Protein AF-0000000065900450 (afdb_homodimer)

Nearest PDB structures (foldseek):
  6ape-assembly1_A  TM=9.828E-01  e=1.938E-36  Helicobacter pylori G27
  6v6y-assembly1_A-2  TM=9.819E-01  e=2.775E-35  Thermus thermophilus HB8
  5o22-assembly1_A  TM=9.430E-01  e=2.975E-34  Escherichia coli K-12
  1b0a-assembly1_A  TM=9.667E-01  e=1.521E-32  Escherichia coli K-12
  5o2a-assembly2_C  TM=9.431E-01  e=1.015E-32  Escherichia coli K-12

Organism: Geobacillus kaustophilus (strain HTA426) (NCBI:txid235909)

InterPro domains:
  IPR000672 Tetrahydrofolate dehydrogenase/cyclohydrolase [MF_01576] (3-282)
  IPR000672 Tetrahydrofolate dehydrogenase/cyclohydrolase [PR00085] (33-55)
  IPR000672 Tetrahydrofolate dehydrogenase/cyclohydrolase [PR00085] (74-101)
  IPR000672 Tetrahydrofolate dehydrogenase/cyclohydrolase [PR00085] (109-130)
  IPR000672 Tetrahydrofolate dehydrogenase/cyclohydrolase [PR00085] (154-174)
  IPR000672 Tetrahydrofolate dehydrogenase/cyclohydrolase [PR00085] (203-232)
  IPR000672 Tetrahydrofolate dehydrogenase/cyclohydrolase [PR00085] (238-254)
  IPR000672 Tetrahydrofolate dehydrogenase/cyclohydrolase [PR00085] (255-273)
  IPR020630 Tetrahydrofolate dehydrogenase/cyclohydrolase, catalytic domain [PF00763] (6-120)
  IPR020631 Tetrahydrofolate dehydrogenase/cyclohydrolase, NAD(P)-binding domain [PF02882] (139-280)
  IPR020631 Tetrahydrofolate dehydrogenase/cyclohydrolase, NAD(P)-binding domain [cd01080] (115-279)
  IPR020867 Tetrahydrofolate dehydrogenase/cyclohydrolase, conserved site [PS00767] (259-267)
  IPR036291 NAD(P)-binding domain superfamily [SSF51735] (122-278)
  IPR046346 Aminoacid dehydrogenase-like, N-terminal domain superfamily [SSF53223] (1-121)

Sequence (568 aa):
MTAQIISGTEMARTIRTALADEAAQLKADGVEPGLAVILVGDDPASHSYVKGKQKACAEVGIRSFLYTFPAAIDEETLLAKIRELNVDPAVHGILVQLPLPDHICEWSVIETIAPEKDVDGFHPINVGKMMIGQRAFLPCTPHGILVMVQSAGIDIAGKHVVVVGRSNIVGKPVGQLFLREHATVTYTHSKTPDLAAITRQADILIVAVGKARLIGPEHIKPGAVVIDVGVNRLENGKLCGDVDFDAVKEVAGYITPVPGGVGPMTITMLLHNTIEAARQLAAKMTAQIISGTEMARTIRTALADEAAQLKADGVEPGLAVILVGDDPASHSYVKGKQKACAEVGIRSFLYTFPAAIDEETLLAKIRELNVDPAVHGILVQLPLPDHICEWSVIETIAPEKDVDGFHPINVGKMMIGQRAFLPCTPHGILVMVQSAGIDIAGKHVVVVGRSNIVGKPVGQLFLREHATVTYTHSKTPDLAAITRQADILIVAVGKARLIGPEHIKPGAVVIDVGVNRLENGKLCGDVDFDAVKEVAGYITPVPGGVGPMTITMLLHNTIEAARQLAAK

Radius of gyration: 24.85 Å; Cα contacts (8 Å, |Δi|>4): 1300; chains: 2; bounding box: 58×64×60 Å

Solvent-accessible surface area (backbone atoms only — not comparable to full-atom values): 27780 Å² total; per-residue (Å²): 108,73,31,45,74,47,56,16,48,63,52,28,53,57,51,42,54,54,45,22,54,52,35,50,52,36,39,73,73,72,42,64,30,12,39,36,38,37,38,52,42,81,54,66,69,49,51,53,51,50,50,50,47,47,52,52,26,59,71,25,57,33,48,71,41,81,47,77,42,61,59,80,59,53,55,66,61,53,48,49,52,40,51,52,46,62,71,32,89,66,42,22,14,46,42,73,52,68,74,64,50,86,89,42,59,65,64,63,52,45,62,54,41,42,68,74,24,25,22,53,14,72,24,35,48,24,41,11,22,50,70,63,70,43,91,52,43,55,27,17,52,29,49,25,51,52,51,52,44,51,75,71,69,52,81,47,63,39,31,35,33,29,31,38,19,68,41,70,68,38,26,47,51,32,47,52,55,42,37,74,49,37,23,21,27,32,45,33,47,94,56,33,81,58,55,41,74,57,38,37,60,16,48,33,36,38,38,44,71,60,42,69,45,68,42,46,53,79,30,52,22,77,55,14,35,38,42,33,60,14,71,29,73,44,95,87,64,48,61,32,19,20,42,32,58,80,63,28,34,57,43,19,38,26,35,33,43,49,74,47,8,49,61,45,21,22,54,44,34,33,51,52,31,20,48,50,24,32,53,54,63,68,72,106,107,72,31,44,74,48,52,17,49,63,50,27,53,56,52,42,53,54,47,22,53,50,35,49,52,36,38,73,74,72,42,66,32,13,39,35,39,36,39,51,41,80,54,65,68,50,51,52,52,51,50,50,48,48,53,52,25,59,71,26,57,34,48,70,42,81,44,78,42,60,60,80,60,53,54,66,63,54,49,50,52,41,50,53,45,61,71,33,88,66,42,22,13,46,43,72,53,68,72,66,49,88,91,42,60,66,63,63,51,44,62,54,40,44,70,74,24,25,21,52,14,70,23,37,48,25,40,11,22,48,69,62,71,43,92,50,43,56,26,18,48,27,49,23,52,52,51,51,44,51,75,71,70,51,79,48,61,38,31,34,34,29,30,37,19,69,42,70,69,40,28,47,51,32,47,50,56,42,37,73,49,39,23,22,30,32,44,35,47,92,55,32,82,58,56,42,73,56,38,37,62,15,47,35,34,39,37,45,70,61,43,70,46,69,42,45,54,81,31,51,22,76,54,13,35,38,42,34,60,13,71,30,73,46,96,86,64,46,62,33,20,19,42,33,59,81,62,28,33,55,44,20,38,27,33,34,42,49,74,49,8,48,60,45,20,23,56,45,34,34,52,52,32,20,47,51,23,32,53,54,63,67,73,104

Foldseek 3Di:
DFAAALFLQVVLVVLLVVLLVLQVVCVVVVFAFEEEEEEEACDPVLVVLVVVLCVSCVSSRHHYHYHYYYLPDAQVVLLVVQLVLQPDSNYLAYYYGDDHRPNHDPLSNQCSHDQLRDLQQLHPVSLVCLLVVHDGNAHQLLVLVVCSCVVVVHQLAAFEEEEEDCDSRHRVRNQSVSVVSNHNYHYHYPPRPCQLVRLLRGLEYEYEDQAAQQAALSNHPAAHAYEFSHWYQDPVRDIATNHPNVRNSVRYRYYYGPPRGSSSSSSSSSSVSSSVSSVVVVVD/DFAAALFLQVVLVVLLVVLLVLQVVCVVVVFAFEEEEEEEACPPVLVVLLVVLVVSCVSSRHHYHYHYYYLPDAQVVLLVVQLVLQPDSSYLAYHYGDDHRPNHDPLSNQCSHDQLRHLQQQHPVSLVCLLVVHDGNAHQLLVLVVCSCVVVVHQLAAFEEEEEDCDSRHRVRNQSVSVVSNHNYHYHYPPRPCQLVRLLRGLEYEYEDQAAQQAALSSHPAAHAYEFSHWYQDPVRDIATNHPNVRNSVRYNYYYGPVRGSSSSSSSSSSVSSSVSSVVVVVD

pLDDT: mean 97.13, std 2.95, range [74.75, 98.94]

Secondary structure (DSSP, 8-state):
-PPEE--HHHHHHHHHHHHHHHHHHHHHTT---EEEEEEES--HHHHHHHHHHHHHHHHHT-EEEEEEE-TT--HHHHHHHHHHHHT-TT--EEEEPSPPPTTS-HHHHHHHS-GGGBTTS-SHHHHHHHHTT-S-PPPHHHHHHHHHHHHTT---TT-EEEEE---TTTHHHHHHHHHHTT-EEEEE-TT-TTHHHHHTT-SEEEE-S--TT-B-GGG--TT-EEEE---EE-TTS-EE-SB-HHHHTTT-SEE--TTTSHHHHHHHHHHHHHHHHHHHHHH-/-PPEE--HHHHHHHHHHHHHHHHHHHHHTT---EEEEEEES--HHHHHHHHHHHHHHHHHT-EEEEEEE-TT--HHHHHHHHHHHHT-TT--EEEEPSPPPTTS-HHHHHHHS-GGGBTTS-SHHHHHHHHTT-S-PPPHHHHHHHHHHHHTT---TT-EEEEE---TTTHHHHHHHHHHTT-EEEEE-TT-TTHHHHHTT-SEEEE-S--TT-B-GGG--TT-EEEE---EE-TTS-EE-SB-HHHHTTT-SEE--TTTSHHHHHHHHHHHHHHHHHHHHHH-

Structure (mmCIF, N/CA/C/O backbone):
data_AF-0000000065900450-model_v1
#
loop_
_entity.id
_entity.type
_entity.pdbx_description
1 polymer 'Bifunctional protein FolD'
#
loop_
_atom_site.group_PDB
_atom_site.id
_atom_site.type_symbol
_atom_site.label_atom_id
_atom_site.label_alt_id
_atom_site.label_comp_id
_atom_site.label_asym_id
_atom_site.label_entity_id
_atom_site.label_seq_id
_atom_site.pdbx_PDB_ins_code
_atom_site.Cartn_x
_atom_site.Cartn_y
_atom_site.Cartn_z
_atom_site.occupancy
_atom_site.B_iso_or_equiv
_atom_site.auth_seq_id
_atom_site.auth_comp_id
_atom_site.auth_asym_id
_atom_site.auth_atom_id
_atom_site.pdbx_PDB_model_num
ATOM 1 N N . MET A 1 1 ? 25.594 27.203 -0.097 1 74.75 1 MET A N 1
ATOM 2 C CA . MET A 1 1 ? 24.469 28.141 -0.119 1 74.75 1 MET A CA 1
ATOM 3 C C . MET A 1 1 ? 23.344 27.656 0.793 1 74.75 1 MET A C 1
ATOM 5 O O . MET A 1 1 ? 23.141 26.453 0.96 1 74.75 1 MET A O 1
ATOM 9 N N . THR A 1 2 ? 22.719 28.578 1.538 1 92.75 2 THR A N 1
ATOM 10 C CA . THR A 1 2 ? 21.688 28.281 2.523 1 92.75 2 THR A CA 1
ATOM 11 C C . THR A 1 2 ? 20.422 27.766 1.84 1 92.75 2 THR A C 1
ATOM 13 O O . THR A 1 2 ? 20.016 28.281 0.794 1 92.75 2 THR A O 1
ATOM 16 N N . ALA A 1 3 ? 19.906 26.734 2.348 1 97.06 3 ALA A N 1
ATOM 17 C CA . ALA A 1 3 ? 18.75 26.047 1.749 1 97.06 3 ALA A CA 1
ATOM 18 C C . ALA A 1 3 ? 17.578 27 1.593 1 97.06 3 ALA A C 1
ATOM 20 O O . ALA A 1 3 ? 17.375 27.891 2.426 1 97.06 3 ALA A O 1
ATOM 21 N N . GLN A 1 4 ? 16.844 26.906 0.518 1 98.12 4 GLN A N 1
ATOM 22 C CA . GLN A 1 4 ? 15.547 27.578 0.387 1 98.12 4 GLN A CA 1
ATOM 23 C C . GLN A 1 4 ? 14.5 26.922 1.283 1 98.12 4 GLN A C 1
ATOM 25 O O . GLN A 1 4 ? 14.383 25.703 1.324 1 98.12 4 GLN A O 1
ATOM 30 N N . ILE A 1 5 ? 13.781 27.766 1.961 1 98.19 5 ILE A N 1
ATOM 31 C CA . ILE A 1 5 ? 12.773 27.25 2.881 1 98.19 5 ILE A CA 1
ATOM 32 C C . ILE A 1 5 ? 11.492 26.938 2.113 1 98.19 5 ILE A C 1
ATOM 34 O O . ILE A 1 5 ? 10.992 27.781 1.354 1 98.19 5 ILE A O 1
ATOM 38 N N . ILE A 1 6 ? 10.969 25.766 2.213 1 98.06 6 ILE A N 1
ATOM 39 C CA . ILE A 1 6 ? 9.633 25.406 1.743 1 98.06 6 ILE A CA 1
ATOM 40 C C . ILE A 1 6 ? 8.617 25.641 2.859 1 98.06 6 ILE A C 1
ATOM 42 O O . ILE A 1 6 ? 8.484 24.828 3.771 1 98.06 6 ILE A O 1
ATOM 46 N N . SER A 1 7 ? 7.914 26.672 2.764 1 97.88 7 SER A N 1
ATOM 47 C CA . SER A 1 7 ? 6.988 27.094 3.816 1 97.88 7 SER A CA 1
ATOM 48 C C . SER A 1 7 ? 5.617 26.453 3.623 1 97.88 7 SER A C 1
ATOM 50 O O . SER A 1 7 ? 4.891 26.797 2.691 1 97.88 7 SER A O 1
ATOM 52 N N . GLY A 1 8 ? 5.242 25.547 4.547 1 97.94 8 GLY A N 1
ATOM 53 C CA . GLY A 1 8 ? 3.9 24.984 4.523 1 97.94 8 GLY A CA 1
ATOM 54 C C . GLY A 1 8 ? 2.828 26 4.902 1 97.94 8 GLY A C 1
ATOM 55 O O . GLY A 1 8 ? 1.696 25.922 4.422 1 97.94 8 GLY A O 1
ATOM 56 N N . THR A 1 9 ? 3.199 26.922 5.711 1 97.31 9 THR A N 1
ATOM 57 C CA . THR A 1 9 ? 2.268 27.953 6.164 1 97.31 9 THR A CA 1
ATOM 58 C C . THR A 1 9 ? 1.772 28.781 4.984 1 97.31 9 THR A C 1
ATOM 60 O O . THR A 1 9 ? 0.568 29 4.828 1 97.31 9 THR A O 1
ATOM 63 N N . GLU A 1 10 ? 2.701 29.25 4.176 1 97.12 10 GLU A N 1
ATOM 64 C CA . GLU A 1 10 ? 2.346 30.062 3.025 1 97.12 10 GLU A CA 1
ATOM 65 C C . GLU A 1 10 ? 1.547 29.266 2 1 97.12 10 GLU A C 1
ATOM 67 O O . GLU A 1 10 ? 0.548 29.75 1.467 1 97.12 10 GLU A O 1
ATOM 72 N N . MET A 1 11 ? 1.977 28.062 1.793 1 97.25 11 MET A N 1
ATOM 73 C CA . MET A 1 11 ? 1.282 27.219 0.824 1 97.25 11 MET A CA 1
ATOM 74 C C . MET A 1 11 ? -0.125 26.891 1.306 1 97.25 11 MET A C 1
ATOM 76 O O . MET A 1 11 ? -1.074 26.906 0.519 1 97.25 11 MET A O 1
ATOM 80 N N . ALA A 1 12 ? -0.258 26.578 2.557 1 97.81 12 ALA A N 1
ATOM 81 C CA . ALA A 1 12 ? -1.557 26.266 3.15 1 97.81 12 ALA A CA 1
ATOM 82 C C . ALA A 1 12 ? -2.531 27.422 2.965 1 97.81 12 ALA A C 1
ATOM 84 O O . ALA A 1 12 ? -3.695 27.219 2.621 1 97.81 12 ALA A O 1
ATOM 85 N N . ARG A 1 13 ? -2.039 28.656 3.188 1 97.12 13 ARG A N 1
ATOM 86 C CA . ARG A 1 13 ? -2.879 29.828 3.031 1 97.12 13 ARG A CA 1
ATOM 87 C C . ARG A 1 13 ? -3.432 29.922 1.612 1 97.12 13 ARG A C 1
ATOM 89 O O . ARG A 1 13 ? -4.621 30.188 1.42 1 97.12 13 ARG A O 1
ATOM 96 N N . THR A 1 14 ? -2.566 29.703 0.67 1 97.31 14 THR A N 1
ATOM 97 C CA . THR A 1 14 ? -2.961 29.75 -0.733 1 97.31 14 THR A CA 1
ATOM 98 C C . THR A 1 14 ? -4.008 28.688 -1.047 1 97.31 14 THR A C 1
ATOM 100 O O . THR A 1 14 ? -5.039 28.984 -1.655 1 97.31 14 THR A O 1
ATOM 103 N N . ILE A 1 15 ? -3.775 27.5 -0.596 1 97.81 15 ILE A N 1
ATOM 104 C CA . ILE A 1 15 ? -4.668 26.391 -0.891 1 97.81 15 ILE A CA 1
ATOM 105 C C . ILE A 1 15 ? -6.004 26.594 -0.178 1 97.81 15 ILE A C 1
ATOM 107 O O . ILE A 1 15 ? -7.066 26.359 -0.755 1 97.81 15 ILE A O 1
ATOM 111 N N . ARG A 1 16 ? -5.945 27.078 1.027 1 98.06 16 ARG A N 1
ATOM 112 C CA . ARG A 1 16 ? -7.168 27.266 1.802 1 98.06 16 ARG A CA 1
ATOM 113 C C . ARG A 1 16 ? -8.047 28.359 1.191 1 98.06 16 ARG A C 1
ATOM 115 O O . ARG A 1 16 ? -9.273 28.281 1.26 1 98.06 16 ARG A O 1
ATOM 122 N N . THR A 1 17 ? -7.441 29.344 0.565 1 98.12 17 THR A N 1
ATOM 123 C CA . THR A 1 17 ? -8.211 30.359 -0.148 1 98.12 17 THR A CA 1
ATOM 124 C C . THR A 1 17 ? -9.016 29.719 -1.285 1 98.12 17 THR A C 1
ATOM 126 O O . THR A 1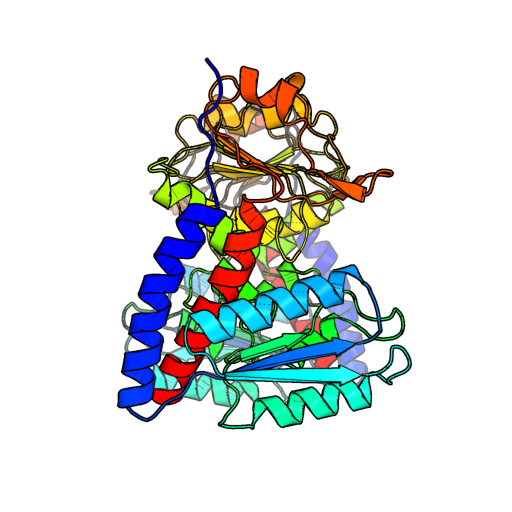 17 ? -10.203 30.016 -1.447 1 98.12 17 THR A O 1
ATOM 129 N N . ALA A 1 18 ? -8.352 28.875 -2.002 1 98.06 18 ALA A N 1
ATOM 130 C CA . ALA A 1 18 ? -9.031 28.188 -3.092 1 98.06 18 ALA A CA 1
ATOM 131 C C . ALA A 1 18 ? -10.117 27.266 -2.559 1 98.06 18 ALA A C 1
ATOM 133 O O . ALA A 1 18 ? -11.195 27.156 -3.15 1 98.06 18 ALA A O 1
ATOM 134 N N . LEU A 1 19 ? -9.867 26.578 -1.47 1 98.44 19 LEU A N 1
ATOM 135 C CA . LEU A 1 19 ? -10.844 25.672 -0.858 1 98.44 19 LEU A CA 1
ATOM 136 C C . LEU A 1 19 ? -12.062 26.453 -0.37 1 98.44 19 LEU A C 1
ATOM 138 O O . LEU A 1 19 ? -13.188 25.938 -0.433 1 98.44 19 LEU A O 1
ATOM 142 N N . ALA A 1 20 ? -11.82 27.641 0.137 1 98.56 20 ALA A N 1
ATOM 143 C CA . ALA A 1 20 ? -12.922 28.484 0.584 1 98.56 20 ALA A CA 1
ATOM 144 C C . ALA A 1 20 ? -13.875 28.797 -0.566 1 98.56 20 ALA A C 1
ATOM 146 O O . ALA A 1 20 ? -15.102 28.766 -0.393 1 98.56 20 ALA A O 1
ATOM 147 N N . ASP A 1 21 ? -13.32 29.078 -1.712 1 98.5 21 ASP A N 1
ATOM 148 C CA . ASP A 1 21 ? -14.133 29.312 -2.902 1 98.5 21 ASP A CA 1
ATOM 149 C C . ASP A 1 21 ? -14.945 28.078 -3.27 1 98.5 21 ASP A C 1
ATOM 151 O O . ASP A 1 21 ? -16.125 28.188 -3.602 1 98.5 21 ASP A O 1
ATOM 155 N N . GLU A 1 22 ? -14.312 26.938 -3.186 1 98 22 GLU A N 1
ATOM 156 C CA . GLU A 1 22 ? -15.008 25.688 -3.498 1 98 22 GLU A CA 1
ATOM 157 C C . GLU A 1 22 ? -16.125 25.422 -2.502 1 98 22 GLU A C 1
ATOM 159 O O . GLU A 1 22 ? -17.219 25 -2.889 1 98 22 GLU A O 1
ATOM 164 N N . ALA A 1 23 ? -15.844 25.609 -1.251 1 98.31 23 ALA A N 1
ATOM 165 C CA . ALA A 1 23 ? -16.844 25.406 -0.209 1 98.31 23 ALA A CA 1
ATOM 166 C C . ALA A 1 23 ? -18.047 26.328 -0.412 1 98.31 23 ALA A C 1
ATOM 168 O O . ALA A 1 23 ? -19.188 25.922 -0.243 1 98.31 23 ALA A O 1
ATOM 169 N N . ALA A 1 24 ? -17.797 27.547 -0.786 1 98.19 24 ALA A N 1
ATOM 170 C CA . ALA A 1 24 ? -18.844 28.516 -1.034 1 98.19 24 ALA A CA 1
ATOM 171 C C . ALA A 1 24 ? -19.734 28.078 -2.201 1 98.19 24 ALA A C 1
ATOM 173 O O . ALA A 1 24 ? -20.953 28.219 -2.146 1 98.19 24 ALA A O 1
ATOM 174 N N . GLN A 1 25 ? -19.094 27.625 -3.207 1 97.81 25 GLN A N 1
ATOM 175 C CA . GLN A 1 25 ? -19.844 27.141 -4.363 1 97.81 25 GLN A CA 1
ATOM 176 C C . GLN A 1 25 ? -20.734 25.953 -3.986 1 97.81 25 GLN A C 1
ATOM 178 O O . GLN A 1 25 ? -21.891 25.891 -4.414 1 97.81 25 GLN A O 1
ATOM 183 N N . LEU A 1 26 ? -20.219 25 -3.199 1 97.75 26 LEU A N 1
ATOM 184 C CA . LEU A 1 26 ? -21.016 23.875 -2.74 1 97.75 26 LEU A CA 1
ATOM 185 C C . LEU A 1 26 ? -22.203 24.328 -1.911 1 97.75 26 LEU A C 1
ATOM 187 O O . LEU A 1 26 ? -23.312 23.828 -2.084 1 97.75 26 LEU A O 1
ATOM 191 N N . LYS A 1 27 ? -21.922 25.266 -1.107 1 97 27 LYS A N 1
ATOM 192 C CA . LYS A 1 27 ? -22.984 25.812 -0.263 1 97 27 LYS A CA 1
ATOM 193 C C . LYS A 1 27 ? -24.078 26.469 -1.104 1 97 27 LYS A C 1
ATOM 195 O O . LYS A 1 27 ? -25.266 26.297 -0.819 1 97 27 LYS A O 1
ATOM 200 N N . ALA A 1 28 ? -23.672 27.156 -2.111 1 97.44 28 ALA A N 1
ATOM 201 C CA . ALA A 1 28 ? -24.625 27.766 -3.027 1 97.44 28 ALA A CA 1
ATOM 202 C C . ALA A 1 28 ? -25.469 26.703 -3.721 1 97.44 28 ALA A C 1
ATOM 204 O O . ALA A 1 28 ? -26.641 26.953 -4.043 1 97.44 28 ALA A O 1
ATOM 205 N N . ASP A 1 29 ? -24.906 25.594 -3.881 1 96.62 29 ASP A N 1
ATOM 206 C CA . ASP A 1 29 ? -25.609 24.484 -4.52 1 96.62 29 ASP A CA 1
ATOM 207 C C . ASP A 1 29 ? -26.391 23.656 -3.498 1 96.62 29 ASP A C 1
ATOM 209 O O . ASP A 1 29 ? -26.953 22.609 -3.828 1 96.62 29 ASP A O 1
ATOM 213 N N . GLY A 1 30 ? -26.344 24.047 -2.225 1 96.31 30 GLY A N 1
ATOM 214 C CA . GLY A 1 30 ? -27.172 23.438 -1.2 1 96.31 30 GLY A CA 1
ATOM 215 C C . GLY A 1 30 ? -26.438 22.406 -0.368 1 96.31 30 GLY A C 1
ATOM 216 O O . GLY A 1 30 ? -27.047 21.672 0.401 1 96.31 30 GLY A O 1
ATOM 217 N N . VAL A 1 31 ? -25.125 22.344 -0.558 1 97.25 31 VAL A N 1
ATOM 218 C CA . VAL A 1 31 ? -24.328 21.375 0.175 1 97.25 31 VAL A CA 1
ATOM 219 C C . VAL A 1 31 ? -23.312 22.094 1.058 1 97.25 31 VAL A C 1
ATOM 221 O O . VAL A 1 31 ? -22.391 22.734 0.553 1 97.25 31 VAL A O 1
ATOM 224 N N . GLU A 1 32 ? -23.469 22.047 2.316 1 98 32 GLU A N 1
ATOM 225 C CA . GLU A 1 32 ? -22.484 22.562 3.26 1 98 32 GLU A CA 1
ATOM 226 C C . GLU A 1 32 ? -21.562 21.469 3.758 1 98 32 GLU A C 1
ATOM 228 O O . GLU A 1 32 ? -21.984 20.578 4.496 1 98 32 GLU A O 1
ATOM 233 N N . PRO A 1 33 ? -20.281 21.5 3.408 1 98.69 33 PRO A N 1
ATOM 234 C CA . PRO A 1 33 ? -19.375 20.453 3.889 1 98.69 33 PRO A CA 1
ATOM 235 C C . PRO A 1 33 ? -19.312 20.391 5.414 1 98.69 33 PRO A C 1
ATOM 237 O O . PRO A 1 33 ? -19.312 21.422 6.082 1 98.69 33 PRO A O 1
ATOM 240 N N . GLY A 1 34 ? -19.312 19.219 5.941 1 98.81 34 GLY A N 1
ATOM 241 C CA . GLY A 1 34 ? -19.266 19 7.379 1 98.81 34 GLY A CA 1
ATOM 242 C C . GLY A 1 34 ? -18.188 18.031 7.809 1 98.81 34 GLY A C 1
ATOM 243 O O . GLY A 1 34 ? -18.062 16.953 7.227 1 98.81 34 GLY A O 1
ATOM 244 N N . LEU A 1 35 ? -17.391 18.438 8.812 1 98.88 35 LEU A N 1
ATOM 245 C CA . LEU A 1 35 ? -16.328 17.594 9.375 1 98.88 35 LEU A CA 1
ATOM 246 C C . LEU A 1 35 ? -16.594 17.312 10.852 1 98.88 35 LEU A C 1
ATOM 248 O O . LEU A 1 35 ? -16.719 18.234 11.656 1 98.88 35 LEU A O 1
ATOM 252 N N . ALA A 1 36 ? -16.766 16.047 11.141 1 98.88 36 ALA A N 1
ATOM 253 C CA . ALA A 1 36 ? -16.875 15.609 12.539 1 98.88 36 ALA A CA 1
ATOM 254 C C . ALA A 1 36 ? -15.508 15.188 13.086 1 98.88 36 ALA A C 1
ATOM 256 O O . ALA A 1 36 ? -14.836 14.336 12.508 1 98.88 36 ALA A O 1
ATOM 257 N N . VAL A 1 37 ? -15.102 15.812 14.172 1 98.56 37 VAL A N 1
ATOM 258 C CA . VAL A 1 37 ? -13.875 15.445 14.875 1 98.56 37 VAL A CA 1
ATOM 259 C C . VAL A 1 37 ? -14.211 14.852 16.234 1 98.56 37 VAL A C 1
ATOM 261 O O . VAL A 1 37 ? -14.992 15.43 17 1 98.56 37 VAL A O 1
ATOM 264 N N . ILE A 1 38 ? -13.68 13.688 16.453 1 98.44 38 ILE A N 1
ATOM 265 C CA . ILE A 1 38 ? -13.867 13.016 17.734 1 98.44 38 ILE A CA 1
ATOM 266 C C . ILE A 1 38 ? -12.562 13.055 18.531 1 98.44 38 ILE A C 1
ATOM 268 O O . ILE A 1 38 ? -11.508 12.672 18.016 1 98.44 38 ILE A O 1
ATOM 272 N N . LEU A 1 39 ? -12.633 13.555 19.703 1 98 39 LEU A N 1
ATOM 273 C CA . LEU A 1 39 ? -11.508 13.641 20.625 1 98 39 LEU A CA 1
ATOM 274 C C . LEU A 1 39 ? -11.766 12.797 21.875 1 98 39 LEU A C 1
ATOM 276 O O . LEU A 1 39 ? -12.766 13 22.578 1 98 39 LEU A O 1
ATOM 280 N N . VAL A 1 40 ? -10.883 11.805 22.078 1 97.75 40 VAL A N 1
ATOM 281 C CA . VAL A 1 40 ? -11 10.945 23.266 1 97.75 40 VAL A CA 1
ATOM 282 C C . VAL A 1 40 ? -9.859 11.25 24.234 1 97.75 40 VAL A C 1
ATOM 284 O O . VAL A 1 40 ? -8.688 11.125 23.875 1 97.75 40 VAL A O 1
ATOM 287 N N . GLY A 1 41 ? -10.242 11.609 25.438 1 95.19 41 GLY A N 1
ATOM 288 C CA . GLY A 1 41 ? -9.25 11.922 26.453 1 95.19 41 GLY A CA 1
ATOM 289 C C . GLY A 1 41 ? -8.859 13.383 26.469 1 95.19 41 GLY A C 1
ATOM 290 O O . GLY A 1 41 ? -9.555 14.227 25.891 1 95.19 41 GLY A O 1
ATOM 291 N N . ASP A 1 42 ? -7.699 13.68 27.219 1 92.25 42 ASP A N 1
ATOM 292 C CA . ASP A 1 42 ? -7.348 15.078 27.469 1 92.25 42 ASP A CA 1
ATOM 293 C C . ASP A 1 42 ? -5.875 15.336 27.172 1 92.25 42 ASP A C 1
ATOM 295 O O . ASP A 1 42 ? -5.223 16.125 27.859 1 92.25 42 ASP A O 1
ATOM 299 N N . ASP A 1 43 ? -5.422 14.648 26.125 1 89.88 43 ASP A N 1
ATOM 300 C CA . ASP A 1 43 ? -4.047 14.898 25.703 1 89.88 43 ASP A CA 1
ATOM 301 C C . ASP A 1 43 ? -3.879 16.328 25.203 1 89.88 43 ASP A C 1
ATOM 303 O O . ASP A 1 43 ? -4.594 16.766 24.297 1 89.88 43 ASP A O 1
ATOM 307 N N . PRO A 1 44 ? -2.969 17.094 25.812 1 87.38 44 PRO A N 1
ATOM 308 C CA . PRO A 1 44 ? -2.826 18.5 25.453 1 87.38 44 PRO A CA 1
ATOM 309 C C . PRO A 1 44 ? -2.498 18.703 23.969 1 87.38 44 PRO A C 1
ATOM 311 O O . PRO A 1 44 ? -3.006 19.641 23.344 1 87.38 44 PRO A O 1
ATOM 314 N N . ALA A 1 45 ? -1.617 17.922 23.438 1 83.62 45 ALA A N 1
ATOM 315 C CA . ALA A 1 45 ? -1.275 18.031 22.031 1 83.62 45 ALA A CA 1
ATOM 316 C C . ALA A 1 45 ? -2.502 17.797 21.156 1 83.62 45 ALA A C 1
ATOM 318 O O . ALA A 1 45 ? -2.721 18.531 20.172 1 83.62 45 ALA A O 1
ATOM 319 N N . SER A 1 46 ? -3.314 16.859 21.484 1 90.38 46 SER A N 1
ATOM 320 C CA . SER A 1 46 ? -4.531 16.547 20.734 1 90.38 46 SER A CA 1
ATOM 321 C C . SER A 1 46 ? -5.5 17.734 20.766 1 90.38 46 SER A C 1
ATOM 323 O O . SER A 1 46 ? -6.102 18.062 19.734 1 90.38 46 SER A O 1
ATOM 325 N N . HIS A 1 47 ? -5.574 18.344 21.938 1 92.31 47 HIS A N 1
ATOM 326 C CA . HIS A 1 47 ? -6.453 19.5 22.047 1 92.31 47 HIS A CA 1
ATOM 327 C C . HIS A 1 47 ? -5.996 20.625 21.125 1 92.31 47 HIS A C 1
ATOM 329 O O . HIS A 1 47 ? -6.824 21.266 20.469 1 92.31 47 HIS A O 1
ATOM 335 N N . SER A 1 48 ? -4.777 20.812 21.109 1 88.5 48 SER A N 1
ATOM 336 C CA . SER A 1 48 ? -4.219 21.859 20.266 1 88.5 48 SER A CA 1
ATOM 337 C C . SER A 1 48 ? -4.484 21.578 18.781 1 88.5 48 SER A C 1
ATOM 339 O O . SER A 1 48 ? -4.859 22.469 18.031 1 88.5 48 SER A O 1
ATOM 341 N N . TYR A 1 49 ? -4.266 20.344 18.422 1 89.44 49 TYR A N 1
ATOM 342 C CA . TYR A 1 49 ? -4.496 19.953 17.031 1 89.44 49 TYR A CA 1
ATOM 343 C C . TYR A 1 49 ? -5.961 20.125 16.641 1 89.44 49 TYR A C 1
ATOM 345 O O . TYR A 1 49 ? -6.27 20.609 15.555 1 89.44 49 TYR A O 1
ATOM 353 N N . VAL A 1 50 ? -6.84 19.719 17.516 1 94.31 50 VAL A N 1
ATOM 354 C CA . VAL A 1 50 ? -8.273 19.812 17.25 1 94.31 50 VAL A CA 1
ATOM 355 C C . VAL A 1 50 ? -8.688 21.281 17.125 1 94.31 50 VAL A C 1
ATOM 357 O O . VAL A 1 50 ? -9.477 21.625 16.25 1 94.31 50 VAL A O 1
ATOM 360 N N . LYS A 1 51 ? -8.117 22.078 17.984 1 94.12 51 LYS A N 1
ATOM 361 C CA . LYS A 1 51 ? -8.391 23.516 17.891 1 94.12 51 LYS A CA 1
ATOM 362 C C . LYS A 1 51 ? -7.934 24.078 16.547 1 94.12 51 LYS A C 1
ATOM 364 O O . LYS A 1 51 ? -8.633 24.891 15.945 1 94.12 51 LYS A O 1
ATOM 369 N N . GLY A 1 52 ? -6.824 23.656 16.141 1 93.88 52 GLY A N 1
ATOM 370 C CA . GLY A 1 52 ? -6.324 24.062 14.836 1 93.88 52 GLY A CA 1
ATOM 371 C C . GLY A 1 52 ? -7.242 23.641 13.695 1 93.88 52 GLY A C 1
ATOM 372 O O . GLY A 1 52 ? -7.48 24.438 12.773 1 93.88 52 GLY A O 1
ATOM 373 N N . LYS A 1 53 ? -7.773 22.469 13.789 1 96.5 53 LYS A N 1
ATOM 374 C CA . LYS A 1 53 ? -8.695 21.969 12.773 1 96.5 53 LYS A CA 1
ATOM 375 C C . LYS A 1 53 ? -9.977 22.781 12.742 1 96.5 53 LYS A C 1
ATOM 377 O O . LYS A 1 53 ? -10.484 23.109 11.672 1 96.5 53 LYS A O 1
ATOM 382 N N . GLN A 1 54 ? -10.445 23.125 13.93 1 97.38 54 GLN A N 1
ATOM 383 C CA . GLN A 1 54 ? -11.664 23.938 14.023 1 97.38 54 GLN A CA 1
ATOM 384 C C . GLN A 1 54 ? -11.461 25.312 13.383 1 97.38 54 GLN A C 1
ATOM 386 O O . GLN A 1 54 ? -12.305 25.766 12.617 1 97.38 54 GLN A O 1
ATOM 391 N N . LYS A 1 55 ? -10.398 25.875 13.711 1 97.12 55 LYS A N 1
ATOM 392 C CA . LYS A 1 55 ? -10.086 27.188 13.164 1 97.12 55 LYS A CA 1
ATOM 393 C C . LYS A 1 55 ? -9.977 27.141 11.641 1 97.12 55 LYS A C 1
ATOM 395 O O . LYS A 1 55 ? -10.516 28 10.945 1 97.12 55 LYS A O 1
ATOM 400 N N . ALA A 1 56 ? -9.289 26.188 11.148 1 97.5 56 ALA A N 1
ATOM 401 C CA . ALA A 1 56 ? -9.117 26.016 9.703 1 97.5 56 ALA A CA 1
ATOM 402 C C . ALA A 1 56 ? -10.453 25.797 9.008 1 97.5 56 ALA A C 1
ATOM 404 O O . ALA A 1 56 ? -10.695 26.312 7.918 1 97.5 56 ALA A O 1
ATOM 405 N N . CYS A 1 57 ? -11.328 24.984 9.617 1 98.31 57 CYS A N 1
ATOM 406 C CA . CYS A 1 57 ? -12.664 24.766 9.078 1 98.31 57 CYS A CA 1
ATOM 407 C C . CYS A 1 57 ? -13.43 26.078 8.938 1 98.31 57 CYS A C 1
ATOM 409 O O . CYS A 1 57 ? -14.031 26.344 7.895 1 98.31 57 CYS A O 1
ATOM 411 N N . ALA A 1 58 ? -13.336 26.859 9.977 1 97.88 58 ALA A N 1
ATOM 412 C CA . ALA A 1 58 ? -14.023 28.141 9.977 1 97.88 58 ALA A CA 1
ATOM 413 C C . ALA A 1 58 ? -13.5 29.047 8.867 1 97.88 58 ALA A C 1
ATOM 415 O O . ALA A 1 58 ? -14.273 29.719 8.188 1 97.88 58 ALA A O 1
ATOM 416 N N . GLU A 1 59 ? -12.266 28.984 8.664 1 97.31 59 GLU A N 1
ATOM 417 C CA . GLU A 1 59 ? -11.617 29.797 7.645 1 97.31 59 GLU A CA 1
ATOM 418 C C . GLU A 1 59 ? -12.109 29.438 6.25 1 97.31 59 GLU A C 1
ATOM 420 O O . GLU A 1 59 ? -12.234 30.312 5.383 1 97.31 59 GLU A O 1
ATOM 425 N N . VAL A 1 60 ? -12.406 28.219 5.977 1 98.06 60 VAL A N 1
ATOM 426 C CA . VAL A 1 60 ? -12.664 27.719 4.625 1 98.06 60 VAL A CA 1
ATOM 427 C C . VAL A 1 60 ? -14.164 27.594 4.391 1 98.06 60 VAL A C 1
ATOM 429 O O . VAL A 1 60 ? -14.617 27.484 3.25 1 98.06 60 VAL A O 1
ATOM 432 N N . GLY A 1 61 ? -14.938 27.609 5.48 1 98.06 61 GLY A N 1
ATOM 433 C CA . GLY A 1 61 ? -16.391 27.5 5.359 1 98.06 61 GLY A CA 1
ATOM 434 C C . GLY A 1 61 ? -16.891 26.078 5.496 1 98.06 61 GLY A C 1
ATOM 435 O O . GLY A 1 61 ? -17.875 25.688 4.855 1 98.06 61 GLY A O 1
ATOM 436 N N . ILE A 1 62 ? -16.188 25.25 6.266 1 98.69 62 ILE A N 1
ATOM 437 C CA . ILE A 1 62 ? -16.609 23.906 6.617 1 98.69 62 ILE A CA 1
ATOM 438 C C . ILE A 1 62 ? -17.266 23.906 8 1 98.69 62 ILE A C 1
ATOM 440 O O . ILE A 1 62 ? -16.734 24.5 8.938 1 98.69 62 ILE A O 1
ATOM 444 N N . ARG A 1 63 ? -18.422 23.328 8.086 1 98.5 63 ARG A N 1
ATOM 445 C CA . ARG A 1 63 ? -19.031 23.172 9.406 1 98.5 63 ARG A CA 1
ATOM 446 C C . ARG A 1 63 ? -18.281 22.141 10.242 1 98.5 63 ARG A C 1
ATOM 448 O O . ARG A 1 63 ? -18.094 21 9.812 1 98.5 63 ARG A O 1
ATOM 455 N N . SER A 1 64 ? -17.859 22.578 11.406 1 98.44 64 SER A N 1
ATOM 456 C CA . SER A 1 64 ? -17.078 21.703 12.273 1 98.44 64 SER A CA 1
ATOM 457 C C . SER A 1 64 ? -17.922 21.188 13.438 1 98.44 64 SER A C 1
ATOM 459 O O . SER A 1 64 ? -18.594 21.953 14.117 1 98.44 64 SER A O 1
ATOM 461 N N . PHE A 1 65 ? -17.984 19.875 13.625 1 98.56 65 PHE A N 1
ATOM 462 C CA . PHE A 1 65 ? -18.625 19.219 14.758 1 98.56 65 PHE A CA 1
ATOM 463 C C . PHE A 1 65 ? -17.578 18.578 15.664 1 98.56 65 PHE A C 1
ATOM 465 O O . PHE A 1 65 ? -16.828 17.688 15.227 1 98.56 65 PHE A O 1
ATOM 472 N N . LEU A 1 66 ? -17.484 19.031 16.875 1 98.38 66 LEU A N 1
ATOM 473 C CA . LEU A 1 66 ? -16.547 18.438 17.812 1 98.38 66 LEU A CA 1
ATOM 474 C C . LEU A 1 66 ? -17.266 17.578 18.844 1 98.38 66 LEU A C 1
ATOM 476 O O . LEU A 1 66 ? -18.219 18.031 19.484 1 98.38 66 LEU A O 1
ATOM 480 N N . TYR A 1 67 ? -16.859 16.344 18.953 1 98.31 67 TYR A N 1
ATOM 481 C CA . TYR A 1 67 ? -17.359 15.422 19.969 1 98.31 67 TYR A CA 1
ATOM 482 C C . TYR A 1 67 ? -16.234 15.008 20.906 1 98.31 67 TYR A C 1
ATOM 484 O O . TYR A 1 67 ? -15.219 14.445 20.469 1 98.31 67 TYR A O 1
ATOM 492 N N . THR A 1 68 ? -16.406 15.25 22.156 1 97.88 68 THR A N 1
ATOM 493 C CA . THR A 1 68 ? -15.383 14.914 23.141 1 97.88 68 THR A CA 1
ATOM 494 C C . THR A 1 68 ? -15.875 13.812 24.078 1 97.88 68 THR A C 1
ATOM 496 O O . THR A 1 68 ? -17.047 13.805 24.484 1 97.88 68 THR A O 1
ATOM 499 N N . PHE A 1 69 ? -15.031 12.898 24.328 1 98.25 69 PHE A N 1
ATOM 500 C CA . PHE A 1 69 ? -15.312 11.789 25.234 1 98.25 69 PHE A CA 1
ATOM 501 C C . PHE A 1 69 ? -14.195 11.625 26.25 1 98.25 69 PHE A C 1
ATOM 503 O O . PHE A 1 69 ? -13.039 11.953 25.969 1 98.25 69 PHE A O 1
ATOM 510 N N . PRO A 1 70 ? -14.578 11.164 27.453 1 97.69 70 PRO A N 1
ATOM 511 C CA . PRO A 1 70 ? -13.523 10.875 28.422 1 97.69 70 PRO A CA 1
ATOM 512 C C . PRO A 1 70 ? -12.641 9.703 28 1 97.69 70 PRO A C 1
ATOM 514 O O . PRO A 1 70 ? -13.07 8.844 27.234 1 97.69 70 PRO A O 1
ATOM 517 N N . ALA A 1 71 ? -11.391 9.664 28.531 1 97.19 71 ALA A N 1
ATOM 518 C CA . ALA A 1 71 ? -10.43 8.609 28.219 1 97.19 71 ALA A CA 1
ATOM 519 C C . ALA A 1 71 ? -10.992 7.234 28.562 1 97.19 71 ALA A C 1
ATOM 521 O O . ALA A 1 71 ? -10.602 6.227 27.969 1 97.19 71 ALA A O 1
ATOM 522 N N . ALA A 1 72 ? -11.969 7.219 29.469 1 97.44 72 ALA A N 1
ATOM 523 C CA . ALA A 1 72 ? -12.484 5.961 30.016 1 97.44 72 ALA A CA 1
ATOM 524 C C . ALA A 1 72 ? -13.609 5.41 29.141 1 97.44 72 ALA A C 1
ATOM 526 O O . ALA A 1 72 ? -14.125 4.316 29.391 1 97.44 72 ALA A O 1
ATOM 527 N N . ILE A 1 73 ? -13.945 6.133 28.078 1 97.56 73 ILE A N 1
ATOM 528 C CA . ILE A 1 73 ? -15.031 5.676 27.219 1 97.56 73 ILE A CA 1
ATOM 529 C C . ILE A 1 73 ? -14.75 4.254 26.75 1 97.56 73 ILE A C 1
ATOM 531 O O . ILE A 1 73 ? -13.602 3.9 26.469 1 97.56 73 ILE A O 1
ATOM 535 N N . ASP A 1 74 ? -15.758 3.475 26.672 1 97.44 74 ASP A N 1
ATOM 536 C CA . ASP A 1 74 ? -15.539 2.133 26.141 1 97.44 74 ASP A CA 1
ATOM 537 C C . ASP A 1 74 ? -15.555 2.143 24.609 1 97.44 74 ASP A C 1
ATOM 539 O O . ASP A 1 74 ? -16.203 2.988 24 1 97.44 74 ASP A O 1
ATOM 543 N N . GLU A 1 75 ? -14.93 1.224 24 1 98 75 GLU A N 1
ATOM 544 C CA . GLU A 1 75 ? -14.758 1.144 22.562 1 98 75 GLU A CA 1
ATOM 545 C C . GLU A 1 75 ? -16.109 1.101 21.844 1 98 75 GLU A C 1
ATOM 547 O O . GLU A 1 75 ? -16.312 1.798 20.844 1 98 75 GLU A O 1
ATOM 552 N N . GLU A 1 76 ? -17.031 0.283 22.328 1 98.25 76 GLU A N 1
ATOM 553 C CA . GLU A 1 76 ? -18.312 0.115 21.641 1 98.25 76 GLU A CA 1
ATOM 554 C C . GLU A 1 76 ? -19.094 1.426 21.609 1 98.25 76 GLU A C 1
ATOM 556 O O . GLU A 1 76 ? -19.766 1.727 20.609 1 98.25 76 GLU A O 1
ATOM 561 N N . THR A 1 77 ? -19.078 2.172 22.672 1 98.38 77 THR A N 1
ATOM 562 C CA . THR A 1 77 ? -19.734 3.477 22.703 1 98.38 77 THR A CA 1
ATOM 563 C C . THR A 1 77 ? -19.125 4.402 21.656 1 98.38 77 THR A C 1
ATOM 565 O O . THR A 1 77 ? -19.859 5.102 20.953 1 98.38 77 THR A O 1
ATOM 568 N N . LEU A 1 78 ? -17.828 4.363 21.594 1 98.44 78 LEU A N 1
ATOM 569 C CA . LEU A 1 78 ? -17.141 5.164 20.578 1 98.44 78 LEU A CA 1
ATOM 570 C C . LEU A 1 78 ? -17.547 4.719 19.172 1 98.44 78 LEU A C 1
ATOM 572 O O . LEU A 1 78 ? -17.875 5.551 18.328 1 98.44 78 LEU A O 1
ATOM 576 N N . LEU A 1 79 ? -17.562 3.406 18.906 1 98.69 79 LEU A N 1
ATOM 577 C CA . LEU A 1 79 ? -17.922 2.867 17.609 1 98.69 79 LEU A CA 1
ATOM 578 C C . LEU A 1 79 ? -19.359 3.215 17.25 1 98.69 79 LEU A C 1
ATOM 580 O O . LEU A 1 79 ? -19.672 3.516 16.094 1 98.69 79 LEU A O 1
ATOM 584 N N . ALA A 1 80 ? -20.234 3.213 18.25 1 98.62 80 ALA A N 1
ATOM 585 C CA . ALA A 1 80 ? -21.641 3.564 18.031 1 98.62 80 ALA A CA 1
ATOM 586 C C . ALA A 1 80 ? -21.781 5.016 17.578 1 98.62 80 ALA A C 1
ATOM 588 O O . ALA A 1 80 ? -22.578 5.328 16.703 1 98.62 80 ALA A O 1
ATOM 589 N N . LYS A 1 81 ? -21 5.84 18.188 1 98.69 81 LYS A N 1
ATOM 590 C CA . LYS A 1 81 ? -21.016 7.246 17.797 1 98.69 81 LYS A CA 1
ATOM 591 C C . LYS A 1 81 ? -20.547 7.41 16.344 1 98.69 81 LYS A C 1
ATOM 593 O O . LYS A 1 81 ? -21.141 8.188 15.594 1 98.69 81 LYS A O 1
ATOM 598 N N . ILE A 1 82 ? -19.547 6.684 15.953 1 98.81 82 ILE A N 1
ATOM 599 C CA . ILE A 1 82 ? -19.031 6.746 14.594 1 98.81 82 ILE A CA 1
ATOM 600 C C . ILE A 1 82 ? -20.094 6.246 13.617 1 98.81 82 ILE A C 1
ATOM 602 O O . ILE A 1 82 ? -20.312 6.852 12.562 1 98.81 82 ILE A O 1
ATOM 606 N N . ARG A 1 83 ? -20.75 5.191 13.953 1 98.81 83 ARG A N 1
ATOM 607 C CA . ARG A 1 83 ? -21.797 4.664 13.102 1 98.81 83 ARG A CA 1
ATOM 608 C C . ARG A 1 83 ? -22.922 5.684 12.93 1 98.81 83 ARG A C 1
ATOM 610 O O . ARG A 1 83 ? -23.484 5.816 11.836 1 98.81 83 ARG A O 1
ATOM 617 N N . GLU A 1 84 ? -23.203 6.387 14.047 1 98.75 84 GLU A N 1
ATOM 618 C CA . GLU A 1 84 ? -24.188 7.469 13.977 1 98.75 84 GLU A CA 1
ATOM 619 C C . GLU A 1 84 ? -23.734 8.547 12.984 1 98.75 84 GLU A C 1
ATOM 621 O O . GLU A 1 84 ? -24.531 9 12.156 1 98.75 84 GLU A O 1
ATOM 626 N N . LEU A 1 85 ? -22.531 8.859 13.008 1 98.75 85 LEU A N 1
ATOM 627 C CA . LEU A 1 85 ? -21.984 9.906 12.164 1 98.75 85 LEU A CA 1
ATOM 628 C C . LEU A 1 85 ? -21.891 9.445 10.711 1 98.75 85 LEU A C 1
ATOM 630 O O . LEU A 1 85 ? -22.031 10.258 9.789 1 98.75 85 LEU A O 1
ATOM 634 N N . ASN A 1 86 ? -21.719 8.188 10.477 1 98.75 86 ASN A N 1
ATOM 635 C CA . ASN A 1 86 ? -21.641 7.613 9.141 1 98.75 86 ASN A CA 1
ATOM 636 C C . ASN A 1 86 ? -22.922 7.875 8.344 1 98.75 86 ASN A C 1
ATOM 638 O O . ASN A 1 86 ? -22.875 8.008 7.121 1 98.75 86 ASN A O 1
ATOM 642 N N . VAL A 1 87 ? -24.016 8.008 9.023 1 98.12 87 VAL A N 1
ATOM 643 C CA . VAL A 1 87 ? -25.281 8.109 8.297 1 98.12 87 VAL A CA 1
ATOM 644 C C . VAL A 1 87 ? -25.828 9.523 8.438 1 98.12 87 VAL A C 1
ATOM 646 O O . VAL A 1 87 ? -26.938 9.812 7.973 1 98.12 87 VAL A O 1
ATOM 649 N N . ASP A 1 88 ? -25.141 10.383 9.156 1 98.12 88 ASP A N 1
ATOM 650 C CA . ASP A 1 88 ? -25.562 11.773 9.312 1 98.12 88 ASP A CA 1
ATOM 651 C C . ASP A 1 88 ? -25.312 12.57 8.039 1 98.12 88 ASP A C 1
ATOM 653 O O . ASP A 1 88 ? -24.156 12.758 7.629 1 98.12 88 ASP A O 1
ATOM 657 N N . PRO A 1 89 ? -26.328 13.078 7.383 1 96.81 89 PRO A N 1
ATOM 658 C CA . PRO A 1 89 ? -26.141 13.781 6.113 1 96.81 89 PRO A CA 1
ATOM 659 C C . PRO A 1 89 ? -25.406 15.109 6.27 1 96.81 89 PRO A C 1
ATOM 661 O O . PRO A 1 89 ? -24.922 15.672 5.281 1 96.81 89 PRO A O 1
ATOM 664 N N . ALA A 1 90 ? -25.344 15.578 7.516 1 97.69 90 ALA A N 1
ATOM 665 C CA . ALA A 1 90 ? -24.641 16.844 7.754 1 97.69 90 ALA A CA 1
ATOM 666 C C . ALA A 1 90 ? -23.141 16.625 7.867 1 97.69 90 ALA A C 1
ATOM 668 O O . ALA A 1 90 ? -22.359 17.578 7.828 1 97.69 90 ALA A O 1
ATOM 669 N N . VAL A 1 91 ? -22.734 15.328 7.992 1 98.62 91 VAL A N 1
ATOM 670 C CA . VAL A 1 91 ? -21.328 14.977 8.188 1 98.62 91 VAL A CA 1
ATOM 671 C C . VAL A 1 91 ? -20.766 14.352 6.914 1 98.62 91 VAL A C 1
ATOM 673 O O . VAL A 1 91 ? -21.281 13.336 6.441 1 98.62 91 VAL A O 1
ATOM 676 N N . HIS A 1 92 ? -19.688 14.969 6.387 1 98.75 92 HIS A N 1
ATOM 677 C CA . HIS A 1 92 ? -19.078 14.477 5.156 1 98.75 92 HIS A CA 1
ATOM 678 C C . HIS A 1 92 ? -17.719 13.836 5.426 1 98.75 92 HIS A C 1
ATOM 680 O O . HIS A 1 92 ? -17.281 12.969 4.672 1 98.75 92 HIS A O 1
ATOM 686 N N . GLY A 1 93 ? -17.047 14.312 6.398 1 98.81 93 GLY A N 1
ATOM 687 C CA . GLY A 1 93 ? -15.797 13.734 6.859 1 98.81 93 GLY A CA 1
ATOM 688 C C . GLY A 1 93 ? -15.805 13.406 8.344 1 98.81 93 GLY A C 1
ATOM 689 O O . GLY A 1 93 ? -16.406 14.133 9.141 1 98.81 93 GLY A O 1
ATOM 690 N N . ILE A 1 94 ? -15.18 12.352 8.711 1 98.88 94 ILE A N 1
ATOM 691 C CA . ILE A 1 94 ? -15.031 11.953 10.102 1 98.88 94 ILE A CA 1
ATOM 692 C C . ILE A 1 94 ? -13.547 11.758 10.43 1 98.88 94 ILE A C 1
ATOM 694 O O . ILE A 1 94 ? -12.828 11.102 9.672 1 98.88 94 ILE A O 1
ATOM 698 N N . LEU A 1 95 ? -13.086 12.375 11.445 1 98 95 LEU A N 1
ATOM 699 C CA . LEU A 1 95 ? -11.727 12.211 11.953 1 98 95 LEU A CA 1
ATOM 700 C C . LEU A 1 95 ? -11.734 11.891 13.445 1 98 95 LEU A C 1
ATOM 702 O O . LEU A 1 95 ? -12.375 12.594 14.234 1 98 95 LEU A O 1
ATOM 706 N N . VAL A 1 96 ? -11.141 10.805 13.797 1 97.31 96 VAL A N 1
ATOM 707 C CA . VAL A 1 96 ? -10.891 10.508 15.203 1 97.31 96 VAL A CA 1
ATOM 708 C C . VAL A 1 96 ? -9.445 10.852 15.555 1 97.31 96 VAL A C 1
ATOM 710 O O . VAL A 1 96 ? -8.508 10.289 14.977 1 97.31 96 VAL A O 1
ATOM 713 N N . GLN A 1 97 ? -9.328 11.773 16.406 1 95.5 97 GLN A N 1
ATOM 714 C CA . GLN A 1 97 ? -8 12.266 16.766 1 95.5 97 GLN A CA 1
ATOM 715 C C . GLN A 1 97 ? -7.188 11.195 17.484 1 95.5 97 GLN A C 1
ATOM 717 O O . GLN A 1 97 ? -7.668 10.586 18.453 1 95.5 97 GLN A O 1
ATOM 722 N N . LEU A 1 98 ? -6.02 10.961 17.016 1 91.19 98 LEU A N 1
ATOM 723 C CA . LEU A 1 98 ? -5.094 10.031 17.656 1 91.19 98 LEU A CA 1
ATOM 724 C C . LEU A 1 98 ? -4.078 10.781 18.516 1 91.19 98 LEU A C 1
ATOM 726 O O . LEU A 1 98 ? -3.793 11.953 18.266 1 91.19 98 LEU A O 1
ATOM 730 N N . PRO A 1 99 ? -3.523 10.086 19.547 1 91.19 99 PRO A N 1
ATOM 731 C CA . PRO A 1 99 ? -3.697 8.672 19.906 1 91.19 99 PRO A CA 1
ATOM 732 C C . PRO A 1 99 ? -4.969 8.422 20.719 1 91.19 99 PRO A C 1
ATOM 734 O O . PRO A 1 99 ? -5.547 9.359 21.266 1 91.19 99 PRO A O 1
ATOM 737 N N . LEU A 1 100 ? -5.383 7.188 20.719 1 96.12 100 LEU A N 1
ATOM 738 C CA . LEU A 1 100 ? -6.5 6.727 21.531 1 96.12 100 LEU A CA 1
ATOM 739 C C . LEU A 1 100 ? -6 6.016 22.781 1 96.12 100 LEU A C 1
ATOM 741 O O . LEU A 1 100 ? -4.852 5.57 22.844 1 96.12 100 LEU A O 1
ATOM 745 N N . PRO A 1 101 ? -6.879 6.023 23.781 1 96.06 101 PRO A N 1
ATOM 746 C CA . PRO A 1 101 ? -6.5 5.234 24.953 1 96.06 101 PRO A CA 1
ATOM 747 C C . PRO A 1 101 ? -6.164 3.787 24.609 1 96.06 101 PRO A C 1
ATOM 749 O O . PRO A 1 101 ? -6.711 3.234 23.656 1 96.06 101 PRO A O 1
ATOM 752 N N . ASP A 1 102 ? -5.352 3.109 25.453 1 95.31 102 ASP A N 1
ATOM 753 C CA . ASP A 1 102 ? -4.75 1.808 25.172 1 95.31 102 ASP A CA 1
ATOM 754 C C . ASP A 1 102 ? -5.824 0.733 25 1 95.31 102 ASP A C 1
ATOM 756 O O . ASP A 1 102 ? -5.629 -0.237 24.266 1 95.31 102 ASP A O 1
ATOM 760 N N . HIS A 1 103 ? -6.891 0.939 25.781 1 97.12 103 HIS A N 1
ATOM 761 C CA . HIS A 1 103 ? -7.895 -0.122 25.781 1 97.12 103 HIS A CA 1
ATOM 762 C C . HIS A 1 103 ? -8.758 -0.072 24.531 1 97.12 103 HIS A C 1
ATOM 764 O O . HIS A 1 103 ? -9.594 -0.95 24.312 1 97.12 103 HIS A O 1
ATOM 770 N N . ILE A 1 104 ? -8.594 0.948 23.688 1 97.12 104 ILE A N 1
ATOM 771 C CA . ILE A 1 104 ? -9.359 1.094 22.453 1 97.12 104 ILE A CA 1
ATOM 772 C C . ILE A 1 104 ? -8.477 0.74 21.25 1 97.12 104 ILE A C 1
ATOM 774 O O . ILE A 1 104 ? -7.375 1.278 21.109 1 97.12 104 ILE A O 1
ATOM 778 N N . CYS A 1 105 ? -8.969 -0.169 20.406 1 95.56 105 CYS A N 1
ATOM 779 C CA . CYS A 1 105 ? -8.242 -0.562 19.203 1 95.56 105 CYS A CA 1
ATOM 780 C C . CYS A 1 105 ? -8.367 0.497 18.109 1 95.56 105 CYS A C 1
ATOM 782 O O . CYS A 1 105 ? -9.445 0.675 17.531 1 95.56 105 CYS A O 1
ATOM 784 N N . GLU A 1 106 ? -7.328 1.132 17.766 1 94.44 106 GLU A N 1
ATOM 785 C CA . GLU A 1 106 ? -7.324 2.207 16.781 1 94.44 106 GLU A CA 1
ATOM 786 C C . GLU A 1 106 ? -7.879 1.727 15.445 1 94.44 106 GLU A C 1
ATOM 788 O O . GLU A 1 106 ? -8.633 2.445 14.789 1 94.44 106 GLU A O 1
ATOM 793 N N . TRP A 1 107 ? -7.543 0.551 15.086 1 93.69 107 TRP A N 1
ATOM 794 C CA . TRP A 1 107 ? -7.938 0.05 13.773 1 93.69 107 TRP A CA 1
ATOM 795 C C . TRP A 1 107 ? -9.43 -0.248 13.734 1 93.69 107 TRP A C 1
ATOM 797 O O . TRP A 1 107 ? -10.086 -0.052 12.703 1 93.69 107 TRP A O 1
ATOM 807 N N . SER A 1 108 ? -9.953 -0.755 14.859 1 95.75 108 SER A N 1
ATOM 808 C CA . SER A 1 108 ? -11.398 -0.932 14.938 1 95.75 108 SER A CA 1
ATOM 809 C C . SER A 1 108 ? -12.125 0.386 14.703 1 95.75 108 SER A C 1
ATOM 811 O O . SER A 1 108 ? -13.133 0.428 14 1 95.75 108 SER A O 1
ATOM 813 N N . VAL A 1 109 ? -11.555 1.402 15.266 1 97.56 109 VAL A N 1
ATOM 814 C CA . VAL A 1 109 ? -12.141 2.736 15.164 1 97.56 109 VAL A CA 1
ATOM 815 C C . VAL A 1 109 ? -12.047 3.229 13.719 1 97.56 109 VAL A C 1
ATOM 817 O O . VAL A 1 109 ? -13.047 3.639 13.133 1 97.56 109 VAL A O 1
ATOM 820 N N . ILE A 1 110 ? -10.93 3.123 13.086 1 96.62 110 ILE A N 1
ATOM 821 C CA . ILE A 1 110 ? -10.68 3.598 11.734 1 96.62 110 ILE A CA 1
ATOM 822 C C . ILE A 1 110 ? -11.562 2.836 10.742 1 96.62 110 ILE A C 1
ATOM 824 O O . ILE A 1 110 ? -12.164 3.434 9.852 1 96.62 110 ILE A O 1
ATOM 828 N N . GLU A 1 111 ? -11.703 1.601 10.945 1 96.25 111 GLU A N 1
ATOM 829 C CA . GLU A 1 111 ? -12.453 0.751 10.023 1 96.25 111 GLU A CA 1
ATOM 830 C C . GLU A 1 111 ? -13.961 0.971 10.172 1 96.25 111 GLU A C 1
ATOM 832 O O . GLU A 1 111 ? -14.734 0.581 9.297 1 96.25 111 GLU A O 1
ATOM 837 N N . THR A 1 112 ? -14.359 1.495 11.32 1 98.25 112 THR A N 1
ATOM 838 C CA . THR A 1 112 ? -15.773 1.783 11.539 1 98.25 112 THR A CA 1
ATOM 839 C C . THR A 1 112 ? -16.203 3.027 10.766 1 98.25 112 THR A C 1
ATOM 841 O O . THR A 1 112 ? -17.375 3.195 10.453 1 98.25 112 THR A O 1
ATOM 844 N N . ILE A 1 113 ? -15.242 3.881 10.453 1 98.56 113 ILE A N 1
ATOM 845 C CA . ILE A 1 113 ? -15.539 5.059 9.641 1 98.56 113 ILE A CA 1
ATOM 846 C C . ILE A 1 113 ? -15.836 4.637 8.203 1 98.56 113 ILE A C 1
ATOM 848 O O . ILE A 1 113 ? -15.062 3.893 7.602 1 98.56 113 ILE A O 1
ATOM 852 N N . ALA A 1 114 ? -16.969 5.086 7.691 1 98.25 114 ALA A N 1
ATOM 853 C CA . ALA A 1 114 ? -17.266 4.797 6.289 1 98.25 114 ALA A CA 1
ATOM 854 C C . ALA A 1 114 ? -16.141 5.289 5.379 1 98.25 114 ALA A C 1
ATOM 856 O O . ALA A 1 114 ? -15.672 6.418 5.52 1 98.25 114 ALA A O 1
ATOM 857 N N . PRO A 1 115 ? -15.711 4.465 4.395 1 97.62 115 PRO A N 1
ATOM 858 C CA . PRO A 1 115 ? -14.609 4.863 3.518 1 97.62 115 PRO A CA 1
ATOM 859 C C . PRO A 1 115 ? -14.852 6.211 2.842 1 97.62 115 PRO A C 1
ATOM 861 O O . PRO A 1 115 ? -13.914 6.988 2.643 1 97.62 115 PRO A O 1
ATOM 864 N N . GLU A 1 116 ? -16.094 6.488 2.506 1 97.88 116 GLU A N 1
ATOM 865 C CA . GLU A 1 116 ? -16.438 7.719 1.799 1 97.88 116 GLU A CA 1
ATOM 866 C C . GLU A 1 116 ? -16.391 8.922 2.734 1 97.88 116 GLU A C 1
ATOM 868 O O . GLU A 1 116 ? -16.453 10.07 2.285 1 97.88 116 GLU A O 1
ATOM 873 N N . LYS A 1 117 ? -16.25 8.68 4.082 1 98.69 117 LYS A N 1
ATOM 874 C CA . LYS A 1 117 ? -16.156 9.773 5.047 1 98.69 117 LYS A CA 1
ATOM 875 C C . LYS A 1 117 ? -14.797 9.758 5.75 1 98.69 117 LYS A C 1
ATOM 877 O O . LYS A 1 117 ? -14.547 10.555 6.656 1 98.69 117 LYS A O 1
ATOM 882 N N . ASP A 1 118 ? -13.953 8.828 5.383 1 98.69 118 ASP A N 1
ATOM 883 C CA . ASP A 1 118 ? -12.602 8.727 5.922 1 98.69 118 ASP A CA 1
ATOM 884 C C . ASP A 1 118 ? -11.695 9.797 5.328 1 98.69 118 ASP A C 1
ATOM 886 O O . ASP A 1 118 ? -10.82 9.5 4.512 1 98.69 118 ASP A O 1
ATOM 890 N N . VAL A 1 119 ? -11.758 10.961 5.812 1 98.69 119 VAL A N 1
ATOM 891 C CA . VAL A 1 119 ? -11.094 12.102 5.18 1 98.69 119 VAL A CA 1
ATOM 892 C C . VAL A 1 119 ? -9.648 12.188 5.664 1 98.69 119 VAL A C 1
ATOM 894 O O . VAL A 1 119 ? -8.867 12.992 5.145 1 98.69 119 VAL A O 1
ATOM 897 N N . ASP A 1 120 ? -9.258 11.312 6.598 1 97.38 120 ASP A N 1
ATOM 898 C CA . ASP A 1 120 ? -7.848 11.18 6.957 1 97.38 120 ASP A CA 1
ATOM 899 C C . ASP A 1 120 ? -7.129 10.219 6.008 1 97.38 120 ASP A C 1
ATOM 901 O O . ASP A 1 120 ? -5.898 10.188 5.965 1 97.38 120 ASP A O 1
ATOM 905 N N . GLY A 1 121 ? -7.887 9.414 5.355 1 98 121 GLY A N 1
ATOM 906 C CA . GLY A 1 121 ? -7.355 8.5 4.359 1 98 121 GLY A CA 1
ATOM 907 C C . GLY A 1 121 ? -6.703 7.27 4.961 1 98 121 GLY A C 1
ATOM 908 O O . GLY A 1 121 ? -5.742 6.734 4.406 1 98 121 GLY A O 1
ATOM 909 N N . PHE A 1 122 ? -7.223 6.836 6.148 1 97.69 122 PHE A N 1
ATOM 910 C CA . PHE A 1 122 ? -6.535 5.758 6.852 1 97.69 122 PHE A CA 1
ATOM 911 C C . PHE A 1 122 ? -7.281 4.441 6.68 1 97.69 122 PHE A C 1
ATOM 913 O O . PHE A 1 122 ? -6.742 3.373 6.977 1 97.69 122 PHE A O 1
ATOM 920 N N . HIS A 1 123 ? -8.562 4.543 6.23 1 97.94 123 HIS A N 1
ATOM 921 C CA . HIS A 1 123 ? -9.312 3.309 6.031 1 97.94 123 HIS A CA 1
ATOM 922 C C . HIS A 1 123 ? -8.586 2.379 5.062 1 97.94 123 HIS A C 1
ATOM 924 O O . HIS A 1 123 ? -8.086 2.822 4.027 1 97.94 123 HIS A O 1
ATOM 930 N N . PRO A 1 124 ? -8.578 1.074 5.336 1 97.5 124 PRO A N 1
ATOM 931 C CA . PRO A 1 124 ? -7.844 0.146 4.473 1 97.5 124 PRO A CA 1
ATOM 932 C C . PRO A 1 124 ? -8.273 0.234 3.01 1 97.5 124 PRO A C 1
ATOM 934 O O . PRO A 1 124 ? -7.453 0.067 2.107 1 97.5 124 PRO A O 1
ATOM 937 N N . ILE A 1 125 ? -9.477 0.539 2.787 1 97 125 ILE A N 1
ATOM 938 C CA . ILE A 1 125 ? -9.969 0.641 1.417 1 97 125 ILE A CA 1
ATOM 939 C C . ILE A 1 125 ? -9.312 1.827 0.719 1 97 125 ILE A C 1
ATOM 941 O O . ILE A 1 125 ? -8.891 1.723 -0.436 1 97 125 ILE A O 1
ATOM 945 N N . ASN A 1 126 ? -9.227 2.941 1.403 1 98.25 126 ASN A N 1
ATOM 946 C CA . ASN A 1 126 ? -8.586 4.113 0.811 1 98.25 126 ASN A CA 1
ATOM 947 C C . ASN A 1 126 ? -7.086 3.898 0.632 1 98.25 126 ASN A C 1
ATOM 949 O O . ASN A 1 126 ? -6.512 4.312 -0.377 1 98.25 126 ASN A O 1
ATOM 953 N N . VAL A 1 127 ? -6.492 3.236 1.576 1 98.19 127 VAL A N 1
ATOM 954 C CA . VAL A 1 127 ? -5.07 2.908 1.484 1 98.19 127 VAL A CA 1
ATOM 955 C C . VAL A 1 127 ? -4.832 1.985 0.292 1 98.19 127 VAL A C 1
ATOM 957 O O . VAL A 1 127 ? -3.908 2.205 -0.496 1 98.19 127 VAL A O 1
ATOM 960 N N . GLY A 1 128 ? -5.648 0.988 0.182 1 98.19 128 GLY A N 1
ATOM 961 C CA . GLY A 1 128 ? -5.539 0.076 -0.944 1 98.19 128 GLY A CA 1
ATOM 962 C C . GLY A 1 128 ? -5.734 0.757 -2.285 1 98.19 128 GLY A C 1
ATOM 963 O O . GLY A 1 128 ? -4.945 0.552 -3.211 1 98.19 128 GLY A O 1
ATOM 964 N N . LYS A 1 129 ? -6.77 1.559 -2.363 1 97.88 129 LYS A N 1
ATOM 965 C CA . LYS A 1 129 ? -7.051 2.291 -3.596 1 97.88 129 LYS A CA 1
ATOM 966 C C . LYS A 1 129 ? -5.898 3.225 -3.955 1 97.88 129 LYS A C 1
ATOM 968 O O . LYS A 1 129 ? -5.527 3.342 -5.125 1 97.88 129 LYS A O 1
ATOM 973 N N . MET A 1 130 ? -5.352 3.842 -2.951 1 98.06 130 MET A N 1
ATOM 974 C CA . MET A 1 130 ? -4.18 4.68 -3.182 1 98.06 130 MET A CA 1
ATOM 975 C C . MET A 1 130 ? -3.041 3.865 -3.787 1 98.06 130 MET A C 1
ATOM 977 O O . MET A 1 130 ? -2.428 4.281 -4.773 1 98.06 130 MET A O 1
ATOM 981 N N . MET A 1 131 ? -2.799 2.725 -3.268 1 97.5 131 MET A N 1
ATOM 982 C CA . MET A 1 131 ? -1.669 1.902 -3.693 1 97.5 131 MET A CA 1
ATOM 983 C C . MET A 1 131 ? -1.847 1.439 -5.137 1 97.5 131 MET A C 1
ATOM 985 O O . MET A 1 131 ? -0.881 1.395 -5.902 1 97.5 131 MET A O 1
ATOM 989 N N . ILE A 1 132 ? -3.09 1.185 -5.508 1 96.06 132 ILE A N 1
ATOM 990 C CA . ILE A 1 132 ? -3.281 0.609 -6.836 1 96.06 132 ILE A CA 1
ATOM 991 C C . ILE A 1 132 ? -3.643 1.71 -7.828 1 96.06 132 ILE A C 1
ATOM 993 O O . ILE A 1 132 ? -4.062 1.428 -8.953 1 96.06 132 ILE A O 1
ATOM 997 N N . GLY A 1 133 ? -3.639 2.967 -7.406 1 94.5 133 GLY A N 1
ATOM 998 C CA . GLY A 1 133 ? -3.76 4.105 -8.305 1 94.5 133 GLY A CA 1
ATOM 999 C C . GLY A 1 133 ? -5.199 4.469 -8.617 1 94.5 133 GLY A C 1
ATOM 1000 O O . GLY A 1 133 ? -5.48 5.07 -9.656 1 94.5 133 GLY A O 1
ATOM 1001 N N . GLN A 1 134 ? -6.133 4.02 -7.824 1 95.56 134 GLN A N 1
ATOM 1002 C CA . GLN A 1 134 ? -7.531 4.41 -7.969 1 95.56 134 GLN A CA 1
ATOM 1003 C C . GLN A 1 134 ? -7.832 5.68 -7.176 1 95.56 134 GLN A C 1
ATOM 1005 O O . GLN A 1 134 ? -7.039 6.09 -6.328 1 95.56 134 GLN A O 1
ATOM 1010 N N . ARG A 1 135 ? -8.984 6.309 -7.535 1 95.25 135 ARG A N 1
ATOM 1011 C CA . ARG A 1 135 ? -9.422 7.48 -6.777 1 95.25 135 ARG A CA 1
ATOM 1012 C C . ARG A 1 135 ? -9.711 7.117 -5.324 1 95.25 135 ARG A C 1
ATOM 1014 O O . ARG A 1 135 ? -10.398 6.129 -5.051 1 95.25 135 ARG A O 1
ATOM 1021 N N . ALA A 1 136 ? -9.109 7.879 -4.398 1 97.12 136 ALA A N 1
ATOM 1022 C CA . ALA A 1 136 ? -9.25 7.656 -2.961 1 97.12 136 ALA A CA 1
ATOM 1023 C C . ALA A 1 136 ? -8.906 8.914 -2.174 1 97.12 136 ALA A C 1
ATOM 1025 O O . ALA A 1 136 ? -8.25 9.82 -2.691 1 97.12 136 ALA A O 1
ATOM 1026 N N . PHE A 1 137 ? -9.484 9.047 -0.976 1 98.5 137 PHE A N 1
ATOM 1027 C CA . PHE A 1 137 ? -8.93 10.031 -0.056 1 98.5 137 PHE A CA 1
ATOM 1028 C C . PHE A 1 137 ? -7.512 9.656 0.344 1 98.5 137 PHE A C 1
ATOM 1030 O O . PHE A 1 137 ? -7.277 8.578 0.888 1 98.5 137 PHE A O 1
ATOM 1037 N N . LEU A 1 138 ? -6.605 10.531 0.018 1 98.69 138 LEU A N 1
ATOM 1038 C CA . LEU A 1 138 ? -5.199 10.281 0.333 1 98.69 138 LEU A CA 1
ATOM 1039 C C . LEU A 1 138 ? -4.895 10.656 1.779 1 98.69 138 LEU A C 1
ATOM 1041 O O . LEU A 1 138 ? -5.48 11.602 2.32 1 98.69 138 LEU A O 1
ATOM 1045 N N . PRO A 1 139 ? -3.99 9.891 2.449 1 98.62 139 PRO A N 1
ATOM 1046 C CA . PRO A 1 139 ? -3.564 10.336 3.777 1 98.62 139 PRO A CA 1
ATOM 1047 C C . PRO A 1 139 ? -3.078 11.781 3.785 1 98.62 139 PRO A C 1
ATOM 1049 O O . PRO A 1 139 ? -2.289 12.18 2.922 1 98.62 139 PRO A O 1
ATOM 1052 N N . CYS A 1 140 ? -3.529 12.531 4.734 1 98.5 140 CYS A N 1
ATOM 1053 C CA . CYS A 1 140 ? -3.416 13.984 4.695 1 98.5 140 CYS A CA 1
ATOM 1054 C C . CYS A 1 140 ? -1.955 14.414 4.707 1 98.5 140 CYS A C 1
ATOM 1056 O O . CYS A 1 140 ? -1.545 15.25 3.9 1 98.5 140 CYS A O 1
ATOM 1058 N N . THR A 1 141 ? -1.146 13.852 5.605 1 98.25 141 THR A N 1
ATOM 1059 C CA . THR A 1 141 ? 0.248 14.266 5.727 1 98.25 141 THR A CA 1
ATOM 1060 C C . THR A 1 141 ? 1.029 13.906 4.465 1 98.25 141 THR A C 1
ATOM 1062 O O . THR A 1 141 ? 1.648 14.766 3.842 1 98.25 141 THR A O 1
ATOM 1065 N N . PRO A 1 142 ? 0.966 12.672 3.949 1 98.88 142 PRO A N 1
ATOM 1066 C CA . PRO A 1 142 ? 1.626 12.312 2.693 1 98.88 142 PRO A CA 1
ATOM 1067 C C . PRO A 1 142 ? 1.18 13.18 1.52 1 98.88 142 PRO A C 1
ATOM 1069 O O . PRO A 1 142 ? 2.012 13.633 0.73 1 98.88 142 PRO A O 1
ATOM 1072 N N . HIS A 1 143 ? -0.1 13.367 1.438 1 98.75 143 HIS A N 1
ATOM 1073 C CA . HIS A 1 143 ? -0.628 14.203 0.366 1 98.75 143 HIS A CA 1
ATOM 1074 C C . HIS A 1 143 ? -0.074 15.617 0.451 1 98.75 143 HIS A C 1
ATOM 1076 O O . HIS A 1 143 ? 0.31 16.203 -0.566 1 98.75 143 HIS A O 1
ATOM 1082 N N . GLY A 1 144 ? -0.05 16.156 1.66 1 98.81 144 GLY A N 1
ATOM 1083 C CA . GLY A 1 144 ? 0.522 17.484 1.876 1 98.81 144 GLY A CA 1
ATOM 1084 C C . GLY A 1 144 ? 1.97 17.578 1.436 1 98.81 144 GLY A C 1
ATOM 1085 O O . GLY A 1 144 ? 2.367 18.562 0.817 1 98.81 144 GLY A O 1
ATOM 1086 N N . ILE A 1 145 ? 2.76 16.594 1.735 1 98.88 145 ILE A N 1
ATOM 1087 C CA . ILE A 1 145 ? 4.172 16.562 1.369 1 98.88 145 ILE A CA 1
ATOM 1088 C C . ILE A 1 145 ? 4.312 16.594 -0.151 1 98.88 145 ILE A C 1
ATOM 1090 O O . ILE A 1 145 ? 5.117 17.359 -0.687 1 98.88 145 ILE A O 1
ATOM 1094 N N . LEU A 1 146 ? 3.535 15.789 -0.827 1 98.88 146 LEU A N 1
ATOM 1095 C CA . LEU A 1 146 ? 3.58 15.75 -2.285 1 98.88 146 LEU A CA 1
ATOM 1096 C C . LEU A 1 146 ? 3.252 17.109 -2.879 1 98.88 146 LEU A C 1
ATOM 1098 O O . LEU A 1 146 ? 3.971 17.609 -3.754 1 98.88 146 LEU A O 1
ATOM 1102 N N . VAL A 1 147 ? 2.176 17.75 -2.344 1 98.56 147 VAL A N 1
ATOM 1103 C CA . VAL A 1 147 ? 1.741 19.062 -2.826 1 98.56 147 VAL A CA 1
ATOM 1104 C C . VAL A 1 147 ? 2.836 20.094 -2.574 1 98.56 147 VAL A C 1
ATOM 1106 O O . VAL A 1 147 ? 3.104 20.938 -3.426 1 98.56 147 VAL A O 1
ATOM 1109 N N . MET A 1 148 ? 3.488 20.016 -1.396 1 98.56 148 MET A N 1
ATOM 1110 C CA . MET A 1 148 ? 4.559 20.953 -1.064 1 98.56 148 MET A CA 1
ATOM 1111 C C . MET A 1 148 ? 5.699 20.859 -2.07 1 98.56 148 MET A C 1
ATOM 1113 O O . MET A 1 148 ? 6.168 21.875 -2.588 1 98.56 148 MET A O 1
ATOM 1117 N N . VAL A 1 149 ? 6.117 19.672 -2.377 1 98.69 149 VAL A N 1
ATOM 1118 C CA . VAL A 1 149 ? 7.234 19.453 -3.285 1 98.69 149 VAL A CA 1
ATOM 1119 C C . VAL A 1 149 ? 6.863 19.922 -4.691 1 98.69 149 VAL A C 1
ATOM 1121 O O . VAL A 1 149 ? 7.645 20.609 -5.344 1 98.69 149 VAL A O 1
ATOM 1124 N N . GLN A 1 150 ? 5.648 19.609 -5.125 1 98.12 150 GLN A N 1
ATOM 1125 C CA . GLN A 1 150 ? 5.184 20.016 -6.449 1 98.12 150 GLN A CA 1
ATOM 1126 C C . GLN A 1 150 ? 5.035 21.531 -6.547 1 98.12 150 GLN A C 1
ATOM 1128 O O . GLN A 1 150 ? 5.438 22.141 -7.539 1 98.12 150 GLN A O 1
ATOM 1133 N N . SER A 1 151 ? 4.488 22.125 -5.52 1 95.81 151 SER A N 1
ATOM 1134 C CA . SER A 1 151 ? 4.246 23.562 -5.52 1 95.81 151 SER A CA 1
ATOM 1135 C C . SER A 1 151 ? 5.559 24.344 -5.5 1 95.81 151 SER A C 1
ATOM 1137 O O . SER A 1 151 ? 5.617 25.484 -5.961 1 95.81 151 SER A O 1
ATOM 1139 N N . ALA A 1 152 ? 6.629 23.734 -4.965 1 95.81 152 ALA A N 1
ATOM 1140 C CA . ALA A 1 152 ? 7.941 24.375 -4.926 1 95.81 152 ALA A CA 1
ATOM 1141 C C . ALA A 1 152 ? 8.641 24.266 -6.277 1 95.81 152 ALA A C 1
ATOM 1143 O O . ALA A 1 152 ? 9.758 24.766 -6.445 1 95.81 152 ALA A O 1
ATOM 1144 N N . GLY A 1 153 ? 8.039 23.594 -7.242 1 96.38 153 GLY A N 1
ATOM 1145 C CA . GLY A 1 153 ? 8.586 23.469 -8.586 1 96.38 153 GLY A CA 1
ATOM 1146 C C . GLY A 1 153 ? 9.648 22.391 -8.695 1 96.38 153 GLY A C 1
ATOM 1147 O O . GLY A 1 153 ? 10.461 22.406 -9.633 1 96.38 153 GLY A O 1
ATOM 1148 N N . ILE A 1 154 ? 9.695 21.547 -7.777 1 96.94 154 ILE A N 1
ATOM 1149 C CA . ILE A 1 154 ? 10.703 20.484 -7.762 1 96.94 154 ILE A CA 1
ATOM 1150 C C . ILE A 1 154 ? 10.227 19.312 -8.609 1 96.94 154 ILE A C 1
ATOM 1152 O O . ILE A 1 154 ? 9.133 18.766 -8.383 1 96.94 154 ILE A O 1
ATOM 1156 N N . ASP A 1 155 ? 10.992 18.906 -9.555 1 97.06 155 ASP A N 1
ATOM 1157 C CA . ASP A 1 155 ? 10.68 17.734 -10.391 1 97.06 155 ASP A CA 1
ATOM 1158 C C . ASP A 1 155 ? 10.875 16.438 -9.609 1 97.06 155 ASP A C 1
ATOM 1160 O O . ASP A 1 155 ? 11.922 16.234 -9 1 97.06 155 ASP A O 1
ATOM 1164 N N . ILE A 1 156 ? 9.93 15.555 -9.664 1 98.69 156 ILE A N 1
ATOM 1165 C CA . ILE A 1 156 ? 9.961 14.336 -8.867 1 98.69 156 ILE A CA 1
ATOM 1166 C C . ILE A 1 156 ? 10.375 13.156 -9.742 1 98.69 156 ILE A C 1
ATOM 1168 O O . ILE A 1 156 ? 11.094 12.266 -9.281 1 98.69 156 ILE A O 1
ATOM 1172 N N . ALA A 1 157 ? 9.984 13.156 -11.023 1 98.56 157 ALA A N 1
ATOM 1173 C CA . ALA A 1 157 ? 10.203 12.023 -11.914 1 98.56 157 ALA A CA 1
ATOM 1174 C C . ALA A 1 157 ? 11.688 11.695 -12.031 1 98.56 157 ALA A C 1
ATOM 1176 O O . ALA A 1 157 ? 12.508 12.578 -12.297 1 98.56 157 ALA A O 1
ATOM 1177 N N . GLY A 1 158 ? 11.984 10.484 -11.75 1 98 158 GLY A N 1
ATOM 1178 C CA . GLY A 1 158 ? 13.352 10.008 -11.898 1 98 158 GLY A CA 1
ATOM 1179 C C . GLY A 1 158 ? 14.211 10.281 -10.68 1 98 158 GLY A C 1
ATOM 1180 O O . GLY A 1 158 ? 15.305 9.727 -10.547 1 98 158 GLY A O 1
ATOM 1181 N N . LYS A 1 159 ? 13.742 11.125 -9.734 1 98.75 159 LYS A N 1
ATOM 1182 C CA . LYS A 1 159 ? 14.508 11.453 -8.539 1 98.75 159 LYS A CA 1
ATOM 1183 C C . LYS A 1 159 ? 14.508 10.289 -7.547 1 98.75 159 LYS A C 1
ATOM 1185 O O . LYS A 1 159 ? 13.602 9.461 -7.559 1 98.75 159 LYS A O 1
ATOM 1190 N N . HIS A 1 160 ? 15.578 10.188 -6.84 1 98.81 160 HIS A N 1
ATOM 1191 C CA . HIS A 1 160 ? 15.656 9.219 -5.754 1 98.81 160 HIS A CA 1
ATOM 1192 C C . HIS A 1 160 ? 15.07 9.789 -4.465 1 98.81 160 HIS A C 1
ATOM 1194 O O . HIS A 1 160 ? 15.664 10.68 -3.854 1 98.81 160 HIS A O 1
ATOM 1200 N N . VAL A 1 161 ? 13.914 9.305 -4.086 1 98.94 161 VAL A N 1
ATOM 1201 C CA . VAL A 1 161 ? 13.25 9.688 -2.844 1 98.94 161 VAL A CA 1
ATOM 1202 C C . VAL A 1 161 ? 13.539 8.656 -1.76 1 98.94 161 VAL A C 1
ATOM 1204 O O . VAL A 1 161 ? 13.25 7.465 -1.935 1 98.94 161 VAL A O 1
ATOM 1207 N N . VAL A 1 162 ? 14.133 9.094 -0.673 1 98.94 162 VAL A N 1
ATOM 1208 C CA . VAL A 1 162 ? 14.375 8.219 0.467 1 98.94 162 VAL A CA 1
ATOM 1209 C C . VAL A 1 162 ? 13.484 8.625 1.635 1 98.94 162 VAL A C 1
ATOM 1211 O O . VAL A 1 162 ? 13.445 9.797 2.016 1 98.94 162 VAL A O 1
ATOM 1214 N N . VAL A 1 163 ? 12.727 7.684 2.107 1 98.94 163 VAL A N 1
ATOM 1215 C CA . VAL A 1 163 ? 11.836 7.887 3.252 1 98.94 163 VAL A CA 1
ATOM 1216 C C . VAL A 1 163 ? 12.461 7.27 4.504 1 98.94 163 VAL A C 1
ATOM 1218 O O . VAL A 1 163 ? 12.82 6.09 4.508 1 98.94 163 VAL A O 1
ATOM 1221 N N . VAL A 1 164 ? 12.648 8.062 5.523 1 98.94 164 VAL A N 1
ATOM 1222 C CA . VAL A 1 164 ? 13.078 7.555 6.824 1 98.94 164 VAL A CA 1
ATOM 1223 C C . VAL A 1 164 ? 11.867 7.391 7.738 1 98.94 164 VAL A C 1
ATOM 1225 O O . VAL A 1 164 ? 11.289 8.375 8.195 1 98.94 164 VAL A O 1
ATOM 1228 N N . GLY A 1 165 ? 11.531 6.18 7.996 1 98.62 165 GLY A N 1
ATOM 1229 C CA . GLY A 1 165 ? 10.305 5.832 8.695 1 98.62 165 GLY A CA 1
ATOM 1230 C C . GLY A 1 165 ? 9.312 5.082 7.828 1 98.62 165 GLY A C 1
ATOM 1231 O O . GLY A 1 165 ? 9.141 5.41 6.652 1 98.62 165 GLY A O 1
ATOM 1232 N N . ARG A 1 166 ? 8.68 4.078 8.344 1 98.44 166 ARG A N 1
ATOM 1233 C CA . ARG A 1 166 ? 7.758 3.264 7.562 1 98.44 166 ARG A CA 1
ATOM 1234 C C . ARG A 1 166 ? 6.418 3.123 8.281 1 98.44 166 ARG A C 1
ATOM 1236 O O . ARG A 1 166 ? 5.824 2.041 8.289 1 98.44 166 ARG A O 1
ATOM 1243 N N . SER A 1 167 ? 5.941 4.176 8.906 1 97.19 167 SER A N 1
ATOM 1244 C CA . SER A 1 167 ? 4.633 4.172 9.555 1 97.19 167 SER A CA 1
ATOM 1245 C C . SER 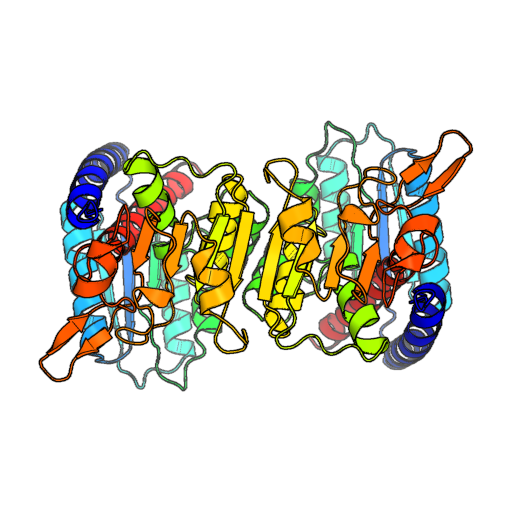A 1 167 ? 3.514 3.963 8.539 1 97.19 167 SER A C 1
ATOM 1247 O O . SER A 1 167 ? 3.691 4.219 7.352 1 97.19 167 SER A O 1
ATOM 1249 N N . ASN A 1 168 ? 2.377 3.572 9.039 1 96.19 168 ASN A N 1
ATOM 1250 C CA . ASN A 1 168 ? 1.232 3.26 8.195 1 96.19 168 ASN A CA 1
ATOM 1251 C C . ASN A 1 168 ? 0.546 4.527 7.688 1 96.19 168 ASN A C 1
ATOM 1253 O O . ASN A 1 168 ? -0.113 4.508 6.648 1 96.19 168 ASN A O 1
ATOM 1257 N N . ILE A 1 169 ? 0.702 5.621 8.406 1 94.44 169 ILE A N 1
ATOM 1258 C CA . ILE A 1 169 ? -0.13 6.777 8.094 1 94.44 169 ILE A CA 1
ATOM 1259 C C . ILE A 1 169 ? 0.705 7.832 7.367 1 94.44 169 ILE A C 1
ATOM 1261 O O . ILE A 1 169 ? 0.159 8.773 6.789 1 94.44 169 ILE A O 1
ATOM 1265 N N . VAL A 1 170 ? 2.102 7.68 7.434 1 98.12 170 VAL A N 1
ATOM 1266 C CA . VAL A 1 170 ? 2.928 8.68 6.762 1 98.12 170 VAL A CA 1
ATOM 1267 C C . VAL A 1 170 ? 3.98 7.984 5.902 1 98.12 170 VAL A C 1
ATOM 1269 O O . VAL A 1 170 ? 3.953 8.086 4.672 1 98.12 170 VAL A O 1
ATOM 1272 N N . GLY A 1 171 ? 4.84 7.18 6.562 1 98.5 171 GLY A N 1
ATOM 1273 C CA . GLY A 1 171 ? 6.004 6.609 5.902 1 98.5 171 GLY A CA 1
ATOM 1274 C C . GLY A 1 171 ? 5.66 5.836 4.645 1 98.5 171 GLY A C 1
ATOM 1275 O O . GLY A 1 171 ? 6.012 6.25 3.539 1 98.5 171 GLY A O 1
ATOM 1276 N N . LYS A 1 172 ? 4.914 4.816 4.793 1 98.75 172 LYS A N 1
ATOM 1277 C CA . LYS A 1 172 ? 4.586 3.934 3.676 1 98.75 172 LYS A CA 1
ATOM 1278 C C . LYS A 1 172 ? 3.779 4.672 2.611 1 98.75 172 LYS A C 1
ATOM 1280 O O . LYS A 1 172 ? 4.145 4.672 1.435 1 98.75 172 LYS A O 1
ATOM 1285 N N . PRO A 1 173 ? 2.738 5.418 2.99 1 98.81 173 PRO A N 1
ATOM 1286 C CA . PRO A 1 173 ? 1.927 6.074 1.963 1 98.81 173 PRO A CA 1
ATOM 1287 C C . PRO A 1 173 ? 2.703 7.137 1.188 1 98.81 173 PRO A C 1
ATOM 1289 O O . PRO A 1 173 ? 2.494 7.301 -0.017 1 98.81 173 PRO A O 1
ATOM 1292 N N . VAL A 1 174 ? 3.58 7.879 1.86 1 98.88 174 VAL A N 1
ATOM 1293 C CA . VAL A 1 174 ? 4.262 8.953 1.147 1 98.88 174 VAL A CA 1
ATOM 1294 C C . VAL A 1 174 ? 5.188 8.359 0.086 1 98.88 174 VAL A C 1
ATOM 1296 O O . VAL A 1 174 ? 5.293 8.898 -1.022 1 98.88 174 VAL A O 1
ATOM 1299 N N . GLY A 1 175 ? 5.832 7.25 0.448 1 98.88 175 GLY A N 1
ATOM 1300 C CA . GLY A 1 175 ? 6.637 6.578 -0.56 1 98.88 175 GLY A CA 1
ATOM 1301 C C . GLY A 1 175 ? 5.832 6.133 -1.766 1 98.88 175 GLY A C 1
ATOM 1302 O O . GLY A 1 175 ? 6.277 6.281 -2.906 1 98.88 175 GLY A O 1
ATOM 1303 N N . GLN A 1 176 ? 4.676 5.629 -1.531 1 98.81 176 GLN A N 1
ATOM 1304 C CA . GLN A 1 176 ? 3.826 5.164 -2.623 1 98.81 176 GLN A CA 1
ATOM 1305 C C . GLN A 1 176 ? 3.375 6.328 -3.502 1 98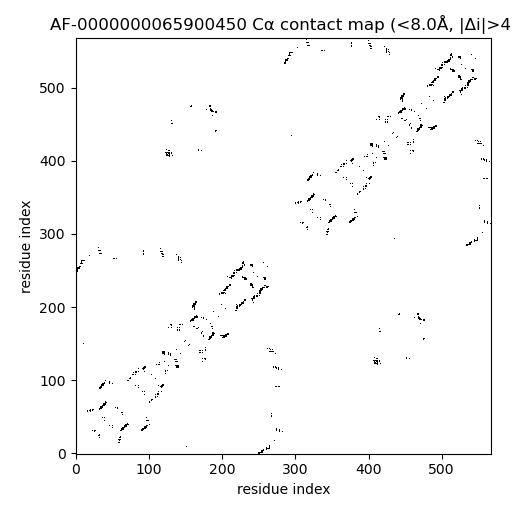.81 176 GLN A C 1
ATOM 1307 O O . GLN A 1 176 ? 3.287 6.191 -4.723 1 98.81 176 GLN A O 1
ATOM 1312 N N . LEU A 1 177 ? 3.049 7.449 -2.896 1 98.81 177 LEU A N 1
ATOM 1313 C CA . LEU A 1 177 ? 2.623 8.609 -3.668 1 98.81 177 LEU A CA 1
ATOM 1314 C C . LEU A 1 177 ? 3.748 9.109 -4.566 1 98.81 177 LEU A C 1
ATOM 1316 O O . LEU A 1 177 ? 3.514 9.453 -5.727 1 98.81 177 LEU A O 1
ATOM 1320 N N . PHE A 1 178 ? 4.973 9.141 -4.035 1 98.94 178 PHE A N 1
ATOM 1321 C CA . PHE A 1 178 ? 6.098 9.602 -4.84 1 98.94 178 PHE A CA 1
ATOM 1322 C C . PHE A 1 178 ? 6.449 8.578 -5.91 1 98.94 178 PHE A C 1
ATOM 1324 O O . PHE A 1 178 ? 6.879 8.938 -7.008 1 98.94 178 PHE A O 1
ATOM 1331 N N . LEU A 1 179 ? 6.281 7.297 -5.57 1 98.81 179 LEU A N 1
ATOM 1332 C CA . LEU A 1 179 ? 6.457 6.25 -6.574 1 98.81 179 LEU A CA 1
ATOM 1333 C C . LEU A 1 179 ? 5.516 6.469 -7.754 1 98.81 179 LEU A C 1
ATOM 1335 O O . LEU A 1 179 ? 5.918 6.312 -8.906 1 98.81 179 LEU A O 1
ATOM 1339 N N . ARG A 1 180 ? 4.281 6.871 -7.484 1 98.06 180 ARG A N 1
ATOM 1340 C CA . ARG A 1 180 ? 3.281 7.172 -8.5 1 98.06 180 ARG A CA 1
ATOM 1341 C C . ARG A 1 180 ? 3.729 8.336 -9.383 1 98.06 180 ARG A C 1
ATOM 1343 O O . ARG A 1 180 ? 3.367 8.406 -10.555 1 98.06 180 ARG A O 1
ATOM 1350 N N . GLU A 1 181 ? 4.52 9.227 -8.812 1 98.5 181 GLU A N 1
ATOM 1351 C CA . GLU A 1 181 ? 5.062 10.367 -9.547 1 98.5 181 GLU A CA 1
ATOM 1352 C C . GLU A 1 181 ? 6.375 10.008 -10.234 1 98.5 181 GLU A C 1
ATOM 1354 O O . GLU A 1 181 ? 7.172 10.891 -10.562 1 98.5 181 GLU A O 1
ATOM 1359 N N . HIS A 1 182 ? 6.707 8.75 -10.359 1 98.62 182 HIS A N 1
ATOM 1360 C CA . HIS A 1 182 ? 7.812 8.18 -11.133 1 98.62 182 HIS A CA 1
ATOM 1361 C C . HIS A 1 182 ? 9.148 8.422 -10.43 1 98.62 182 HIS A C 1
ATOM 1363 O O . HIS A 1 182 ? 10.18 8.57 -11.094 1 98.62 182 HIS A O 1
ATOM 1369 N N . ALA A 1 183 ? 9.125 8.562 -9.109 1 98.88 183 ALA A N 1
ATOM 1370 C CA . ALA A 1 183 ? 10.367 8.57 -8.344 1 98.88 183 ALA A CA 1
ATOM 1371 C C . ALA A 1 183 ? 10.891 7.148 -8.148 1 98.88 183 ALA A C 1
ATOM 1373 O O . ALA A 1 183 ? 10.125 6.184 -8.211 1 98.88 183 ALA A O 1
ATOM 1374 N N . THR A 1 184 ? 12.195 7.016 -8.047 1 98.88 184 THR A N 1
ATOM 1375 C CA . THR A 1 184 ? 12.781 5.859 -7.375 1 98.88 184 THR A CA 1
ATOM 1376 C C . THR A 1 184 ? 12.664 6.004 -5.859 1 98.88 184 THR A C 1
ATOM 1378 O O . THR A 1 184 ? 13.078 7.02 -5.297 1 98.88 184 THR A O 1
ATOM 1381 N N . VAL A 1 185 ? 12.062 5.035 -5.188 1 98.94 185 VAL A N 1
ATOM 1382 C CA . VAL A 1 185 ? 11.734 5.242 -3.779 1 98.94 185 VAL A CA 1
ATOM 1383 C C . VAL A 1 185 ? 12.461 4.203 -2.924 1 98.94 185 VAL A C 1
ATOM 1385 O O . VAL A 1 185 ? 12.438 3.01 -3.232 1 98.94 185 VAL A O 1
ATOM 1388 N N . THR A 1 186 ? 13.125 4.621 -1.876 1 98.94 186 THR A N 1
ATOM 1389 C CA . THR A 1 186 ? 13.719 3.74 -0.881 1 98.94 186 THR A CA 1
ATOM 1390 C C . THR A 1 186 ? 13.102 3.973 0.494 1 98.94 186 THR A C 1
ATOM 1392 O O . THR A 1 186 ? 13.008 5.113 0.95 1 98.94 186 THR A O 1
ATOM 1395 N N . TYR A 1 187 ? 12.648 2.91 1.069 1 98.94 187 TYR A N 1
ATOM 1396 C CA . TYR A 1 187 ? 12.18 2.945 2.451 1 98.94 187 TYR A CA 1
ATOM 1397 C C . TYR A 1 187 ? 13.297 2.551 3.412 1 98.94 187 TYR A C 1
ATOM 1399 O O . TYR A 1 187 ? 13.914 1.495 3.258 1 98.94 187 TYR A O 1
ATOM 1407 N N . THR A 1 188 ? 13.555 3.404 4.41 1 98.88 188 THR A N 1
ATOM 1408 C CA . THR A 1 188 ? 14.492 3.084 5.48 1 98.88 188 THR A CA 1
ATOM 1409 C C . THR A 1 188 ? 13.805 3.148 6.84 1 98.88 188 THR A C 1
ATOM 1411 O O . THR A 1 188 ? 12.688 3.646 6.953 1 98.88 188 THR A O 1
ATOM 1414 N N . HIS A 1 189 ? 14.438 2.576 7.805 1 98.62 189 HIS A N 1
ATOM 1415 C CA . HIS A 1 189 ? 13.914 2.51 9.164 1 98.62 189 HIS A CA 1
ATOM 1416 C C . HIS A 1 189 ? 15.008 2.113 10.148 1 98.62 189 HIS A C 1
ATOM 1418 O O . HIS A 1 189 ? 16.188 2.109 9.805 1 98.62 189 HIS A O 1
ATOM 1424 N N . SER A 1 190 ? 14.625 1.873 11.375 1 97.62 190 SER A N 1
ATOM 1425 C CA . SER A 1 190 ? 15.57 1.67 12.469 1 97.62 190 SER A CA 1
ATOM 1426 C C . SER A 1 190 ? 16.422 0.427 12.242 1 97.62 190 SER A C 1
ATOM 1428 O O . SER A 1 190 ? 17.531 0.314 12.789 1 97.62 190 SER A O 1
ATOM 1430 N N . LYS A 1 191 ? 16 -0.558 11.438 1 97.69 191 LYS A N 1
ATOM 1431 C CA . LYS A 1 191 ? 16.734 -1.789 11.188 1 97.69 191 LYS A CA 1
ATOM 1432 C C . LYS A 1 191 ? 17.609 -1.667 9.938 1 97.69 191 LYS A C 1
ATOM 1434 O O . LYS A 1 191 ? 18.344 -2.59 9.594 1 97.69 191 LYS A O 1
ATOM 1439 N N . THR A 1 192 ? 17.531 -0.499 9.312 1 98.19 192 THR A N 1
ATOM 1440 C CA . THR A 1 192 ? 18.469 -0.235 8.219 1 98.19 192 THR A CA 1
ATOM 1441 C C . THR A 1 192 ? 19.875 -0.041 8.742 1 98.19 192 THR A C 1
ATOM 1443 O O . THR A 1 192 ? 20.141 0.874 9.523 1 98.19 192 THR A O 1
ATOM 1446 N N . PRO A 1 193 ? 20.875 -0.844 8.469 1 96.06 193 PRO A N 1
ATOM 1447 C CA . PRO A 1 193 ? 22.188 -0.842 9.109 1 96.06 193 PRO A CA 1
ATOM 1448 C C . PRO A 1 193 ? 22.953 0.458 8.883 1 96.06 193 PRO A C 1
ATOM 1450 O O . PRO A 1 193 ? 23.578 0.981 9.812 1 96.06 193 PRO A O 1
ATOM 1453 N N . ASP A 1 194 ? 23.156 1.022 7.781 1 96.56 194 ASP A N 1
ATOM 1454 C CA . ASP A 1 194 ? 23.875 2.248 7.449 1 96.56 194 ASP A CA 1
ATOM 1455 C C . ASP A 1 194 ? 22.938 3.277 6.816 1 96.56 194 ASP A C 1
ATOM 1457 O O . ASP A 1 194 ? 23.016 3.529 5.613 1 96.56 194 ASP A O 1
ATOM 1461 N N . LEU A 1 195 ? 22.203 3.891 7.773 1 98.31 195 LEU A N 1
ATOM 1462 C CA . LEU A 1 195 ? 21.172 4.82 7.328 1 98.31 195 LEU A CA 1
ATOM 1463 C C . LEU A 1 195 ? 21.781 5.949 6.496 1 98.31 195 LEU A C 1
ATOM 1465 O O . LEU A 1 195 ? 21.266 6.285 5.43 1 98.31 195 LEU A O 1
ATOM 1469 N N . ALA A 1 196 ? 22.906 6.492 6.949 1 98.56 196 ALA A N 1
ATOM 1470 C CA . ALA A 1 196 ? 23.531 7.637 6.285 1 98.56 196 ALA A CA 1
ATOM 1471 C C . ALA A 1 196 ? 23.953 7.281 4.867 1 98.56 196 ALA A C 1
ATOM 1473 O O . ALA A 1 196 ? 23.859 8.109 3.955 1 98.56 196 ALA A O 1
ATOM 1474 N N . ALA A 1 197 ? 24.438 6.043 4.668 1 98.12 197 ALA A N 1
ATOM 1475 C CA . ALA A 1 197 ? 24.875 5.598 3.348 1 98.12 197 ALA A CA 1
ATOM 1476 C C . ALA A 1 197 ? 23.734 5.641 2.344 1 98.12 197 ALA A C 1
ATOM 1478 O O . ALA A 1 197 ? 23.938 5.922 1.162 1 98.12 197 ALA A O 1
ATOM 1479 N N . ILE A 1 198 ? 22.531 5.414 2.814 1 98.5 198 ILE A N 1
ATOM 1480 C CA . ILE A 1 198 ? 21.375 5.398 1.931 1 98.5 198 ILE A CA 1
ATOM 1481 C C . ILE A 1 198 ? 20.812 6.812 1.785 1 98.5 198 ILE A C 1
ATOM 1483 O O . ILE A 1 198 ? 20.547 7.273 0.671 1 98.5 198 ILE A O 1
ATOM 1487 N N . THR A 1 199 ? 20.703 7.562 2.9 1 98.81 199 THR A N 1
ATOM 1488 C CA . THR A 1 199 ? 20.062 8.875 2.855 1 98.81 199 THR A CA 1
ATOM 1489 C C . THR A 1 199 ? 20.922 9.859 2.053 1 98.81 199 THR A C 1
ATOM 1491 O O . THR A 1 199 ? 20.391 10.773 1.421 1 98.81 199 THR A O 1
ATOM 1494 N N . ARG A 1 200 ? 22.188 9.641 1.943 1 98.5 200 ARG A N 1
ATOM 1495 C CA . ARG A 1 200 ? 23.078 10.508 1.188 1 98.5 200 ARG A CA 1
ATOM 1496 C C . ARG A 1 200 ? 22.859 10.352 -0.313 1 98.5 200 ARG A C 1
ATOM 1498 O O . ARG A 1 200 ? 23.359 11.148 -1.107 1 98.5 200 ARG A O 1
ATOM 1505 N N . GLN A 1 201 ? 22.078 9.438 -0.663 1 98.25 201 GLN A N 1
ATOM 1506 C CA . GLN A 1 201 ? 21.766 9.234 -2.074 1 98.25 201 GLN A CA 1
ATOM 1507 C C . GLN A 1 201 ? 20.484 9.953 -2.471 1 98.25 201 GLN A C 1
ATOM 1509 O O . GLN A 1 201 ? 20.141 10.016 -3.652 1 98.25 201 GLN A O 1
ATOM 1514 N N . ALA A 1 202 ? 19.766 10.516 -1.573 1 98.81 202 ALA A N 1
ATOM 1515 C CA . ALA A 1 202 ? 18.422 11.047 -1.79 1 98.81 202 ALA A CA 1
ATOM 1516 C C . ALA A 1 202 ? 18.469 12.398 -2.494 1 98.81 202 ALA A C 1
ATOM 1518 O O . ALA A 1 202 ? 19.156 13.32 -2.039 1 98.81 202 ALA A O 1
ATOM 1519 N N . ASP A 1 203 ? 17.781 12.508 -3.641 1 98.81 203 ASP A N 1
ATOM 1520 C CA . ASP A 1 203 ? 17.453 13.828 -4.172 1 98.81 203 ASP A CA 1
ATOM 1521 C C . ASP A 1 203 ? 16.406 14.531 -3.309 1 98.81 203 ASP A C 1
ATOM 1523 O O . ASP A 1 203 ? 16.453 15.75 -3.135 1 98.81 203 ASP A O 1
ATOM 1527 N N . ILE A 1 204 ? 15.5 13.789 -2.822 1 98.94 204 ILE A N 1
ATOM 1528 C CA . ILE A 1 204 ? 14.461 14.211 -1.889 1 98.94 204 ILE A CA 1
ATOM 1529 C C . ILE A 1 204 ? 14.453 13.289 -0.674 1 98.94 204 ILE A C 1
ATOM 1531 O O . ILE A 1 204 ? 14.242 12.078 -0.807 1 98.94 204 ILE A O 1
ATOM 1535 N N . LEU A 1 205 ? 14.773 13.844 0.489 1 98.94 205 LEU A N 1
ATOM 1536 C CA . LEU A 1 205 ? 14.773 13.102 1.743 1 98.94 205 LEU A CA 1
ATOM 1537 C C . LEU A 1 205 ? 13.555 13.461 2.59 1 98.94 205 LEU A C 1
ATOM 1539 O O . LEU A 1 205 ? 13.359 14.625 2.936 1 98.94 205 LEU A O 1
ATOM 1543 N N . ILE A 1 206 ? 12.688 12.477 2.875 1 98.94 206 ILE A N 1
ATOM 1544 C CA . ILE A 1 206 ? 11.516 12.664 3.721 1 98.94 206 ILE A CA 1
ATOM 1545 C C . ILE A 1 206 ? 11.727 11.953 5.055 1 98.94 206 ILE A C 1
ATOM 1547 O O . ILE A 1 206 ? 11.922 10.734 5.098 1 98.94 206 ILE A O 1
ATOM 1551 N N . VAL A 1 207 ? 11.68 12.695 6.137 1 98.94 207 VAL A N 1
ATOM 1552 C CA . VAL A 1 207 ? 12.016 12.148 7.449 1 98.94 207 VAL A CA 1
ATOM 1553 C C . VAL A 1 207 ? 10.781 12.156 8.344 1 98.94 207 VAL A C 1
ATOM 1555 O O . VAL A 1 207 ? 10.258 13.219 8.688 1 98.94 207 VAL A O 1
ATOM 1558 N N . ALA A 1 208 ? 10.297 10.961 8.719 1 98.31 208 ALA A N 1
ATOM 1559 C CA . ALA A 1 208 ? 9.062 10.805 9.484 1 98.31 208 ALA A CA 1
ATOM 1560 C C . ALA A 1 208 ? 9.234 9.758 10.586 1 98.31 208 ALA A C 1
ATOM 1562 O O . ALA A 1 208 ? 8.523 8.75 10.609 1 98.31 208 ALA A O 1
ATOM 1563 N N . VAL A 1 209 ? 10.031 10 11.578 1 97.44 209 VAL A N 1
ATOM 1564 C CA . VAL A 1 209 ? 10.352 8.992 12.578 1 97.44 209 VAL A CA 1
ATOM 1565 C C . VAL A 1 209 ? 9.906 9.461 13.961 1 97.44 209 VAL A C 1
ATOM 1567 O O . VAL A 1 209 ? 9.688 8.648 14.859 1 97.44 209 VAL A O 1
ATOM 1570 N N . GLY A 1 210 ? 9.852 10.773 14.227 1 95.44 210 GLY A N 1
ATOM 1571 C CA . GLY A 1 210 ? 9.461 11.297 15.531 1 95.44 210 GLY A CA 1
ATOM 1572 C C . GLY A 1 210 ? 10.586 11.242 16.547 1 95.44 210 GLY A C 1
ATOM 1573 O O . GLY A 1 210 ? 10.352 10.93 17.719 1 95.44 210 GLY A O 1
ATOM 1574 N N . LYS A 1 211 ? 11.805 11.469 16.109 1 96.88 211 LYS A N 1
ATOM 1575 C CA . LYS A 1 211 ? 12.992 11.562 16.969 1 96.88 211 LYS A CA 1
ATOM 1576 C C . LYS A 1 211 ? 13.766 12.844 16.688 1 96.88 211 LYS A C 1
ATOM 1578 O O . LYS A 1 211 ? 14.297 13.031 15.594 1 96.88 211 LYS A O 1
ATOM 1583 N N . ALA A 1 212 ? 13.906 13.672 17.719 1 96.75 212 ALA A N 1
ATOM 1584 C CA . ALA A 1 212 ? 14.469 15.008 17.578 1 96.75 212 ALA A CA 1
ATOM 1585 C C . ALA A 1 212 ? 15.898 14.953 17.047 1 96.75 212 ALA A C 1
ATOM 1587 O O . ALA A 1 212 ? 16.75 14.266 17.609 1 96.75 212 ALA A O 1
ATOM 1588 N N . ARG A 1 213 ? 16.156 15.562 15.898 1 96.31 213 ARG A N 1
ATOM 1589 C CA . ARG A 1 213 ? 17.484 15.852 15.336 1 96.31 213 ARG A CA 1
ATOM 1590 C C . ARG A 1 213 ? 18.234 14.57 15.008 1 96.31 213 ARG A C 1
ATOM 1592 O O . ARG A 1 213 ? 19.453 14.492 15.172 1 96.31 213 ARG A O 1
ATOM 1599 N N . LEU A 1 214 ? 17.453 13.57 14.688 1 97.56 214 LEU A N 1
ATOM 1600 C CA . LEU A 1 214 ? 18.047 12.305 14.273 1 97.56 214 LEU A CA 1
ATOM 1601 C C . LEU A 1 214 ? 18.891 12.477 13.023 1 97.56 214 LEU A C 1
ATOM 1603 O O . LEU A 1 214 ? 19.953 11.852 12.891 1 97.56 214 LEU A O 1
ATOM 1607 N N . ILE A 1 215 ? 18.5 13.312 12.078 1 98.75 215 ILE A N 1
ATOM 1608 C CA . ILE A 1 215 ? 19.141 13.5 10.789 1 98.75 215 ILE A CA 1
ATOM 1609 C C . ILE A 1 215 ? 20.047 14.734 10.844 1 98.75 215 ILE A C 1
ATOM 1611 O O . ILE A 1 215 ? 19.578 15.836 11.125 1 98.75 215 ILE A O 1
ATOM 1615 N N . GLY A 1 216 ? 21.312 14.516 10.625 1 98.62 216 GLY A N 1
ATOM 1616 C CA . GLY A 1 216 ? 22.281 15.594 10.547 1 98.62 216 GLY A CA 1
ATOM 1617 C C . GLY A 1 216 ? 22.875 15.758 9.156 1 98.62 216 GLY A C 1
ATOM 1618 O O . GLY A 1 216 ? 22.422 15.125 8.203 1 98.62 216 GLY A O 1
ATOM 1619 N N . PRO A 1 217 ? 23.875 16.672 9.039 1 98.44 217 PRO A N 1
ATOM 1620 C CA . PRO A 1 217 ? 24.453 16.953 7.727 1 98.44 217 PRO A CA 1
ATOM 1621 C C . PRO A 1 217 ? 25.078 15.719 7.078 1 98.44 217 PRO A C 1
ATOM 1623 O O . PRO A 1 217 ? 25.125 15.625 5.848 1 98.44 217 PRO A O 1
ATOM 1626 N N . GLU A 1 218 ? 25.516 14.758 7.895 1 98.31 218 GLU A N 1
ATOM 1627 C CA . GLU A 1 218 ? 26.156 13.555 7.387 1 98.31 218 GLU A CA 1
ATOM 1628 C C . GLU A 1 218 ? 25.172 12.664 6.641 1 98.31 218 GLU A C 1
ATOM 1630 O O . GLU A 1 218 ? 25.578 11.742 5.934 1 98.31 218 GLU A O 1
ATOM 1635 N N . HIS A 1 219 ? 23.891 12.969 6.738 1 98.75 219 HIS A N 1
ATOM 1636 C CA . HIS A 1 219 ? 22.859 12.172 6.094 1 98.75 219 HIS A CA 1
ATOM 1637 C C . HIS A 1 219 ? 22.406 12.82 4.785 1 98.75 219 HIS A C 1
ATOM 1639 O O . HIS A 1 219 ? 21.547 12.281 4.086 1 98.75 219 HIS A O 1
ATOM 1645 N N . ILE A 1 220 ? 22.938 13.984 4.398 1 98.81 220 ILE A N 1
ATOM 1646 C CA . ILE A 1 220 ? 22.312 14.797 3.361 1 98.81 220 ILE A CA 1
ATOM 1647 C C . ILE A 1 220 ? 23.203 14.828 2.121 1 98.81 220 ILE A C 1
ATOM 1649 O O . ILE A 1 220 ? 24.391 15.125 2.213 1 98.81 220 ILE A O 1
ATOM 1653 N N . LYS A 1 221 ? 22.578 14.5 0.983 1 98.62 221 LYS A N 1
ATOM 1654 C CA . LYS A 1 221 ? 23.188 14.836 -0.304 1 98.62 221 LYS A CA 1
ATOM 1655 C C . LYS A 1 221 ? 23.219 16.344 -0.519 1 98.62 221 LYS A C 1
ATOM 1657 O O . LYS A 1 221 ? 22.203 17.016 -0.367 1 98.62 221 LYS A O 1
ATOM 1662 N N . PRO A 1 222 ? 24.391 16.922 -0.793 1 98.56 222 PRO A N 1
ATOM 1663 C CA . PRO A 1 222 ? 24.406 18.359 -1.053 1 98.56 222 PRO A CA 1
ATOM 1664 C C . PRO A 1 222 ? 23.391 18.781 -2.107 1 98.56 222 PRO A C 1
ATOM 1666 O O . PRO A 1 222 ? 23.312 18.172 -3.18 1 98.56 222 PRO A O 1
ATOM 1669 N N . GLY A 1 223 ? 22.547 19.766 -1.781 1 98.38 223 GLY A N 1
ATOM 1670 C CA . GLY A 1 223 ? 21.562 20.266 -2.715 1 98.38 223 GLY A CA 1
ATOM 1671 C C . GLY A 1 223 ? 20.234 19.531 -2.639 1 98.38 223 GLY A C 1
ATOM 1672 O O . GLY A 1 223 ? 19.297 19.875 -3.355 1 98.38 223 GLY A O 1
ATOM 1673 N N . ALA A 1 224 ? 20.078 18.609 -1.734 1 98.75 224 ALA A N 1
ATOM 1674 C CA . ALA A 1 224 ? 18.875 17.766 -1.643 1 98.75 224 ALA A CA 1
ATOM 1675 C C . ALA A 1 224 ? 17.688 18.562 -1.09 1 98.75 224 ALA A C 1
ATOM 1677 O O . ALA A 1 224 ? 17.875 19.594 -0.445 1 98.75 224 ALA A O 1
ATOM 1678 N N . VAL A 1 225 ? 16.531 18.078 -1.446 1 98.88 225 VAL A N 1
ATOM 1679 C CA . VAL A 1 225 ? 15.297 18.531 -0.804 1 98.88 225 VAL A CA 1
ATOM 1680 C C . VAL A 1 225 ? 15.062 17.75 0.48 1 98.88 225 VAL A C 1
ATOM 1682 O O . VAL A 1 225 ? 15.047 16.516 0.462 1 98.88 225 VAL A O 1
ATOM 1685 N N . VAL A 1 226 ? 14.938 18.438 1.601 1 98.94 226 VAL A N 1
ATOM 1686 C CA . VAL A 1 226 ? 14.742 17.781 2.881 1 98.94 226 VAL A CA 1
ATOM 1687 C C . VAL A 1 226 ? 13.375 18.156 3.455 1 98.94 226 VAL A C 1
ATOM 1689 O O . VAL A 1 226 ? 13.125 19.312 3.748 1 98.94 226 VAL A O 1
ATOM 1692 N N . ILE A 1 227 ? 12.492 17.172 3.584 1 98.94 227 ILE A N 1
ATOM 1693 C CA . ILE A 1 227 ? 11.164 17.344 4.168 1 98.94 227 ILE A CA 1
ATOM 1694 C C . ILE A 1 227 ? 11.141 16.766 5.578 1 98.94 227 ILE A C 1
ATOM 1696 O O . ILE A 1 227 ? 11.211 15.555 5.758 1 98.94 227 ILE A O 1
ATOM 1700 N N . ASP A 1 228 ? 11.039 17.625 6.527 1 98.88 228 ASP A N 1
ATOM 1701 C CA . ASP A 1 228 ? 11.008 17.234 7.934 1 98.88 228 ASP A CA 1
ATOM 1702 C C . ASP A 1 228 ? 9.578 17.078 8.43 1 98.88 228 ASP A C 1
ATOM 1704 O O . ASP A 1 228 ? 8.914 18.078 8.742 1 98.88 228 ASP A O 1
ATOM 1708 N N . VAL A 1 229 ? 9.117 15.844 8.594 1 98.62 229 VAL A N 1
ATOM 1709 C CA . VAL A 1 229 ? 7.73 15.539 8.938 1 98.62 229 VAL A CA 1
ATOM 1710 C C . VAL A 1 229 ? 7.586 15.445 10.461 1 98.62 229 VAL A C 1
ATOM 1712 O O . VAL A 1 229 ? 6.535 15.773 11.008 1 98.62 229 VAL A O 1
ATOM 1715 N N . GLY A 1 230 ? 8.656 15.016 11.078 1 96.75 230 GLY A N 1
ATOM 1716 C CA . GLY A 1 230 ? 8.602 14.781 12.516 1 96.75 230 GLY A CA 1
ATOM 1717 C C . GLY A 1 230 ? 8.336 16.031 13.312 1 96.75 230 GLY A C 1
ATOM 1718 O O . GLY A 1 230 ? 8.805 17.125 12.961 1 96.75 230 GLY A O 1
ATOM 1719 N N . VAL A 1 231 ? 7.59 15.906 14.414 1 93.25 231 VAL A N 1
ATOM 1720 C CA . VAL A 1 231 ? 7.336 16.969 15.383 1 93.25 231 VAL A CA 1
ATOM 1721 C C . VAL A 1 231 ? 7.66 16.469 16.797 1 93.25 231 VAL A C 1
ATOM 1723 O O . VAL A 1 231 ? 7.074 15.484 17.25 1 93.25 231 VAL A O 1
ATOM 1726 N N . ASN A 1 232 ? 8.578 17.125 17.328 1 94.31 232 ASN A N 1
ATOM 1727 C CA . ASN A 1 232 ? 9.016 16.781 18.688 1 94.31 232 ASN A CA 1
ATOM 1728 C C . ASN A 1 232 ? 8.961 18 19.609 1 94.31 232 ASN A C 1
ATOM 1730 O O . ASN A 1 232 ? 9.219 19.125 19.188 1 94.31 232 ASN A O 1
ATOM 1734 N N . ARG A 1 233 ? 8.547 17.719 20.812 1 91.31 233 ARG A N 1
ATOM 1735 C CA . ARG A 1 233 ? 8.578 18.781 21.812 1 91.31 233 ARG A CA 1
ATOM 1736 C C . ARG A 1 233 ? 9.812 18.656 22.703 1 91.31 233 ARG A C 1
ATOM 1738 O O . ARG A 1 233 ? 10.008 17.625 23.359 1 91.31 233 ARG A O 1
ATOM 1745 N N . LEU A 1 234 ? 10.586 19.734 22.688 1 92.12 234 LEU A N 1
ATOM 1746 C CA . LEU A 1 234 ? 11.797 19.75 23.5 1 92.12 234 LEU A CA 1
ATOM 1747 C C . LEU A 1 234 ? 11.469 20.047 24.953 1 92.12 234 LEU A C 1
ATOM 1749 O O . LEU A 1 234 ? 10.32 20.375 25.281 1 92.12 234 LEU A O 1
ATOM 1753 N N . GLU A 1 235 ? 12.5 19.906 25.797 1 91.19 235 GLU A N 1
ATOM 1754 C CA . GLU A 1 235 ? 12.32 20.125 27.234 1 91.19 235 GLU A CA 1
ATOM 1755 C C . GLU A 1 235 ? 11.875 21.562 27.516 1 91.19 235 GLU A C 1
ATOM 1757 O O . GLU A 1 235 ? 11.102 21.812 28.438 1 91.19 235 GLU A O 1
ATOM 1762 N N . ASN A 1 236 ? 12.273 22.5 26.703 1 92.31 236 ASN A N 1
ATOM 1763 C CA . ASN A 1 236 ? 11.945 23.906 26.906 1 92.31 236 ASN A CA 1
ATOM 1764 C C . ASN A 1 236 ? 10.594 24.266 26.297 1 92.31 236 ASN A C 1
ATOM 1766 O O . ASN A 1 236 ? 10.195 25.422 26.281 1 92.31 236 ASN A O 1
ATOM 1770 N N . GLY A 1 237 ? 9.969 23.234 25.719 1 89.38 237 GLY A N 1
ATOM 1771 C CA . GLY A 1 237 ? 8.633 23.438 25.188 1 89.38 237 GLY A CA 1
ATOM 1772 C C . GLY A 1 237 ? 8.617 23.766 23.703 1 89.38 237 GLY A C 1
ATOM 1773 O O . GLY A 1 237 ? 7.566 23.734 23.062 1 89.38 237 GLY A O 1
ATOM 1774 N N . LYS A 1 238 ? 9.766 24.016 23.25 1 92.56 238 LYS A N 1
ATOM 1775 C CA . LYS A 1 238 ? 9.844 24.359 21.844 1 92.56 238 LYS A CA 1
ATOM 1776 C C . LYS A 1 238 ? 9.688 23.125 20.953 1 92.56 238 LYS A C 1
ATOM 1778 O O . LYS A 1 238 ? 10.125 22.031 21.328 1 92.56 238 LYS A O 1
ATOM 1783 N N . LEU A 1 239 ? 9.047 23.359 19.797 1 93.56 239 LEU A N 1
ATOM 1784 C CA . LEU A 1 239 ? 8.875 22.281 18.844 1 93.56 239 LEU A CA 1
ATOM 1785 C C . LEU A 1 239 ? 10.094 22.172 17.922 1 93.56 239 LEU A C 1
ATOM 1787 O O . LEU A 1 239 ? 10.703 23.188 17.578 1 93.56 239 LEU A O 1
ATOM 1791 N N . CYS A 1 240 ? 10.469 20.984 17.625 1 96.25 240 CYS A N 1
ATOM 1792 C CA . CYS A 1 240 ? 11.516 20.734 16.641 1 96.25 240 CYS A CA 1
ATOM 1793 C C . CYS A 1 240 ? 11.227 19.484 15.828 1 96.25 240 CYS A C 1
ATOM 1795 O O . CYS A 1 240 ? 10.406 18.656 16.234 1 96.25 240 CYS A O 1
ATOM 1797 N N . GLY A 1 241 ? 11.844 19.391 14.711 1 97.81 241 GLY A N 1
ATOM 1798 C CA . GLY A 1 241 ? 11.625 18.234 13.844 1 97.81 241 GLY A CA 1
ATOM 1799 C C . GLY A 1 241 ? 12.594 17.109 14.094 1 97.81 241 GLY A C 1
ATOM 1800 O O . GLY A 1 241 ? 13.195 17.016 15.172 1 97.81 241 GLY A O 1
ATOM 1801 N N . ASP A 1 242 ? 12.648 16.188 13.164 1 98.69 242 ASP A N 1
ATOM 1802 C CA . ASP A 1 242 ? 13.562 15.055 13.188 1 98.69 242 ASP A CA 1
ATOM 1803 C C . ASP A 1 242 ? 14.945 15.453 12.672 1 98.69 242 ASP A C 1
ATOM 1805 O O . ASP A 1 242 ? 15.914 14.727 12.859 1 98.69 242 ASP A O 1
ATOM 1809 N N . VAL A 1 243 ? 15.031 16.641 12 1 98.81 243 VAL A N 1
ATOM 1810 C CA . VAL A 1 243 ? 16.234 17.094 11.289 1 98.81 243 VAL A CA 1
ATOM 1811 C C . VAL A 1 243 ? 16.891 18.219 12.078 1 98.81 243 VAL A C 1
ATOM 1813 O O . VAL A 1 243 ? 16.219 19.109 12.602 1 98.81 243 VAL A O 1
ATOM 1816 N N . ASP A 1 244 ? 18.219 18.141 12.18 1 98.38 244 ASP A N 1
ATOM 1817 C CA . ASP A 1 244 ? 18.969 19.281 12.695 1 98.38 244 ASP A CA 1
ATOM 1818 C C . ASP A 1 244 ? 18.922 20.453 11.719 1 98.38 244 ASP A C 1
ATOM 1820 O O . ASP A 1 244 ? 19.844 20.625 10.906 1 98.38 244 ASP A O 1
ATOM 1824 N N . PHE A 1 245 ? 17.938 21.281 11.906 1 98.19 245 PHE A N 1
ATOM 1825 C CA . PHE A 1 245 ? 17.562 22.297 10.938 1 98.19 245 PHE A CA 1
ATOM 1826 C C . PHE A 1 245 ? 18.734 23.219 10.648 1 98.19 245 PHE A C 1
ATOM 1828 O O . PHE A 1 245 ? 19.094 23.453 9.484 1 98.19 245 PHE A O 1
ATOM 1835 N N . ASP A 1 246 ? 19.344 23.703 11.625 1 97.69 246 ASP A N 1
ATOM 1836 C CA . ASP A 1 246 ? 20.391 24.719 11.492 1 97.69 246 ASP A CA 1
ATOM 1837 C C . ASP A 1 246 ? 21.609 24.141 10.766 1 97.69 246 ASP A C 1
ATOM 1839 O O . ASP A 1 246 ? 22.219 24.812 9.93 1 97.69 246 ASP A O 1
ATOM 1843 N N . ALA A 1 247 ? 22 22.938 11.062 1 98.25 247 ALA A N 1
ATOM 1844 C CA . ALA A 1 247 ? 23.156 22.312 10.438 1 98.25 247 ALA A CA 1
ATOM 1845 C C . ALA A 1 247 ? 22.844 21.859 9.016 1 98.25 247 ALA A C 1
ATOM 1847 O O . ALA A 1 247 ? 23.656 22.047 8.109 1 98.25 247 ALA A O 1
ATOM 1848 N N . VAL A 1 248 ? 21.672 21.375 8.781 1 98.62 248 VAL A N 1
ATOM 1849 C CA . VAL A 1 248 ? 21.297 20.75 7.512 1 98.62 248 VAL A CA 1
ATOM 1850 C C . VAL A 1 248 ? 21.016 21.844 6.469 1 98.62 248 VAL A C 1
ATOM 1852 O O . VAL A 1 248 ? 21.297 21.656 5.281 1 98.62 248 VAL A O 1
ATOM 1855 N N . LYS A 1 249 ? 20.484 22.984 6.922 1 98.25 249 LYS A N 1
ATOM 1856 C CA . LYS A 1 249 ? 20.156 24.047 5.984 1 98.25 249 LYS A CA 1
ATOM 1857 C C . LYS A 1 249 ? 21.406 24.516 5.23 1 98.25 249 LYS A C 1
ATOM 1859 O O . LYS A 1 249 ? 21.297 25.141 4.168 1 98.25 249 LYS A O 1
ATOM 1864 N N . GLU A 1 250 ? 22.578 24.203 5.781 1 98.19 250 GLU A N 1
ATOM 1865 C CA . GLU A 1 250 ? 23.828 24.641 5.172 1 98.19 250 GLU A CA 1
ATOM 1866 C C . GLU A 1 250 ? 24.281 23.688 4.066 1 98.19 250 GLU A C 1
ATOM 1868 O O . GLU A 1 250 ? 25.172 24 3.291 1 98.19 250 GLU A O 1
ATOM 1873 N N . VAL A 1 251 ? 23.656 22.562 3.982 1 98.44 251 VAL A N 1
ATOM 1874 C CA . VAL A 1 251 ? 24.062 21.562 3.01 1 98.44 251 VAL A CA 1
ATOM 1875 C C . VAL A 1 251 ? 22.922 21.297 2.029 1 98.44 251 VAL A C 1
ATOM 1877 O O . VAL A 1 251 ? 23.156 21.094 0.835 1 98.44 251 VAL A O 1
ATOM 1880 N N . ALA A 1 252 ? 21.703 21.391 2.424 1 98.69 252 ALA A N 1
ATOM 1881 C CA . ALA A 1 252 ? 20.531 21.094 1.622 1 98.69 252 ALA A CA 1
ATOM 1882 C C . ALA A 1 252 ? 20.219 22.203 0.629 1 98.69 252 ALA A C 1
ATOM 1884 O O . ALA A 1 252 ? 20.688 23.344 0.806 1 98.69 252 ALA A O 1
ATOM 1885 N N . GLY A 1 253 ? 19.5 21.828 -0.442 1 98.56 253 GLY A N 1
ATOM 1886 C CA . GLY A 1 253 ? 19 22.828 -1.369 1 98.56 253 GLY A CA 1
ATOM 1887 C C . GLY A 1 253 ? 17.672 23.422 -0.94 1 98.56 253 GLY A C 1
ATOM 1888 O O . GLY A 1 253 ? 17.422 24.609 -1.157 1 98.56 253 GLY A O 1
ATOM 1889 N N . TYR A 1 254 ? 16.828 22.625 -0.398 1 98.75 254 TYR A N 1
ATOM 1890 C CA . TYR A 1 254 ? 15.523 22.984 0.155 1 98.75 254 TYR A CA 1
ATOM 1891 C C . TYR A 1 254 ? 15.297 22.312 1.501 1 98.75 254 TYR A C 1
ATOM 1893 O O . TYR A 1 254 ? 15.789 21.203 1.739 1 98.75 254 TYR A O 1
ATOM 1901 N N . ILE A 1 255 ? 14.539 22.984 2.385 1 98.69 255 ILE A N 1
ATOM 1902 C CA . ILE A 1 255 ? 14.266 22.359 3.672 1 98.69 255 ILE A CA 1
ATOM 1903 C C . ILE A 1 255 ? 12.961 22.906 4.25 1 98.69 255 ILE A C 1
ATOM 1905 O O . ILE A 1 255 ? 12.656 24.078 4.094 1 98.69 255 ILE A O 1
ATOM 1909 N N . THR A 1 256 ? 12.125 22.031 4.812 1 98.75 256 THR A N 1
ATOM 1910 C CA . THR A 1 256 ? 10.922 22.484 5.508 1 98.75 256 THR A CA 1
ATOM 1911 C C . THR A 1 256 ? 11.219 22.781 6.973 1 98.75 256 THR A C 1
ATOM 1913 O O . THR A 1 256 ? 11.953 22.047 7.629 1 98.75 256 THR A O 1
ATOM 1916 N N . PRO A 1 257 ? 10.641 23.828 7.457 1 98.12 257 PRO A N 1
ATOM 1917 C CA . PRO A 1 257 ? 10.828 24.156 8.875 1 98.12 257 PRO A CA 1
ATOM 1918 C C . PRO A 1 257 ? 9.844 23.406 9.781 1 98.12 257 PRO A C 1
ATOM 1920 O O . PRO A 1 257 ? 8.828 22.891 9.305 1 98.12 257 PRO A O 1
ATOM 1923 N N . VAL A 1 258 ? 10.148 23.297 11.047 1 97.25 258 VAL A N 1
ATOM 1924 C CA . VAL A 1 258 ? 9.258 22.797 12.086 1 97.25 258 VAL A CA 1
ATOM 1925 C C . VAL A 1 258 ? 9.266 23.75 13.273 1 97.25 258 VAL A C 1
ATOM 1927 O O . VAL A 1 258 ? 10.289 23.906 13.945 1 97.25 258 VAL A O 1
ATOM 1930 N N . PRO A 1 259 ? 8.305 24.422 13.539 1 95.5 259 PRO A N 1
ATOM 1931 C CA . PRO A 1 259 ? 6.98 24.375 12.914 1 95.5 259 PRO A CA 1
ATOM 1932 C C . PRO A 1 259 ? 6.914 25.172 11.609 1 95.5 259 PRO A C 1
ATOM 1934 O O . PRO A 1 259 ? 7.879 25.844 11.25 1 95.5 259 PRO A O 1
ATOM 1937 N N . GLY A 1 260 ? 5.793 24.969 10.836 1 96.94 260 GLY A N 1
ATOM 1938 C CA . GLY A 1 260 ? 5.5 25.828 9.703 1 96.94 260 GLY A CA 1
ATOM 1939 C C . GLY A 1 260 ? 5.738 25.156 8.367 1 96.94 260 GLY A C 1
ATOM 1940 O O . GLY A 1 260 ? 5.52 25.75 7.312 1 96.94 260 GLY A O 1
ATOM 1941 N N . GLY A 1 261 ? 6.195 23.906 8.453 1 97.62 261 GLY A N 1
ATOM 1942 C CA . GLY A 1 261 ? 6.406 23.125 7.246 1 97.62 261 GLY A CA 1
ATOM 1943 C C . GLY A 1 261 ? 5.246 22.219 6.914 1 97.62 261 GLY A C 1
ATOM 1944 O O . GLY A 1 261 ? 4.227 22.656 6.379 1 97.62 261 GLY A O 1
ATOM 1945 N N . VAL A 1 262 ? 5.324 20.938 7.332 1 98.19 262 VAL A N 1
ATOM 1946 C CA . VAL A 1 262 ? 4.398 19.891 6.902 1 98.19 262 VAL A CA 1
ATOM 1947 C C . VAL A 1 262 ? 3.078 20.031 7.66 1 98.19 262 VAL A C 1
ATOM 1949 O O . VAL A 1 262 ? 2.008 19.781 7.105 1 98.19 262 VAL A O 1
ATOM 1952 N N . GLY A 1 263 ? 3.084 20.484 8.875 1 96.06 263 GLY A N 1
ATOM 1953 C CA . GLY A 1 263 ? 1.926 20.562 9.75 1 96.06 263 GLY A CA 1
ATOM 1954 C C . GLY A 1 263 ? 0.758 21.297 9.125 1 96.06 263 GLY A C 1
ATOM 1955 O O . GLY A 1 263 ? -0.33 20.734 8.977 1 96.06 263 GLY A O 1
ATOM 1956 N N . PRO A 1 264 ? 0.943 22.531 8.789 1 96.75 264 PRO A N 1
ATOM 1957 C CA . PRO A 1 264 ? -0.132 23.312 8.172 1 96.75 264 PRO A CA 1
ATOM 1958 C C . PRO A 1 264 ? -0.733 22.625 6.949 1 96.75 264 PRO A C 1
ATOM 1960 O O . PRO A 1 264 ? -1.94 22.719 6.711 1 96.75 264 PRO A O 1
ATOM 1963 N N . MET A 1 265 ? 0.081 21.906 6.223 1 98.12 265 MET A N 1
ATOM 1964 C CA . MET A 1 265 ? -0.388 21.219 5.02 1 98.12 265 MET A CA 1
ATOM 1965 C C . MET A 1 265 ? -1.248 20.016 5.379 1 98.12 265 MET A C 1
ATOM 1967 O O . MET A 1 265 ? -2.172 19.656 4.641 1 98.12 265 MET A O 1
ATOM 1971 N N . THR A 1 266 ? -0.93 19.359 6.516 1 97.38 266 THR A N 1
ATOM 1972 C CA . THR A 1 266 ? -1.731 18.234 6.977 1 97.38 266 THR A CA 1
ATOM 1973 C C . THR A 1 266 ? -3.182 18.656 7.203 1 97.38 266 THR A C 1
ATOM 1975 O O . THR A 1 266 ? -4.105 18.016 6.684 1 97.38 266 THR A O 1
ATOM 1978 N N . ILE A 1 267 ? -3.381 19.734 7.895 1 97.19 267 ILE A N 1
ATOM 1979 C CA . ILE A 1 267 ? -4.719 20.234 8.18 1 97.19 267 ILE A CA 1
ATOM 1980 C C . ILE A 1 267 ? -5.398 20.656 6.879 1 97.19 267 ILE A C 1
ATOM 1982 O O . ILE A 1 267 ? -6.586 20.391 6.676 1 97.19 267 ILE A O 1
ATOM 1986 N N . THR A 1 268 ? -4.648 21.297 6.059 1 98.38 268 THR A N 1
ATOM 1987 C CA . THR A 1 268 ? -5.168 21.781 4.789 1 98.38 268 THR A CA 1
ATOM 1988 C C . THR A 1 268 ? -5.68 20.625 3.93 1 98.38 268 THR A C 1
ATOM 1990 O O . THR A 1 268 ? -6.754 20.719 3.332 1 98.38 268 THR A O 1
ATOM 1993 N N . MET A 1 269 ? -4.941 19.5 3.906 1 98.69 269 MET A N 1
ATOM 1994 C CA . MET A 1 269 ? -5.359 18.359 3.102 1 98.69 269 MET A CA 1
ATOM 1995 C C . MET A 1 269 ? -6.57 17.672 3.723 1 98.69 269 MET A C 1
ATOM 1997 O O . MET A 1 269 ? -7.387 17.078 3.012 1 98.69 269 MET A O 1
ATOM 2001 N N . LEU A 1 270 ? -6.676 17.797 5.047 1 98.62 270 LEU A N 1
ATOM 2002 C CA . LEU A 1 270 ? -7.887 17.312 5.707 1 98.62 270 LEU A CA 1
ATOM 2003 C C . LEU A 1 270 ? -9.117 18.078 5.203 1 98.62 270 LEU A C 1
ATOM 2005 O O . LEU A 1 270 ? -10.141 17.453 4.895 1 98.62 270 LEU A O 1
ATOM 2009 N N . LEU A 1 271 ? -9.016 19.375 5.094 1 98.75 271 LEU A N 1
ATOM 2010 C CA . LEU A 1 271 ? -10.102 20.188 4.574 1 98.75 271 LEU A CA 1
ATOM 2011 C C . LEU A 1 271 ? -10.391 19.859 3.113 1 98.75 271 LEU A C 1
ATOM 2013 O O . LEU A 1 271 ? -11.547 19.75 2.713 1 98.75 271 LEU A O 1
ATOM 2017 N N . HIS A 1 272 ? -9.312 19.688 2.377 1 98.75 272 HIS A N 1
ATOM 2018 C CA . HIS A 1 272 ? -9.438 19.312 0.975 1 98.75 272 HIS A CA 1
ATOM 2019 C C . HIS A 1 272 ? -10.25 18.016 0.824 1 98.75 272 HIS A C 1
ATOM 2021 O O . HIS A 1 272 ? -11.203 17.969 0.046 1 98.75 272 HIS A O 1
ATOM 2027 N N . ASN A 1 273 ? -9.883 17 1.589 1 98.81 273 ASN A N 1
ATOM 2028 C CA . ASN A 1 273 ? -10.586 15.719 1.53 1 98.81 273 ASN A CA 1
ATOM 2029 C C . ASN A 1 273 ? -12.047 15.859 1.961 1 98.81 273 ASN A C 1
ATOM 2031 O O . ASN A 1 273 ? -12.922 15.188 1.426 1 98.81 273 ASN A O 1
ATOM 2035 N N . THR A 1 274 ? -12.297 16.703 2.928 1 98.81 274 THR A N 1
ATOM 2036 C CA . THR A 1 274 ? -13.656 16.922 3.412 1 98.81 274 THR A CA 1
ATOM 2037 C C . THR A 1 274 ? -14.531 17.547 2.326 1 98.81 274 THR A C 1
ATOM 2039 O O . THR A 1 274 ? -15.664 17.125 2.104 1 98.81 274 THR A O 1
ATOM 2042 N N . ILE A 1 275 ? -14.016 18.516 1.669 1 98.69 275 ILE A N 1
ATOM 2043 C CA . ILE A 1 275 ? -14.742 19.172 0.587 1 98.69 275 ILE A CA 1
ATOM 2044 C C . ILE A 1 275 ? -14.984 18.188 -0.549 1 98.69 275 ILE A C 1
ATOM 2046 O O . ILE A 1 275 ? -16.078 18.125 -1.106 1 98.69 275 ILE A O 1
ATOM 2050 N N . GLU A 1 276 ? -13.953 17.391 -0.843 1 98.25 276 GLU A N 1
ATOM 2051 C CA . GLU A 1 276 ? -14.109 16.359 -1.862 1 98.25 276 GLU A CA 1
ATOM 2052 C C . GLU A 1 276 ? -15.188 15.352 -1.472 1 98.25 276 GLU A C 1
ATOM 2054 O O . GLU A 1 276 ? -15.977 14.922 -2.316 1 98.25 276 GLU A O 1
ATOM 2059 N N . ALA A 1 277 ? -15.164 14.969 -0.208 1 98.5 277 ALA A N 1
ATOM 2060 C CA . ALA A 1 277 ? -16.188 14.039 0.286 1 98.5 277 ALA A CA 1
ATOM 2061 C C . ALA A 1 277 ? -17.578 14.609 0.099 1 98.5 277 ALA A C 1
ATOM 2063 O O . ALA A 1 277 ? -18.484 13.914 -0.35 1 98.5 277 ALA A O 1
ATOM 2064 N N . ALA A 1 278 ? -17.766 15.852 0.409 1 98.31 278 ALA A N 1
ATOM 2065 C CA . ALA A 1 278 ? -19.047 16.531 0.251 1 98.31 278 ALA A CA 1
ATOM 2066 C C . ALA A 1 278 ? -19.484 16.547 -1.212 1 98.31 278 ALA A C 1
ATOM 2068 O O . ALA A 1 278 ? -20.641 16.266 -1.526 1 98.31 278 ALA A O 1
ATOM 2069 N N . ARG A 1 279 ? -18.547 16.844 -2.047 1 97.19 279 ARG A N 1
ATOM 2070 C CA . ARG A 1 279 ? -18.812 16.906 -3.479 1 97.19 279 ARG A CA 1
ATOM 2071 C C . ARG A 1 279 ? -19.25 15.539 -4.004 1 97.19 279 ARG A C 1
ATOM 2073 O O . ARG A 1 279 ? -20.219 15.438 -4.77 1 97.19 279 ARG A O 1
ATOM 2080 N N . GLN A 1 280 ? -18.547 14.508 -3.59 1 95.56 280 GLN A N 1
ATOM 2081 C CA . GLN A 1 280 ? -18.828 13.156 -4.059 1 95.56 280 GLN A CA 1
ATOM 2082 C C . GLN A 1 280 ? -20.188 12.68 -3.568 1 95.56 280 GLN A C 1
ATOM 2084 O O . GLN A 1 280 ? -20.938 12.031 -4.309 1 95.56 280 GLN A O 1
ATOM 2089 N N . LEU A 1 281 ? -20.469 12.938 -2.303 1 91.5 281 LEU A N 1
ATOM 2090 C CA . LEU A 1 281 ? -21.734 12.492 -1.735 1 91.5 281 LEU A CA 1
ATOM 2091 C C . LEU A 1 281 ? -22.891 13.258 -2.35 1 91.5 281 LEU A C 1
ATOM 2093 O O . LEU A 1 281 ? -23.984 12.703 -2.506 1 91.5 281 LEU A O 1
ATOM 2097 N N . ALA A 1 282 ? -22.672 14.469 -2.76 1 87.94 282 ALA A N 1
ATOM 2098 C CA . ALA A 1 282 ? -23.703 15.273 -3.408 1 87.94 282 ALA A CA 1
ATOM 2099 C C . ALA A 1 282 ? -23.984 14.781 -4.828 1 87.94 282 ALA A C 1
ATOM 2101 O O . ALA A 1 282 ? -25.094 14.93 -5.344 1 87.94 282 ALA A O 1
ATOM 2102 N N . ALA A 1 283 ? -23.016 14.242 -5.516 1 85.94 283 ALA A N 1
ATOM 2103 C CA . ALA A 1 283 ? -23.141 13.781 -6.898 1 85.94 283 ALA A CA 1
ATOM 2104 C C . ALA A 1 283 ? -23.844 12.43 -6.965 1 85.94 283 ALA A C 1
ATOM 2106 O O . ALA A 1 283 ? -24.281 12 -8.039 1 85.94 283 ALA A O 1
ATOM 2107 N N . LYS A 1 284 ? -23.938 11.766 -5.906 1 78.44 284 LYS A N 1
ATOM 2108 C CA . LYS A 1 284 ? -24.641 10.492 -5.875 1 78.44 284 LYS A CA 1
ATOM 2109 C C . LYS A 1 284 ? -26.156 10.711 -5.754 1 78.44 284 LYS A C 1
ATOM 2111 O O . LYS A 1 284 ? -26.938 9.938 -6.297 1 78.44 284 LYS A O 1
ATOM 2116 N N . MET B 1 1 ? 31.656 -18.594 -7.793 1 74.88 1 MET B N 1
ATOM 2117 C CA . MET B 1 1 ? 30.891 -19.812 -7.527 1 74.88 1 MET B CA 1
ATOM 2118 C C . MET B 1 1 ? 29.484 -19.719 -8.109 1 74.88 1 MET B C 1
ATOM 2120 O O . MET B 1 1 ? 28.922 -18.641 -8.18 1 74.88 1 MET B O 1
ATOM 2124 N N . THR B 1 2 ? 29 -20.812 -8.703 1 92.75 2 THR B N 1
ATOM 2125 C CA . THR B 1 2 ? 27.703 -20.859 -9.383 1 92.75 2 THR B CA 1
ATOM 2126 C C . THR B 1 2 ? 26.562 -20.734 -8.375 1 92.75 2 THR B C 1
ATOM 2128 O O . THR B 1 2 ? 26.625 -21.297 -7.285 1 92.75 2 THR B O 1
ATOM 2131 N N . ALA B 1 3 ? 25.656 -19.906 -8.688 1 97.06 3 ALA B N 1
ATOM 2132 C CA . ALA B 1 3 ? 24.547 -19.578 -7.785 1 97.06 3 ALA B CA 1
ATOM 2133 C C . ALA B 1 3 ? 23.797 -20.828 -7.367 1 97.06 3 ALA B C 1
ATOM 2135 O O . ALA B 1 3 ? 23.656 -21.781 -8.156 1 97.06 3 ALA B O 1
ATOM 2136 N N . GLN B 1 4 ? 23.375 -20.922 -6.137 1 98.12 4 GLN B N 1
ATOM 2137 C CA . GLN B 1 4 ? 22.406 -21.938 -5.707 1 98.12 4 GLN B CA 1
ATOM 2138 C C . GLN B 1 4 ? 21.031 -21.672 -6.273 1 98.12 4 GLN B C 1
ATOM 2140 O O . GLN B 1 4 ? 20.547 -20.531 -6.238 1 98.12 4 GLN B O 1
ATOM 2145 N N . ILE B 1 5 ? 20.438 -22.703 -6.773 1 98.19 5 ILE B N 1
ATOM 2146 C CA . ILE B 1 5 ? 19.125 -22.562 -7.379 1 98.19 5 ILE B CA 1
ATOM 2147 C C . ILE B 1 5 ? 18.047 -22.609 -6.293 1 98.19 5 ILE B C 1
ATOM 2149 O O . ILE B 1 5 ? 18.047 -23.516 -5.465 1 98.19 5 ILE B O 1
ATOM 2153 N N . ILE B 1 6 ? 17.188 -21.641 -6.207 1 98.12 6 ILE B N 1
ATOM 2154 C CA . ILE B 1 6 ? 15.977 -21.688 -5.395 1 98.12 6 ILE B CA 1
ATOM 2155 C C . ILE B 1 6 ? 14.828 -22.25 -6.219 1 98.12 6 ILE B C 1
ATOM 2157 O O . ILE B 1 6 ? 14.227 -21.547 -7.031 1 98.12 6 ILE B O 1
ATOM 2161 N N . SER B 1 7 ? 14.508 -23.453 -5.988 1 97.88 7 SER B N 1
ATOM 2162 C CA . SER B 1 7 ? 13.516 -24.156 -6.785 1 97.88 7 SER B CA 1
ATOM 2163 C C . SER B 1 7 ? 12.109 -23.953 -6.223 1 97.88 7 SER B C 1
ATOM 2165 O O . SER B 1 7 ? 11.789 -24.469 -5.152 1 97.88 7 SER B O 1
ATOM 2167 N N . GLY B 1 8 ? 11.266 -23.234 -6.98 1 97.94 8 GLY B N 1
ATOM 2168 C CA . GLY B 1 8 ? 9.875 -23.094 -6.59 1 97.94 8 GLY B CA 1
ATOM 2169 C C . GLY B 1 8 ? 9.094 -24.391 -6.723 1 97.94 8 GLY B C 1
ATOM 2170 O O . GLY B 1 8 ? 8.148 -24.641 -5.965 1 97.94 8 GLY B O 1
ATOM 2171 N N . THR B 1 9 ? 9.508 -25.203 -7.641 1 97.38 9 THR B N 1
ATOM 2172 C CA . THR B 1 9 ? 8.836 -26.484 -7.879 1 97.38 9 THR B CA 1
ATOM 2173 C C . THR B 1 9 ? 8.938 -27.375 -6.648 1 97.38 9 THR B C 1
ATOM 2175 O O . THR B 1 9 ? 7.93 -27.938 -6.199 1 97.38 9 THR B O 1
ATOM 2178 N N . GLU B 1 10 ? 10.125 -27.5 -6.125 1 97.19 10 GLU B N 1
ATOM 2179 C CA . GLU B 1 10 ? 10.336 -28.359 -4.953 1 97.19 10 GLU B CA 1
ATOM 2180 C C . GLU B 1 10 ? 9.625 -27.781 -3.729 1 97.19 10 GLU B C 1
ATOM 2182 O O . GLU B 1 10 ? 8.992 -28.531 -2.975 1 97.19 10 GLU B O 1
ATOM 2187 N N . MET B 1 11 ? 9.727 -26.5 -3.59 1 97.38 11 MET B N 1
ATOM 2188 C CA . MET B 1 11 ? 9.086 -25.875 -2.441 1 97.38 11 MET B CA 1
ATOM 2189 C C . MET B 1 11 ? 7.57 -25.984 -2.533 1 97.38 11 MET B C 1
ATOM 2191 O O . MET B 1 11 ? 6.902 -26.25 -1.532 1 97.38 11 MET B O 1
ATOM 2195 N N . ALA B 1 12 ? 7.031 -25.781 -3.689 1 97.81 12 ALA B N 1
ATOM 2196 C CA . ALA B 1 12 ? 5.594 -25.906 -3.918 1 97.81 12 ALA B CA 1
ATOM 2197 C C . ALA B 1 12 ? 5.094 -27.297 -3.537 1 97.81 12 ALA B C 1
ATOM 2199 O O . ALA B 1 12 ? 4.051 -27.422 -2.893 1 97.81 12 ALA B O 1
ATOM 2200 N N . ARG B 1 13 ? 5.852 -28.312 -3.93 1 97.19 13 ARG B N 1
ATOM 2201 C CA . ARG B 1 13 ? 5.473 -29.688 -3.611 1 97.19 13 ARG B CA 1
ATOM 2202 C C . ARG B 1 13 ? 5.359 -29.891 -2.104 1 97.19 13 ARG B C 1
ATOM 2204 O O . ARG B 1 13 ? 4.395 -30.484 -1.622 1 97.19 13 ARG B O 1
ATOM 2211 N N . THR B 1 14 ? 6.324 -29.375 -1.407 1 97.38 14 THR B N 1
ATOM 2212 C CA . THR B 1 14 ? 6.344 -29.5 0.046 1 97.38 14 THR B CA 1
ATOM 2213 C C . THR B 1 14 ? 5.145 -28.781 0.662 1 97.38 14 THR B C 1
ATOM 2215 O O . THR B 1 14 ? 4.441 -29.344 1.503 1 97.38 14 THR B O 1
ATOM 2218 N N . ILE B 1 15 ? 4.891 -27.594 0.221 1 97.88 15 ILE B N 1
ATOM 2219 C CA . ILE B 1 15 ? 3.814 -26.781 0.783 1 97.88 15 ILE B CA 1
ATOM 2220 C C . ILE B 1 15 ? 2.465 -27.406 0.428 1 97.88 15 ILE B C 1
ATOM 2222 O O . ILE B 1 15 ? 1.565 -27.469 1.269 1 97.88 15 ILE B O 1
ATOM 2226 N N . ARG B 1 16 ? 2.352 -27.891 -0.771 1 98.12 16 ARG B N 1
ATOM 2227 C CA . ARG B 1 16 ? 1.081 -28.469 -1.211 1 98.12 16 ARG B CA 1
ATOM 2228 C C . ARG B 1 16 ? 0.757 -29.75 -0.441 1 98.12 16 ARG B C 1
ATOM 2230 O O . ARG B 1 16 ? -0.411 -30.031 -0.182 1 98.12 16 ARG B O 1
ATOM 2237 N N . THR B 1 17 ? 1.767 -30.484 -0.035 1 98.12 17 THR B N 1
ATOM 2238 C CA . THR B 1 17 ? 1.54 -31.641 0.809 1 98.12 17 THR B CA 1
ATOM 2239 C C . THR B 1 17 ? 0.911 -31.234 2.139 1 98.12 17 THR B C 1
ATOM 2241 O O . THR B 1 17 ? -0.055 -31.859 2.59 1 98.12 17 THR B O 1
ATOM 2244 N N . ALA B 1 18 ? 1.458 -30.219 2.697 1 98.06 18 ALA B N 1
ATOM 2245 C CA . ALA B 1 18 ? 0.907 -29.703 3.951 1 98.06 18 ALA B CA 1
ATOM 2246 C C . ALA B 1 18 ? -0.51 -29.172 3.754 1 98.06 18 ALA B C 1
ATOM 2248 O O . ALA B 1 18 ? -1.378 -29.375 4.609 1 98.06 18 ALA B O 1
ATOM 2249 N N . LEU B 1 19 ? -0.764 -28.484 2.668 1 98.44 19 LEU B N 1
ATOM 2250 C CA . LEU B 1 19 ? -2.082 -27.938 2.363 1 98.44 19 LEU B CA 1
ATOM 2251 C C . LEU B 1 19 ? -3.104 -29.062 2.174 1 98.44 19 LEU B C 1
ATOM 2253 O O . LEU B 1 19 ? -4.27 -28.906 2.545 1 98.44 19 LEU B O 1
ATOM 2257 N N . ALA B 1 20 ? -2.654 -30.141 1.575 1 98.56 20 ALA B N 1
ATOM 2258 C CA . ALA B 1 20 ? -3.535 -31.297 1.393 1 98.56 20 ALA B CA 1
ATOM 2259 C C . ALA B 1 20 ? -4.023 -31.828 2.736 1 98.56 20 ALA B C 1
ATOM 2261 O O . ALA B 1 20 ? -5.195 -32.188 2.883 1 98.56 20 ALA B O 1
ATOM 2262 N N . ASP B 1 21 ? -3.123 -31.891 3.686 1 98.5 21 ASP B N 1
ATOM 2263 C CA . ASP B 1 21 ? -3.492 -32.312 5.031 1 98.5 21 ASP B CA 1
ATOM 2264 C C . ASP B 1 21 ? -4.516 -31.359 5.648 1 98.5 21 ASP B C 1
ATOM 2266 O O . ASP B 1 21 ? -5.484 -31.812 6.27 1 98.5 21 ASP B O 1
ATOM 2270 N N . GLU B 1 22 ? -4.297 -30.094 5.449 1 98 22 GLU B N 1
ATOM 2271 C CA . GLU B 1 22 ? -5.223 -29.094 5.98 1 98 22 GLU B CA 1
ATOM 2272 C C . GLU B 1 22 ? -6.59 -29.203 5.316 1 98 22 GLU B C 1
ATOM 2274 O O . GLU B 1 22 ? -7.621 -29.125 5.992 1 98 22 GLU B O 1
ATOM 2279 N N . ALA B 1 23 ? -6.59 -29.344 4.031 1 98.38 23 ALA B N 1
ATOM 2280 C CA . ALA B 1 23 ? -7.844 -29.5 3.291 1 98.38 23 ALA B CA 1
ATOM 2281 C C . ALA B 1 23 ? -8.609 -30.734 3.758 1 98.38 23 ALA B C 1
ATOM 2283 O O . ALA B 1 23 ? -9.836 -30.688 3.906 1 98.38 23 ALA B O 1
ATOM 2284 N N . ALA B 1 24 ? -7.926 -31.797 4.004 1 98.19 24 ALA B N 1
ATOM 2285 C CA . ALA B 1 24 ? -8.547 -33.031 4.477 1 98.19 24 ALA B CA 1
ATOM 2286 C C . ALA B 1 24 ? -9.188 -32.844 5.848 1 98.19 24 ALA B C 1
ATOM 2288 O O . ALA B 1 24 ? -10.281 -33.344 6.105 1 98.19 24 ALA B O 1
ATOM 2289 N N . GLN B 1 25 ? -8.469 -32.156 6.668 1 97.81 25 GLN B N 1
ATOM 2290 C CA . GLN B 1 25 ? -9 -31.875 7.996 1 97.81 25 GLN B CA 1
ATOM 2291 C C . GLN B 1 25 ? -10.273 -31.031 7.914 1 97.81 25 GLN B C 1
ATOM 2293 O O . GLN B 1 25 ? -11.242 -31.281 8.625 1 97.81 25 GLN B O 1
ATOM 2298 N N . LEU B 1 26 ? -10.289 -30 7.066 1 97.75 26 LEU B N 1
ATOM 2299 C CA . LEU B 1 26 ? -11.469 -29.172 6.875 1 97.75 26 LEU B CA 1
ATOM 2300 C C . LEU B 1 26 ? -12.648 -30 6.359 1 97.75 26 LEU B C 1
ATOM 2302 O O . LEU B 1 26 ? -13.773 -29.844 6.836 1 97.75 26 LEU B O 1
ATOM 2306 N N . LYS B 1 27 ? -12.32 -30.844 5.465 1 97.06 27 LYS B N 1
ATOM 2307 C CA . LYS B 1 27 ? -13.352 -31.719 4.902 1 97.06 27 LYS B CA 1
ATOM 2308 C C . LYS B 1 27 ? -13.945 -32.625 5.969 1 97.06 27 LYS B C 1
ATOM 2310 O O . LYS B 1 27 ? -15.156 -32.844 6.008 1 97.06 27 LYS B O 1
ATOM 2315 N N . ALA B 1 28 ? -13.094 -33.125 6.801 1 97.44 28 ALA B N 1
ATOM 2316 C CA . ALA B 1 28 ? -13.555 -33.969 7.906 1 97.44 28 ALA B CA 1
ATOM 2317 C C . ALA B 1 28 ? -14.469 -33.188 8.844 1 97.44 28 ALA B C 1
ATOM 2319 O O . ALA B 1 28 ? -15.383 -33.75 9.445 1 97.44 28 ALA B O 1
ATOM 2320 N N . ASP B 1 29 ? -14.25 -31.938 8.898 1 96.62 29 ASP B N 1
ATOM 2321 C CA . ASP B 1 29 ? -15.062 -31.062 9.742 1 96.62 29 ASP B CA 1
ATOM 2322 C C . ASP B 1 29 ? -16.281 -30.547 8.984 1 96.62 29 ASP B C 1
ATOM 2324 O O . ASP B 1 29 ? -17.016 -29.703 9.492 1 96.62 29 ASP B O 1
ATOM 2328 N N . GLY B 1 30 ? -16.453 -30.969 7.719 1 96.31 30 GLY B N 1
ATOM 2329 C CA . GLY B 1 30 ? -17.656 -30.672 6.965 1 96.31 30 GLY B CA 1
ATOM 2330 C C . GLY B 1 30 ? -17.5 -29.5 6.016 1 96.31 30 GLY B C 1
ATOM 2331 O O . GLY B 1 30 ? -18.484 -29 5.461 1 96.31 30 GLY B O 1
ATOM 2332 N N . VAL B 1 31 ? -16.266 -29.031 5.871 1 97.25 31 VAL B N 1
ATOM 2333 C CA . VAL B 1 31 ? -16 -27.891 4.996 1 97.25 31 VAL B CA 1
ATOM 2334 C C . VAL B 1 31 ? -15.086 -28.312 3.852 1 97.25 31 VAL B C 1
ATOM 2336 O O . VAL B 1 31 ? -13.914 -28.641 4.07 1 97.25 31 VAL B O 1
ATOM 2339 N N . GLU B 1 32 ? -15.586 -28.359 2.676 1 97.94 32 GLU B N 1
ATOM 2340 C CA . GLU B 1 32 ? -14.773 -28.609 1.489 1 97.94 32 GLU B CA 1
ATOM 2341 C C . GLU B 1 32 ? -14.367 -27.297 0.814 1 97.94 32 GLU B C 1
ATOM 2343 O O . GLU B 1 32 ? -15.211 -26.594 0.245 1 97.94 32 GLU B O 1
ATOM 2348 N N . PRO B 1 33 ? -13.102 -26.938 0.828 1 98.69 33 PRO B N 1
ATOM 2349 C CA . PRO B 1 33 ? -12.703 -25.688 0.174 1 98.69 33 PRO B CA 1
ATOM 2350 C C . PRO B 1 33 ? -13.047 -25.672 -1.312 1 98.69 33 PRO B C 1
ATOM 2352 O O . PRO B 1 33 ? -12.914 -26.688 -1.999 1 98.69 33 PRO B O 1
ATOM 2355 N N . GLY B 1 34 ? -13.531 -24.562 -1.777 1 98.81 34 GLY B N 1
ATOM 2356 C CA . GLY B 1 34 ? -13.93 -24.406 -3.168 1 98.81 34 GLY B CA 1
ATOM 2357 C C . GLY B 1 34 ? -13.336 -23.172 -3.818 1 98.81 34 GLY B C 1
ATOM 2358 O O . GLY B 1 34 ? -13.391 -22.078 -3.246 1 98.81 34 GLY B O 1
ATOM 2359 N N . LEU B 1 35 ? -12.734 -23.359 -5.004 1 98.88 35 LEU B N 1
ATOM 2360 C CA . LEU B 1 35 ? -12.164 -22.266 -5.785 1 98.88 35 LEU B CA 1
ATOM 2361 C C . LEU B 1 35 ? -12.875 -22.125 -7.125 1 98.88 35 LEU B C 1
ATOM 2363 O O . LEU B 1 35 ? -12.914 -23.078 -7.914 1 98.88 35 LEU B O 1
ATOM 2367 N N . ALA B 1 36 ? -13.477 -20.969 -7.32 1 98.88 36 ALA B N 1
ATOM 2368 C CA . ALA B 1 36 ? -14.062 -20.656 -8.617 1 98.88 36 ALA B CA 1
ATOM 2369 C C . ALA B 1 36 ? -13.086 -19.875 -9.484 1 98.88 36 ALA B C 1
ATOM 2371 O O . ALA B 1 36 ? -12.562 -18.828 -9.062 1 98.88 36 ALA B O 1
ATOM 2372 N N . VAL B 1 37 ? -12.805 -20.391 -10.664 1 98.56 37 VAL B N 1
ATOM 2373 C CA . VAL B 1 37 ? -11.961 -19.703 -11.641 1 98.56 37 VAL B CA 1
ATOM 2374 C C . VAL B 1 37 ? -12.805 -19.281 -12.844 1 98.56 37 VAL B C 1
ATOM 2376 O O . VAL B 1 37 ? -13.547 -20.094 -13.398 1 98.56 37 VAL B O 1
ATOM 2379 N N . ILE B 1 38 ? -12.711 -18.031 -13.148 1 98.38 38 ILE B N 1
ATOM 2380 C CA . ILE B 1 38 ? -13.414 -17.484 -14.312 1 98.38 38 ILE B CA 1
ATOM 2381 C C . ILE B 1 38 ? -12.414 -17.172 -15.414 1 98.38 38 ILE B C 1
ATOM 2383 O O . ILE B 1 38 ? -11.422 -16.469 -15.188 1 98.38 38 ILE B O 1
ATOM 2387 N N . LEU B 1 39 ? -12.633 -17.719 -16.547 1 97.94 39 LEU B N 1
ATOM 2388 C CA . LEU B 1 39 ? -11.812 -17.484 -17.734 1 97.94 39 LEU B CA 1
ATOM 2389 C C . LEU B 1 39 ? -12.617 -16.812 -18.844 1 97.94 39 LEU B C 1
ATOM 2391 O O . LEU B 1 39 ? -13.656 -17.328 -19.25 1 97.94 39 LEU B O 1
ATOM 2395 N N . VAL B 1 40 ? -12.164 -15.617 -19.234 1 97.69 40 VAL B N 1
ATOM 2396 C CA . VAL B 1 40 ? -12.82 -14.875 -20.297 1 97.69 40 VAL B CA 1
ATOM 2397 C C . VAL B 1 40 ? -11.938 -14.867 -21.547 1 97.69 40 VAL B C 1
ATOM 2399 O O . VAL B 1 40 ? -10.805 -14.375 -21.5 1 97.69 40 VAL B O 1
ATOM 2402 N N . GLY B 1 41 ? -12.492 -15.383 -22.609 1 95.12 41 GLY B N 1
ATOM 2403 C CA . GLY B 1 41 ? -11.75 -15.422 -23.859 1 95.12 41 GLY B CA 1
ATOM 2404 C C . GLY B 1 41 ? -10.953 -16.703 -24.031 1 95.12 41 GLY B C 1
ATOM 2405 O O . GLY B 1 41 ? -11.195 -17.688 -23.344 1 95.12 41 GLY B O 1
ATOM 2406 N N . ASP B 1 42 ? -9.992 -16.656 -25.062 1 91.94 42 ASP B N 1
ATOM 2407 C CA . ASP B 1 42 ? -9.32 -17.906 -25.453 1 91.94 42 ASP B CA 1
ATOM 2408 C C . ASP B 1 42 ? -7.812 -17.688 -25.547 1 91.94 42 ASP B C 1
ATOM 2410 O O . ASP B 1 42 ? -7.152 -18.281 -26.406 1 91.94 42 ASP B O 1
ATOM 2414 N N . ASP B 1 43 ? -7.332 -16.859 -24.641 1 89.62 43 ASP B N 1
ATOM 2415 C CA . ASP B 1 43 ? -5.887 -16.672 -24.594 1 89.62 43 ASP B CA 1
ATOM 2416 C C . ASP B 1 43 ? -5.172 -17.969 -24.219 1 89.62 43 ASP B C 1
ATOM 2418 O O . ASP B 1 43 ? -5.461 -18.562 -23.172 1 89.62 43 ASP B O 1
ATOM 2422 N N . PRO B 1 44 ? -4.266 -18.438 -25.062 1 87 44 PRO B N 1
ATOM 2423 C CA . PRO B 1 44 ? -3.617 -19.734 -24.812 1 87 44 PRO B CA 1
ATOM 2424 C C . PRO B 1 44 ? -2.873 -19.781 -23.484 1 87 44 PRO B C 1
ATOM 2426 O O . PRO B 1 44 ? -2.898 -20.797 -22.781 1 87 44 PRO B O 1
ATOM 2429 N N . ALA B 1 45 ? -2.162 -18.734 -23.172 1 83.44 45 ALA B N 1
ATOM 2430 C CA . ALA B 1 45 ? -1.45 -18.688 -21.891 1 83.44 45 ALA B CA 1
ATOM 2431 C C . ALA B 1 45 ? -2.418 -18.797 -20.719 1 83.44 45 ALA B C 1
ATOM 2433 O O . ALA B 1 45 ? -2.15 -19.516 -19.75 1 83.44 45 ALA B O 1
ATOM 2434 N N . SER B 1 46 ? -3.533 -18.156 -20.797 1 90.06 46 SER B N 1
ATOM 2435 C CA . SER B 1 46 ? -4.551 -18.203 -19.75 1 90.06 46 SER B CA 1
ATOM 2436 C C . SER B 1 46 ? -5.09 -19.625 -19.562 1 90.06 46 SER B C 1
ATOM 2438 O O . SER B 1 46 ? -5.281 -20.078 -18.438 1 90.06 46 SER B O 1
ATOM 2440 N N . HIS B 1 47 ? -5.273 -20.266 -20.703 1 92 47 HIS B N 1
ATOM 2441 C CA . HIS B 1 47 ? -5.762 -21.641 -20.625 1 92 47 HIS B CA 1
ATOM 2442 C C . HIS B 1 47 ? -4.773 -22.547 -19.906 1 92 47 HIS B C 1
ATOM 2444 O O . HIS B 1 47 ? -5.172 -23.375 -19.094 1 92 47 HIS B O 1
ATOM 2450 N N . SER B 1 48 ? -3.598 -22.359 -20.219 1 88.19 48 SER B N 1
ATOM 2451 C CA . SER B 1 48 ? -2.555 -23.156 -19.578 1 88.19 48 SER B CA 1
ATOM 2452 C C . SER B 1 48 ? -2.506 -22.906 -18.078 1 88.19 48 SER B C 1
ATOM 2454 O O . SER B 1 48 ? -2.389 -23.844 -17.281 1 88.19 48 SER B O 1
ATOM 2456 N N . TYR B 1 49 ? -2.576 -21.656 -17.734 1 89.12 49 TYR B N 1
ATOM 2457 C CA . TYR B 1 49 ? -2.549 -21.297 -16.312 1 89.12 49 TYR B CA 1
ATOM 2458 C C . TYR B 1 49 ? -3.748 -21.875 -15.578 1 89.12 49 TYR B C 1
ATOM 2460 O O . TYR B 1 49 ? -3.609 -22.391 -14.461 1 89.12 49 TYR B O 1
ATOM 2468 N N . VAL B 1 50 ? -4.895 -21.797 -16.172 1 94.12 50 VAL B N 1
ATOM 2469 C CA . VAL B 1 50 ? -6.121 -22.297 -15.555 1 94.12 50 VAL B CA 1
ATOM 2470 C C . VAL B 1 50 ? -6.031 -23.812 -15.383 1 94.12 50 VAL B C 1
ATOM 2472 O O . VAL B 1 50 ? -6.426 -24.344 -14.344 1 94.12 50 VAL B O 1
ATOM 2475 N N . LYS B 1 51 ? -5.492 -24.438 -16.391 1 93.94 51 LYS B N 1
ATOM 2476 C CA . LYS B 1 51 ? -5.293 -25.875 -16.297 1 93.94 51 LYS B CA 1
ATOM 2477 C C . LYS B 1 51 ? -4.363 -26.234 -15.133 1 93.94 51 LYS B C 1
ATOM 2479 O O . LYS B 1 51 ? -4.605 -27.188 -14.406 1 93.94 51 LYS B O 1
ATOM 2484 N N . GLY B 1 52 ? -3.354 -25.484 -15.008 1 93.75 52 GLY B N 1
ATOM 2485 C CA . GLY B 1 52 ? -2.441 -25.672 -13.891 1 93.75 52 GLY B CA 1
ATOM 2486 C C . GLY B 1 52 ? -3.115 -25.5 -12.539 1 93.75 52 GLY B C 1
ATOM 2487 O O . GLY B 1 52 ? -2.869 -26.281 -11.617 1 93.75 52 GLY B O 1
ATOM 2488 N N . LYS B 1 53 ? -3.977 -24.531 -12.438 1 96.31 53 LYS B N 1
ATOM 2489 C CA . LYS B 1 53 ? -4.715 -24.297 -11.203 1 96.31 53 LYS B CA 1
ATOM 2490 C C . LYS B 1 53 ? -5.645 -25.469 -10.875 1 96.31 53 LYS B C 1
ATOM 2492 O O . LYS B 1 53 ? -5.734 -25.891 -9.727 1 96.31 53 LYS B O 1
ATOM 2497 N N . GLN B 1 54 ? -6.277 -25.969 -11.914 1 97.31 54 GLN B N 1
ATOM 2498 C CA . GLN B 1 54 ? -7.176 -27.109 -11.727 1 97.31 54 GLN B CA 1
ATOM 2499 C C . GLN B 1 54 ? -6.418 -28.328 -11.211 1 97.31 54 GLN B C 1
ATOM 2501 O O . GLN B 1 54 ? -6.863 -29 -10.281 1 97.31 54 GLN B O 1
ATOM 2506 N N . LYS B 1 55 ? -5.359 -28.562 -11.828 1 97.06 55 LYS B N 1
ATOM 2507 C CA . LYS B 1 55 ? -4.539 -29.703 -11.43 1 97.06 55 LYS B CA 1
ATOM 2508 C C . LYS B 1 55 ? -4.07 -29.562 -9.984 1 97.06 55 LYS B C 1
ATOM 2510 O O . LYS B 1 55 ? -4.133 -30.531 -9.211 1 97.06 55 LYS B O 1
ATOM 2515 N N . ALA B 1 56 ? -3.594 -28.438 -9.648 1 97.5 56 ALA B N 1
ATOM 2516 C CA . ALA B 1 56 ? -3.111 -28.172 -8.297 1 97.5 56 ALA B CA 1
ATOM 2517 C C . ALA B 1 56 ? -4.234 -28.328 -7.273 1 97.5 56 ALA B C 1
ATOM 2519 O O . ALA B 1 56 ? -4.016 -28.859 -6.184 1 97.5 56 ALA B O 1
ATOM 2520 N N . CYS B 1 57 ? -5.422 -27.844 -7.602 1 98.31 57 CYS B N 1
ATOM 2521 C CA . CYS B 1 57 ? -6.582 -28 -6.73 1 98.31 57 CYS B CA 1
ATOM 2522 C C . CYS B 1 57 ? -6.855 -29.469 -6.449 1 98.31 57 CYS B C 1
ATOM 2524 O O . CYS B 1 57 ? -7.062 -29.859 -5.297 1 98.31 57 CYS B O 1
ATOM 2526 N N . ALA B 1 58 ? -6.805 -30.234 -7.508 1 97.88 58 ALA B N 1
ATOM 2527 C CA . ALA B 1 58 ? -7.051 -31.656 -7.383 1 97.88 58 ALA B CA 1
ATOM 2528 C C . ALA B 1 58 ? -6.012 -32.312 -6.48 1 97.88 58 ALA B C 1
ATOM 2530 O O . ALA B 1 58 ? -6.348 -33.188 -5.66 1 97.88 58 ALA B O 1
ATOM 2531 N N . GLU B 1 59 ? -4.855 -31.891 -6.605 1 97.31 59 GLU B N 1
ATOM 2532 C CA . GLU B 1 59 ? -3.748 -32.438 -5.82 1 97.31 59 GLU B CA 1
ATOM 2533 C C . GLU B 1 59 ? -3.953 -32.188 -4.328 1 97.31 59 GLU B C 1
ATOM 2535 O O . GLU B 1 59 ? -3.592 -33.031 -3.498 1 97.31 59 GLU B O 1
ATOM 2540 N N . VAL B 1 60 ? -4.516 -31.094 -3.936 1 98.06 60 VAL B N 1
ATOM 2541 C CA . VAL B 1 60 ? -4.547 -30.656 -2.545 1 98.06 60 VAL B CA 1
ATOM 2542 C C . VAL B 1 60 ? -5.906 -30.969 -1.932 1 98.06 60 VAL B C 1
ATOM 2544 O O . VAL B 1 60 ? -6.059 -30.969 -0.708 1 98.06 60 VAL B O 1
ATOM 2547 N N . GLY B 1 61 ? -6.91 -31.25 -2.785 1 98.06 61 GLY B N 1
ATOM 2548 C CA . GLY B 1 61 ? -8.242 -31.562 -2.293 1 98.06 61 GLY B CA 1
ATOM 2549 C C . GLY B 1 61 ? -9.164 -30.375 -2.242 1 98.06 61 GLY B C 1
ATOM 2550 O O . GLY B 1 61 ? -10.023 -30.281 -1.358 1 98.06 61 GLY B O 1
ATOM 2551 N N . ILE B 1 62 ? -8.953 -29.406 -3.125 1 98.69 62 ILE B N 1
ATOM 2552 C CA . ILE B 1 62 ? -9.836 -28.25 -3.299 1 98.69 62 ILE B CA 1
ATOM 2553 C C . ILE B 1 62 ? -10.789 -28.5 -4.469 1 98.69 62 ILE B C 1
ATOM 2555 O O . ILE B 1 62 ? -10.359 -28.953 -5.535 1 98.69 62 ILE B O 1
ATOM 2559 N N . ARG B 1 63 ? -12.047 -28.297 -4.242 1 98.44 63 ARG B N 1
ATOM 2560 C CA . ARG B 1 63 ? -13 -28.391 -5.348 1 98.44 63 ARG B CA 1
ATOM 2561 C C . ARG B 1 63 ? -12.828 -27.219 -6.305 1 98.44 63 ARG B C 1
ATOM 2563 O O . ARG B 1 63 ? -12.891 -26.047 -5.895 1 98.44 63 ARG B O 1
ATOM 2570 N N . SER B 1 64 ? -12.609 -27.547 -7.551 1 98.44 64 SER B N 1
ATOM 2571 C CA . SER B 1 64 ? -12.375 -26.531 -8.562 1 98.44 64 SER B CA 1
ATOM 2572 C C . SER B 1 64 ? -13.602 -26.328 -9.445 1 98.44 64 SER B C 1
ATOM 2574 O O . SER B 1 64 ? -14.18 -27.297 -9.945 1 98.44 64 SER B O 1
ATOM 2576 N N . PHE B 1 65 ? -14.102 -25.094 -9.555 1 98.5 65 PHE B N 1
ATOM 2577 C CA . PHE B 1 65 ? -15.172 -24.703 -10.461 1 98.5 65 PHE B CA 1
ATOM 2578 C C . PHE B 1 65 ? -14.641 -23.812 -11.578 1 98.5 65 PHE B C 1
ATOM 2580 O O . PHE B 1 65 ? -14.094 -22.734 -11.312 1 98.5 65 PHE B O 1
ATOM 2587 N N . LEU B 1 66 ? -14.734 -24.266 -12.789 1 98.31 66 LEU B N 1
ATOM 2588 C CA . LEU B 1 66 ? -14.281 -23.469 -13.914 1 98.31 66 LEU B CA 1
ATOM 2589 C C . LEU B 1 66 ? -15.469 -22.906 -14.695 1 98.31 66 LEU B C 1
ATOM 2591 O O . LEU B 1 66 ? -16.375 -23.641 -15.086 1 98.31 66 LEU B O 1
ATOM 2595 N N . TYR B 1 67 ? -15.492 -21.609 -14.844 1 98.31 67 TYR B N 1
ATOM 2596 C CA . TYR B 1 67 ? -16.484 -20.906 -15.664 1 98.31 67 TYR B CA 1
ATOM 2597 C C . TYR B 1 67 ? -15.812 -20.219 -16.844 1 98.31 67 TYR B C 1
ATOM 2599 O O . TYR B 1 67 ? -14.938 -19.375 -16.656 1 98.31 67 TYR B O 1
ATOM 2607 N N . THR B 1 68 ? -16.219 -20.562 -18.016 1 97.81 68 THR B N 1
ATOM 2608 C CA . THR B 1 68 ? -15.641 -19.969 -19.219 1 97.81 68 THR B CA 1
ATOM 2609 C C . THR B 1 68 ? -16.656 -19.109 -19.953 1 97.81 68 THR B C 1
ATOM 2611 O O . THR B 1 68 ? -17.828 -19.453 -20.031 1 97.81 68 THR B O 1
ATOM 2614 N N . PHE B 1 69 ? -16.219 -17.984 -20.359 1 98.25 69 PHE B N 1
ATOM 2615 C CA . PHE B 1 69 ? -17.047 -17.062 -21.109 1 98.25 69 PHE B CA 1
ATOM 2616 C C . PHE B 1 69 ? -16.328 -16.609 -22.391 1 98.25 69 PHE B C 1
ATOM 2618 O O . PHE B 1 69 ? -15.094 -16.562 -22.422 1 98.25 69 PHE B O 1
ATOM 2625 N N . PRO B 1 70 ? -17.125 -16.328 -23.422 1 97.69 70 PRO B N 1
ATOM 2626 C CA . PRO B 1 70 ? -16.5 -15.766 -24.625 1 97.69 70 PRO B CA 1
ATOM 2627 C C . PRO B 1 70 ? -15.922 -14.367 -24.391 1 97.69 70 PRO B C 1
ATOM 2629 O O . PRO B 1 70 ? -16.375 -13.648 -23.5 1 97.69 70 PRO B O 1
ATOM 2632 N N . ALA B 1 71 ? -14.922 -13.969 -25.234 1 97.06 71 ALA B N 1
ATOM 2633 C CA . ALA B 1 71 ? -14.281 -12.664 -25.141 1 97.06 71 ALA B CA 1
ATOM 2634 C C . ALA B 1 71 ? -15.305 -11.539 -25.266 1 97.06 71 ALA B C 1
ATOM 2636 O O . ALA B 1 71 ? -15.094 -10.438 -24.75 1 97.06 71 ALA B O 1
ATOM 2637 N N . ALA B 1 72 ? -16.453 -11.852 -25.891 1 97.38 72 ALA B N 1
ATOM 2638 C CA . ALA B 1 72 ? -17.438 -10.828 -26.219 1 97.38 72 ALA B CA 1
ATOM 2639 C C . ALA B 1 72 ? -18.406 -10.617 -25.078 1 97.38 72 ALA B C 1
ATOM 2641 O O . ALA B 1 72 ? -19.281 -9.734 -25.141 1 97.38 72 ALA B O 1
ATOM 2642 N N . ILE B 1 73 ? -18.219 -11.359 -24 1 97.5 73 ILE B N 1
ATOM 2643 C CA . ILE B 1 73 ? -19.125 -11.219 -22.859 1 97.5 73 ILE B CA 1
ATOM 2644 C C . ILE B 1 73 ? -19.172 -9.758 -22.422 1 97.5 73 ILE B C 1
ATOM 2646 O O . ILE B 1 73 ? -18.156 -9.062 -22.438 1 97.5 73 ILE B O 1
ATOM 2650 N N . ASP B 1 74 ? -20.312 -9.312 -22.062 1 97.38 74 ASP B N 1
ATOM 2651 C CA . ASP B 1 74 ? -20.375 -7.953 -21.547 1 97.38 74 ASP B CA 1
ATOM 2652 C C . ASP B 1 74 ? -19.984 -7.902 -20.062 1 97.38 74 ASP B C 1
ATOM 2654 O O . ASP B 1 74 ? -20.172 -8.883 -19.344 1 97.38 74 ASP B O 1
ATOM 2658 N N . GLU B 1 75 ? -19.547 -6.824 -19.609 1 97.94 75 GLU B N 1
ATOM 2659 C CA . GLU B 1 75 ? -19.031 -6.637 -18.25 1 97.94 75 GLU B CA 1
ATOM 2660 C C . GLU B 1 75 ? -20.094 -6.969 -17.219 1 97.94 75 GLU B C 1
ATOM 2662 O O . GLU B 1 75 ? -19.828 -7.652 -16.219 1 97.94 75 GLU B O 1
ATOM 2667 N N . GLU B 1 76 ? -21.312 -6.48 -17.406 1 98.19 76 GLU B N 1
ATOM 2668 C CA . GLU B 1 76 ? -22.359 -6.676 -16.422 1 98.19 76 GLU B CA 1
ATOM 2669 C C . GLU B 1 76 ? -22.688 -8.156 -16.234 1 98.19 76 GLU B C 1
ATOM 2671 O O . GLU B 1 76 ? -22.953 -8.602 -15.117 1 98.19 76 GLU B O 1
ATOM 2676 N N . THR B 1 77 ? -22.719 -8.898 -17.297 1 98.31 77 THR B N 1
ATOM 2677 C CA . THR B 1 77 ? -22.938 -10.336 -17.219 1 98.31 77 THR B CA 1
ATOM 2678 C C . THR B 1 77 ? -21.844 -11 -16.391 1 98.31 77 THR B C 1
ATOM 2680 O O . THR B 1 77 ? -22.125 -11.859 -15.547 1 98.31 77 THR B O 1
ATOM 2683 N N . LEU B 1 78 ? -20.641 -10.57 -16.656 1 98.44 78 LEU B N 1
ATOM 2684 C CA . LEU B 1 78 ? -19.516 -11.094 -15.891 1 98.44 78 LEU B CA 1
ATOM 2685 C C . LEU B 1 78 ? -19.656 -10.734 -14.414 1 98.44 78 LEU B C 1
ATOM 2687 O O . LEU B 1 78 ? -19.484 -11.594 -13.547 1 98.44 78 LEU B O 1
ATOM 2691 N N . LEU B 1 79 ? -19.984 -9.477 -14.102 1 98.69 79 LEU B N 1
ATOM 2692 C CA . LEU B 1 79 ? -20.141 -9.016 -12.719 1 98.69 79 LEU B CA 1
ATOM 2693 C C . LEU B 1 79 ? -21.281 -9.766 -12.031 1 98.69 79 LEU B C 1
ATOM 2695 O O . LEU B 1 79 ? -21.172 -10.102 -10.844 1 98.69 79 LEU B O 1
ATOM 2699 N N . ALA B 1 80 ? -22.328 -10.07 -12.758 1 98.62 80 ALA B N 1
ATOM 2700 C CA . ALA B 1 80 ? -23.469 -10.82 -12.211 1 98.62 80 ALA B CA 1
ATOM 2701 C C . ALA B 1 80 ? -23.047 -12.227 -11.797 1 98.62 80 ALA B C 1
ATOM 2703 O O . ALA B 1 80 ? -23.453 -12.727 -10.75 1 98.62 80 ALA B O 1
ATOM 2704 N N . LYS B 1 81 ? -22.234 -12.797 -12.625 1 98.69 81 LYS B N 1
ATOM 2705 C CA . LYS B 1 81 ? -21.734 -14.125 -12.289 1 98.69 81 LYS B CA 1
ATOM 2706 C C . LYS B 1 81 ? -20.891 -14.086 -11.016 1 98.69 81 LYS B C 1
ATOM 2708 O O . LYS B 1 81 ? -21 -14.977 -10.164 1 98.69 81 LYS B O 1
ATOM 2713 N N . ILE B 1 82 ? -20.078 -13.078 -10.867 1 98.81 82 ILE B N 1
ATOM 2714 C CA . ILE B 1 82 ? -19.234 -12.93 -9.688 1 98.81 82 ILE B CA 1
ATOM 2715 C C . ILE B 1 82 ? -20.109 -12.727 -8.453 1 98.81 82 ILE B C 1
ATOM 2717 O O . ILE B 1 82 ? -19.859 -13.328 -7.402 1 98.81 82 ILE B O 1
ATOM 2721 N N . ARG B 1 83 ? -21.109 -11.93 -8.578 1 98.81 83 ARG B N 1
ATOM 2722 C CA . ARG B 1 83 ? -22.016 -11.711 -7.457 1 98.81 83 ARG B CA 1
ATOM 2723 C C . ARG B 1 83 ? -22.703 -13.008 -7.043 1 98.81 83 ARG B C 1
ATOM 2725 O O . ARG B 1 83 ? -22.891 -13.258 -5.852 1 98.81 83 ARG B O 1
ATOM 2732 N N . GLU B 1 84 ? -23.031 -13.812 -8.07 1 98.75 84 GLU B N 1
ATOM 2733 C CA . GLU B 1 84 ? -23.594 -15.133 -7.793 1 98.75 84 GLU B CA 1
ATOM 2734 C C . GLU B 1 84 ? -22.609 -15.984 -6.992 1 98.75 84 GLU B C 1
ATOM 2736 O O . GLU B 1 84 ? -22.984 -16.625 -6.008 1 98.75 84 GLU B O 1
ATOM 2741 N N . LEU B 1 85 ? -21.406 -15.922 -7.344 1 98.75 85 LEU B N 1
ATOM 2742 C CA . LEU B 1 85 ? -20.375 -16.719 -6.711 1 98.75 85 LEU B CA 1
ATOM 2743 C C . LEU B 1 85 ? -20.047 -16.203 -5.312 1 98.75 85 LEU B C 1
ATOM 2745 O O . LEU B 1 85 ? -19.703 -16.969 -4.418 1 98.75 85 LEU B O 1
ATOM 2749 N N . ASN B 1 86 ? -20.203 -14.938 -5.082 1 98.75 86 ASN B N 1
ATOM 2750 C CA . ASN B 1 86 ? -19.969 -14.312 -3.785 1 98.75 86 ASN B CA 1
ATOM 2751 C C . ASN B 1 86 ? -20.859 -14.914 -2.703 1 98.75 86 ASN B C 1
ATOM 2753 O O . ASN B 1 86 ? -20.469 -14.984 -1.537 1 98.75 86 ASN B O 1
ATOM 2757 N N . VAL B 1 87 ? -22 -15.391 -3.088 1 98.12 87 VAL B N 1
ATOM 2758 C CA . VAL B 1 87 ? -22.938 -15.836 -2.07 1 98.12 87 VAL B CA 1
ATOM 2759 C C . VAL B 1 87 ? -23.078 -17.359 -2.115 1 98.12 87 VAL B C 1
ATOM 2761 O O . VAL B 1 87 ? -23.875 -17.938 -1.39 1 98.12 87 VAL B O 1
ATOM 2764 N N . ASP B 1 88 ? -22.375 -18.016 -3.025 1 98.12 88 ASP B N 1
ATOM 2765 C CA . ASP B 1 88 ? -22.375 -19.469 -3.121 1 98.12 88 ASP B CA 1
ATOM 2766 C C . ASP B 1 88 ? -21.578 -20.094 -1.987 1 98.12 88 ASP B C 1
ATOM 2768 O O . ASP B 1 88 ? -20.359 -19.922 -1.905 1 98.12 88 ASP B O 1
ATOM 2772 N N . PRO B 1 89 ? -22.172 -20.859 -1.106 1 96.81 89 PRO B N 1
ATOM 2773 C CA . PRO B 1 89 ? -21.469 -21.422 0.047 1 96.81 89 PRO B CA 1
ATOM 2774 C C . PRO B 1 89 ? -20.438 -22.469 -0.35 1 96.81 89 PRO B C 1
ATOM 2776 O O . PRO B 1 89 ? -19.562 -22.828 0.456 1 96.81 89 PRO B O 1
ATOM 2779 N N . ALA B 1 90 ? -20.562 -22.953 -1.592 1 97.69 90 ALA B N 1
ATOM 2780 C CA . ALA B 1 90 ? -19.609 -23.953 -2.053 1 97.69 90 ALA B CA 1
ATOM 2781 C C . ALA B 1 90 ? -18.312 -23.297 -2.543 1 97.69 90 ALA B C 1
ATOM 2783 O O . ALA B 1 90 ? -17.297 -23.984 -2.742 1 97.69 90 ALA B O 1
ATOM 2784 N N . VAL B 1 91 ? -18.359 -21.969 -2.709 1 98.62 91 VAL B N 1
ATOM 2785 C CA . VAL B 1 91 ? -17.234 -21.219 -3.248 1 98.62 91 VAL B CA 1
ATOM 2786 C C . VAL B 1 91 ? -16.578 -20.391 -2.137 1 98.62 91 VAL B C 1
ATOM 2788 O O . VAL B 1 91 ? -17.234 -19.562 -1.507 1 98.62 91 VAL B O 1
ATOM 2791 N N . HIS B 1 92 ? -15.266 -20.641 -1.93 1 98.75 92 HIS B N 1
ATOM 2792 C CA . HIS B 1 92 ? -14.539 -19.953 -0.875 1 98.75 92 HIS B CA 1
ATOM 2793 C C . HIS B 1 92 ? -13.547 -18.938 -1.458 1 98.75 92 HIS B C 1
ATOM 2795 O O . HIS B 1 92 ? -13.195 -17.953 -0.808 1 98.75 92 HIS B O 1
ATOM 2801 N N . GLY B 1 93 ? -13.039 -19.234 -2.594 1 98.81 93 GLY B N 1
ATOM 2802 C CA . GLY B 1 93 ? -12.18 -18.328 -3.342 1 98.81 93 GLY B CA 1
ATOM 2803 C C . GLY B 1 93 ? -12.664 -18.078 -4.758 1 98.81 93 GLY B C 1
ATOM 2804 O O . GLY B 1 93 ? -13.195 -18.984 -5.406 1 98.81 93 GLY B O 1
ATOM 2805 N N . ILE B 1 94 ? -12.5 -16.891 -5.234 1 98.81 94 ILE B N 1
ATOM 2806 C CA . ILE B 1 94 ? -12.836 -16.516 -6.605 1 98.81 94 ILE B CA 1
ATOM 2807 C C . ILE B 1 94 ? -11.617 -15.906 -7.289 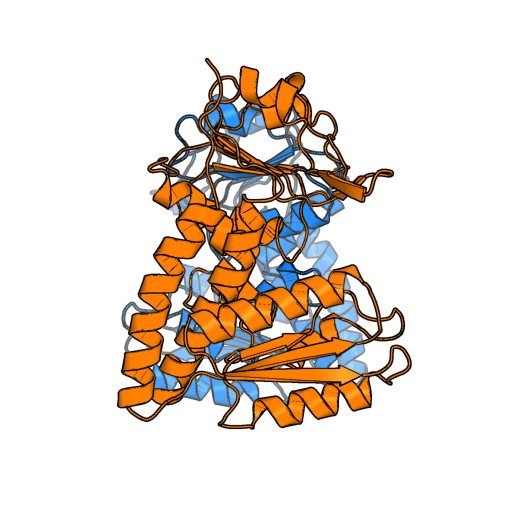1 98.81 94 ILE B C 1
ATOM 2809 O O . ILE B 1 94 ? -10.953 -15.031 -6.723 1 98.81 94 ILE B O 1
ATOM 2813 N N . LEU B 1 95 ? -11.266 -16.406 -8.414 1 97.94 95 LEU B N 1
ATOM 2814 C CA . LEU B 1 95 ? -10.195 -15.867 -9.242 1 97.94 95 LEU B CA 1
ATOM 2815 C C . LEU B 1 95 ? -10.68 -15.625 -10.664 1 97.94 95 LEU B C 1
ATOM 2817 O O . LEU B 1 95 ? -11.266 -16.516 -11.289 1 97.94 95 LEU B O 1
ATOM 2821 N N . VAL B 1 96 ? -10.562 -14.414 -11.117 1 97.25 96 VAL B N 1
ATOM 2822 C CA . VAL B 1 96 ? -10.781 -14.109 -12.531 1 97.25 96 VAL B CA 1
ATOM 2823 C C . VAL B 1 96 ? -9.438 -14.023 -13.258 1 97.25 96 VAL B C 1
ATOM 2825 O O . VAL B 1 96 ? -8.594 -13.188 -12.914 1 97.25 96 VAL B O 1
ATOM 2828 N N . GLN B 1 97 ? -9.273 -14.898 -14.148 1 95.38 97 GLN B N 1
ATOM 2829 C CA . GLN B 1 97 ? -8 -14.992 -14.852 1 95.38 97 GLN B CA 1
ATOM 2830 C C . GLN B 1 97 ? -7.758 -13.758 -15.719 1 95.38 97 GLN B C 1
ATOM 2832 O O . GLN B 1 97 ? -8.625 -13.359 -16.5 1 95.38 97 GLN B O 1
ATOM 2837 N N . LEU B 1 98 ? -6.641 -13.172 -15.555 1 91.06 98 LEU B N 1
ATOM 2838 C CA . LEU B 1 98 ? -6.227 -12.031 -16.375 1 91.06 98 LEU B CA 1
ATOM 2839 C C . LEU B 1 98 ? -5.297 -12.484 -17.484 1 91.06 98 LEU B C 1
ATOM 2841 O O . LEU B 1 98 ? -4.617 -13.508 -17.375 1 91.06 98 LEU B O 1
ATOM 2845 N N . PRO B 1 99 ? -5.262 -11.695 -18.609 1 91.06 99 PRO B N 1
ATOM 2846 C CA . PRO B 1 99 ? -5.93 -10.414 -18.844 1 91.06 99 PRO B CA 1
ATOM 2847 C C . PRO B 1 99 ? -7.379 -10.586 -19.297 1 91.06 99 PRO B C 1
ATOM 2849 O O . PRO B 1 99 ? -7.781 -11.672 -19.703 1 91.06 99 PRO B O 1
ATOM 2852 N N . LEU B 1 100 ? -8.125 -9.531 -19.125 1 95.94 100 LEU B N 1
ATOM 2853 C CA . LEU B 1 100 ? -9.5 -9.453 -19.609 1 95.94 100 LEU B CA 1
ATOM 2854 C C . LEU B 1 100 ? -9.578 -8.672 -20.922 1 95.94 100 LEU B C 1
ATOM 2856 O O . LEU B 1 100 ? -8.664 -7.91 -21.25 1 95.94 100 LEU B O 1
ATOM 2860 N N . PRO B 1 101 ? -10.648 -8.969 -21.641 1 96 101 PRO B N 1
ATOM 2861 C CA . PRO B 1 101 ? -10.836 -8.148 -22.844 1 96 101 PRO B CA 1
ATOM 2862 C C . PRO B 1 101 ? -10.875 -6.656 -22.531 1 96 101 PRO B C 1
ATOM 2864 O O . PRO B 1 101 ? -11.289 -6.258 -21.438 1 96 101 PRO B O 1
ATOM 2867 N N . ASP B 1 102 ? -10.539 -5.801 -23.531 1 95.25 102 ASP B N 1
ATOM 2868 C CA . ASP B 1 102 ? -10.305 -4.371 -23.359 1 95.25 102 ASP B CA 1
ATOM 2869 C C . ASP B 1 102 ? -11.562 -3.66 -22.875 1 95.25 102 ASP B C 1
ATOM 2871 O O . ASP B 1 102 ? -11.484 -2.648 -22.188 1 95.25 102 ASP B O 1
ATOM 2875 N N . HIS B 1 103 ? -12.688 -4.203 -23.359 1 97.06 103 HIS B N 1
ATOM 2876 C CA . HIS B 1 103 ? -13.93 -3.488 -23.062 1 97.06 103 HIS B CA 1
ATOM 2877 C C . HIS B 1 103 ? -14.383 -3.746 -21.625 1 97.06 103 HIS B C 1
ATOM 2879 O O . HIS B 1 103 ? -15.359 -3.152 -21.172 1 97.06 103 HIS B O 1
ATOM 2885 N N . ILE B 1 104 ? -13.719 -4.641 -20.906 1 97 104 ILE B N 1
ATOM 2886 C CA . ILE B 1 104 ? -14.055 -4.961 -19.516 1 97 104 ILE B CA 1
ATOM 2887 C C . ILE B 1 104 ? -13.039 -4.312 -18.578 1 97 104 ILE B C 1
ATOM 2889 O O . ILE B 1 104 ? -11.828 -4.496 -18.734 1 97 104 ILE B O 1
ATOM 2893 N N . CYS B 1 105 ? -13.547 -3.555 -17.594 1 95.38 105 CYS B N 1
ATOM 2894 C CA . CYS B 1 105 ? -12.688 -2.914 -16.609 1 95.38 105 CYS B CA 1
ATOM 2895 C C . CYS B 1 105 ? -12.203 -3.92 -15.57 1 95.38 105 CYS B C 1
ATOM 2897 O O . CYS B 1 105 ? -12.992 -4.387 -14.742 1 95.38 105 CYS B O 1
ATOM 2899 N N . GLU B 1 106 ? -10.969 -4.203 -15.531 1 94.31 106 GLU B N 1
ATOM 2900 C CA . GLU B 1 106 ? -10.391 -5.184 -14.625 1 94.31 106 GLU B CA 1
ATOM 2901 C C . GLU B 1 106 ? -10.695 -4.84 -13.172 1 94.31 106 GLU B C 1
ATOM 2903 O O . GLU B 1 106 ? -11.016 -5.723 -12.367 1 94.31 106 GLU B O 1
ATOM 2908 N N . TRP B 1 107 ? -10.648 -3.609 -12.859 1 93.56 107 TRP B N 1
ATOM 2909 C CA . TRP B 1 107 ? -10.828 -3.195 -11.469 1 93.56 107 TRP B CA 1
ATOM 2910 C C . TRP B 1 107 ? -12.273 -3.357 -11.031 1 93.56 107 TRP B C 1
ATOM 2912 O O . TRP B 1 107 ? -12.547 -3.697 -9.883 1 93.56 107 TRP B O 1
ATOM 2922 N N . SER B 1 108 ? -13.188 -3.074 -11.977 1 95.69 108 SER B N 1
ATOM 2923 C CA . SER B 1 108 ? -14.594 -3.342 -11.664 1 95.69 108 SER B CA 1
ATOM 2924 C C . SER B 1 108 ? -14.805 -4.809 -11.312 1 95.69 108 SER B C 1
ATOM 2926 O O . SER B 1 108 ? -15.539 -5.121 -10.367 1 95.69 108 SER B O 1
ATOM 2928 N N . VAL B 1 109 ? -14.133 -5.629 -12.039 1 97.5 109 VAL B N 1
ATOM 2929 C CA . VAL B 1 109 ? -14.242 -7.07 -11.836 1 97.5 109 VAL B CA 1
ATOM 2930 C C . VAL B 1 109 ? -13.641 -7.457 -10.492 1 97.5 109 VAL B C 1
ATOM 2932 O O . VAL B 1 109 ? -14.281 -8.133 -9.68 1 97.5 109 VAL B O 1
ATOM 2935 N N . ILE B 1 110 ? -12.484 -6.992 -10.164 1 96.56 110 ILE B N 1
ATOM 2936 C CA . ILE B 1 110 ? -11.766 -7.312 -8.938 1 96.56 110 ILE B CA 1
ATOM 2937 C C . ILE B 1 110 ? -12.555 -6.812 -7.727 1 96.56 110 ILE B C 1
ATOM 2939 O O . ILE B 1 110 ? -12.695 -7.531 -6.734 1 96.56 110 ILE B O 1
ATOM 2943 N N . GLU B 1 111 ? -13.109 -5.684 -7.836 1 96.25 111 GLU B N 1
ATOM 2944 C CA . GLU B 1 111 ? -13.82 -5.062 -6.719 1 96.25 111 GLU B CA 1
ATOM 2945 C C . GLU B 1 111 ? -15.164 -5.734 -6.484 1 96.25 111 GLU B C 1
ATOM 2947 O O . GLU B 1 111 ? -15.773 -5.566 -5.426 1 96.25 111 GLU B O 1
ATOM 2952 N N . THR B 1 112 ? -15.672 -6.398 -7.516 1 98.25 112 THR B N 1
ATOM 2953 C CA . THR B 1 112 ? -16.938 -7.109 -7.375 1 98.25 112 THR B CA 1
ATOM 2954 C C . THR B 1 112 ? -16.75 -8.391 -6.57 1 98.25 112 THR B C 1
ATOM 2956 O O . THR B 1 112 ? -17.703 -8.898 -5.973 1 98.25 112 THR B O 1
ATOM 2959 N N . ILE B 1 113 ? -15.539 -8.906 -6.547 1 98.56 113 ILE B N 1
ATOM 2960 C CA . ILE B 1 113 ? -15.25 -10.086 -5.738 1 98.56 113 ILE B CA 1
ATOM 2961 C C . ILE B 1 113 ? -15.273 -9.711 -4.258 1 98.56 113 ILE B C 1
ATOM 2963 O O . ILE B 1 113 ? -14.625 -8.75 -3.844 1 98.56 113 ILE B O 1
ATOM 2967 N N . ALA B 1 114 ? -16.047 -10.461 -3.486 1 98.25 114 ALA B N 1
ATOM 2968 C CA . ALA B 1 114 ? -16.047 -10.219 -2.045 1 98.25 114 ALA B CA 1
ATOM 2969 C C . ALA B 1 114 ? -14.633 -10.312 -1.477 1 98.25 114 ALA B C 1
ATOM 2971 O O . ALA B 1 114 ? -13.891 -11.25 -1.783 1 98.25 114 ALA B O 1
ATOM 2972 N N . PRO B 1 115 ? -14.227 -9.359 -0.607 1 97.62 115 PRO B N 1
ATOM 2973 C CA . PRO B 1 115 ? -12.875 -9.383 -0.057 1 97.62 115 PRO B CA 1
ATOM 2974 C C . PRO B 1 115 ? -12.516 -10.711 0.602 1 97.62 115 PRO B C 1
ATOM 2976 O O . PRO B 1 115 ? -11.375 -11.156 0.52 1 97.62 115 PRO B O 1
ATOM 2979 N N . GLU B 1 116 ? -13.492 -11.328 1.233 1 97.88 116 GLU B N 1
ATOM 2980 C CA . GLU B 1 116 ? -13.25 -12.57 1.951 1 97.88 116 GLU B CA 1
ATOM 2981 C C . GLU B 1 116 ? -13.094 -13.742 0.985 1 97.88 116 GLU B C 1
ATOM 2983 O O . GLU B 1 116 ? -12.695 -14.836 1.389 1 97.88 116 GLU B O 1
ATOM 2988 N N . LYS B 1 117 ? -13.391 -13.523 -0.333 1 98.69 117 LYS B N 1
ATOM 2989 C CA . LYS B 1 117 ? -13.219 -14.57 -1.337 1 98.69 117 LYS B CA 1
ATOM 2990 C C . LYS B 1 117 ? -12.164 -14.18 -2.361 1 98.69 117 LYS B C 1
ATOM 2992 O O . LYS B 1 117 ? -11.93 -14.906 -3.33 1 98.69 117 LYS B O 1
ATOM 2997 N N . ASP B 1 118 ? -11.57 -13.039 -2.18 1 98.69 118 ASP B N 1
ATOM 2998 C CA . ASP B 1 118 ? -10.492 -12.562 -3.041 1 98.69 118 ASP B CA 1
ATOM 2999 C C . ASP B 1 118 ? -9.188 -13.289 -2.738 1 98.69 118 ASP B C 1
ATOM 3001 O O . ASP B 1 118 ? -8.266 -12.711 -2.158 1 98.69 118 ASP B O 1
ATOM 3005 N N . VAL B 1 119 ? -9.023 -14.43 -3.252 1 98.69 119 VAL B N 1
ATOM 3006 C CA . VAL B 1 119 ? -7.91 -15.297 -2.859 1 98.69 119 VAL B CA 1
ATOM 3007 C C . VAL B 1 119 ? -6.676 -14.961 -3.697 1 98.69 119 VAL B C 1
ATOM 3009 O O . VAL B 1 119 ? -5.586 -15.469 -3.432 1 98.69 119 VAL B O 1
ATOM 3012 N N . ASP B 1 120 ? -6.82 -14.055 -4.66 1 97.38 120 ASP B N 1
ATOM 3013 C CA . ASP B 1 120 ? -5.664 -13.516 -5.367 1 97.38 120 ASP B CA 1
ATOM 3014 C C . ASP B 1 120 ? -5.043 -12.344 -4.602 1 97.38 120 ASP B C 1
ATOM 3016 O O . ASP B 1 120 ? -3.912 -11.945 -4.875 1 97.38 120 ASP B O 1
ATOM 3020 N N . GLY B 1 121 ? -5.816 -11.789 -3.738 1 98 121 GLY B N 1
ATOM 3021 C CA . GLY B 1 121 ? -5.344 -10.719 -2.875 1 98 121 GLY B CA 1
ATOM 3022 C C . GLY B 1 121 ? -5.273 -9.375 -3.576 1 98 121 GLY B C 1
ATOM 3023 O O . GLY B 1 121 ? -4.402 -8.555 -3.271 1 98 121 GLY B O 1
ATOM 3024 N N . PHE B 1 122 ? -6.195 -9.164 -4.566 1 97.69 122 PHE B N 1
ATOM 3025 C CA . PHE B 1 122 ? -6.07 -7.961 -5.383 1 97.69 122 PHE B CA 1
ATOM 3026 C C . PHE B 1 122 ? -7.102 -6.918 -4.969 1 97.69 122 PHE B C 1
ATOM 3028 O O . PHE B 1 122 ? -7 -5.75 -5.355 1 97.69 122 PHE B O 1
ATOM 3035 N N . HIS B 1 123 ? -8.125 -7.379 -4.207 1 97.94 123 HIS B N 1
ATOM 3036 C CA . HIS B 1 123 ? -9.133 -6.414 -3.773 1 97.94 123 HIS B CA 1
ATOM 3037 C C . HIS B 1 123 ? -8.492 -5.27 -2.99 1 97.94 123 HIS B C 1
ATOM 3039 O O . HIS B 1 123 ? -7.633 -5.5 -2.141 1 97.94 123 HIS B O 1
ATOM 3045 N N . PRO B 1 124 ? -8.945 -4.031 -3.199 1 97.44 124 PRO B N 1
ATOM 3046 C CA . PRO B 1 124 ? -8.328 -2.893 -2.52 1 97.44 124 PRO B CA 1
ATOM 3047 C C . PRO B 1 124 ? -8.312 -3.045 -1.001 1 97.44 124 PRO B C 1
ATOM 3049 O O . PRO B 1 124 ? -7.367 -2.605 -0.34 1 97.44 124 PRO B O 1
ATOM 3052 N N . ILE B 1 125 ? -9.273 -3.68 -0.488 1 96.94 125 ILE B N 1
ATOM 3053 C CA . ILE B 1 125 ? -9.336 -3.863 0.958 1 96.94 125 ILE B CA 1
ATOM 3054 C C . ILE B 1 125 ? -8.203 -4.777 1.411 1 96.94 125 ILE B C 1
ATOM 3056 O O . ILE B 1 125 ? -7.551 -4.512 2.428 1 96.94 125 ILE B O 1
ATOM 3060 N N . ASN B 1 126 ? -7.965 -5.844 0.683 1 98.25 126 ASN B N 1
ATOM 3061 C CA . ASN B 1 126 ? -6.875 -6.746 1.04 1 98.25 126 ASN B CA 1
ATOM 3062 C C . ASN B 1 126 ? -5.516 -6.094 0.835 1 98.25 126 ASN B C 1
ATOM 3064 O O . ASN B 1 126 ? -4.605 -6.277 1.646 1 98.25 126 ASN B O 1
ATOM 3068 N N . VAL B 1 127 ? -5.41 -5.324 -0.204 1 98.19 127 VAL B N 1
ATOM 3069 C CA . VAL B 1 127 ? -4.18 -4.586 -0.467 1 98.19 127 VAL B CA 1
ATOM 3070 C C . VAL B 1 127 ? -3.926 -3.586 0.66 1 98.19 127 VAL B C 1
ATOM 3072 O O . VAL B 1 127 ? -2.809 -3.492 1.175 1 98.19 127 VAL B O 1
ATOM 3075 N N . GLY B 1 128 ? -4.941 -2.875 1.013 1 98.19 128 GLY B N 1
ATOM 3076 C CA . GLY B 1 128 ? -4.82 -1.926 2.107 1 98.19 128 GLY B CA 1
ATOM 3077 C C . GLY B 1 128 ? -4.453 -2.58 3.426 1 98.19 128 GLY B C 1
ATOM 3078 O O . GLY B 1 128 ? -3.549 -2.115 4.125 1 98.19 128 GLY B O 1
ATOM 3079 N N . LYS B 1 129 ? -5.145 -3.648 3.738 1 97.88 129 LYS B N 1
ATOM 3080 C CA . LYS B 1 129 ? -4.867 -4.379 4.973 1 97.88 129 LYS B CA 1
ATOM 3081 C C . LYS B 1 129 ? -3.438 -4.914 4.984 1 97.88 129 LYS B C 1
ATOM 3083 O O . LYS B 1 129 ? -2.76 -4.867 6.016 1 97.88 129 LYS B O 1
ATOM 3088 N N . MET B 1 130 ? -3.014 -5.387 3.846 1 98.12 130 MET B N 1
ATOM 3089 C CA . MET B 1 130 ? -1.626 -5.828 3.734 1 98.12 130 MET B CA 1
ATOM 3090 C C . MET B 1 130 ? -0.665 -4.688 4.055 1 98.12 130 MET B C 1
ATOM 3092 O O . MET B 1 130 ? 0.279 -4.863 4.828 1 98.12 130 MET B O 1
ATOM 3096 N N . MET B 1 131 ? -0.915 -3.551 3.535 1 97.5 131 MET B N 1
ATOM 3097 C CA . MET B 1 131 ? -0.013 -2.412 3.684 1 97.5 131 MET B CA 1
ATOM 3098 C C . MET B 1 131 ? 0.06 -1.961 5.137 1 97.5 131 MET B C 1
ATOM 3100 O O . MET B 1 131 ? 1.132 -1.601 5.629 1 97.5 131 MET B O 1
ATOM 3104 N N . ILE B 1 132 ? -1.062 -2.064 5.832 1 96.06 132 ILE B N 1
ATOM 3105 C CA . ILE B 1 132 ? -1.065 -1.52 7.188 1 96.06 132 ILE B CA 1
ATOM 3106 C C . ILE B 1 132 ? -0.814 -2.639 8.195 1 96.06 132 ILE B C 1
ATOM 3108 O O . ILE B 1 132 ? -1.004 -2.451 9.398 1 96.06 132 ILE B O 1
ATOM 3112 N N . GLY B 1 133 ? -0.534 -3.855 7.73 1 94.5 133 GLY B N 1
ATOM 3113 C CA . GLY B 1 133 ? -0.073 -4.938 8.586 1 94.5 133 GLY B CA 1
ATOM 3114 C C . GLY B 1 133 ? -1.207 -5.703 9.242 1 94.5 133 GLY B C 1
ATOM 3115 O O . GLY B 1 133 ? -1.018 -6.32 10.289 1 94.5 133 GLY B O 1
ATOM 3116 N N . GLN B 1 134 ? -2.4 -5.578 8.75 1 95.56 134 GLN B N 1
ATOM 3117 C CA . GLN B 1 134 ? -3.531 -6.363 9.234 1 95.56 134 GLN B CA 1
ATOM 3118 C C . GLN B 1 134 ? -3.637 -7.695 8.492 1 95.56 134 GLN B C 1
ATOM 3120 O O . GLN B 1 134 ? -3.002 -7.883 7.453 1 95.56 134 GLN B O 1
ATOM 3125 N N . ARG B 1 135 ? -4.43 -8.617 9.109 1 95.31 135 ARG B N 1
ATOM 3126 C CA . ARG B 1 1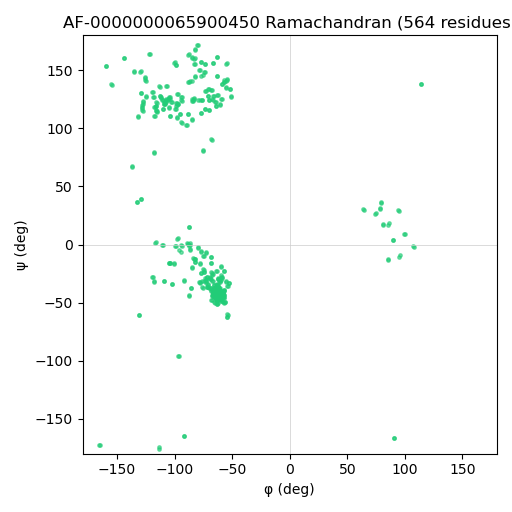35 ? -4.676 -9.898 8.445 1 95.31 135 ARG B CA 1
ATOM 3127 C C . ARG B 1 135 ? -5.422 -9.695 7.129 1 95.31 135 ARG B C 1
ATOM 3129 O O . ARG B 1 135 ? -6.414 -8.961 7.078 1 95.31 135 ARG B O 1
ATOM 3136 N N . ALA B 1 136 ? -4.883 -10.289 6.051 1 97.12 136 ALA B N 1
ATOM 3137 C CA . ALA B 1 136 ? -5.449 -10.18 4.707 1 97.12 136 ALA B CA 1
ATOM 3138 C C . ALA B 1 136 ? -4.961 -11.312 3.809 1 97.12 136 ALA B C 1
ATOM 3140 O O . ALA B 1 136 ? -3.949 -11.953 4.102 1 97.12 136 ALA B O 1
ATOM 3141 N N . PHE B 1 137 ? -5.773 -11.656 2.799 1 98.5 137 PHE B N 1
ATOM 3142 C CA . PHE B 1 137 ? -5.207 -12.469 1.729 1 98.5 137 PHE B CA 1
ATOM 3143 C C . PHE B 1 137 ? -4.113 -11.703 0.991 1 98.5 137 PHE B C 1
ATOM 3145 O O . PHE B 1 137 ? -4.359 -10.625 0.454 1 98.5 137 PHE B O 1
ATOM 3152 N N . LEU B 1 138 ? -2.932 -12.266 1.034 1 98.69 138 LEU B N 1
ATOM 3153 C CA . LEU B 1 138 ? -1.795 -11.625 0.38 1 98.69 138 LEU B CA 1
ATOM 3154 C C . LEU B 1 138 ? -1.773 -11.945 -1.11 1 98.69 138 LEU B C 1
ATOM 3156 O O . LEU B 1 138 ? -2.17 -13.039 -1.519 1 98.69 138 LEU B O 1
ATOM 3160 N N . PRO B 1 139 ? -1.349 -10.969 -1.959 1 98.62 139 PRO B N 1
ATOM 3161 C CA . PRO B 1 139 ? -1.164 -11.312 -3.369 1 98.62 139 PRO B CA 1
ATOM 3162 C C . PRO B 1 139 ? -0.29 -12.555 -3.559 1 98.62 139 PRO B C 1
ATOM 3164 O O . PRO B 1 139 ? 0.774 -12.664 -2.943 1 98.62 139 PRO B O 1
ATOM 31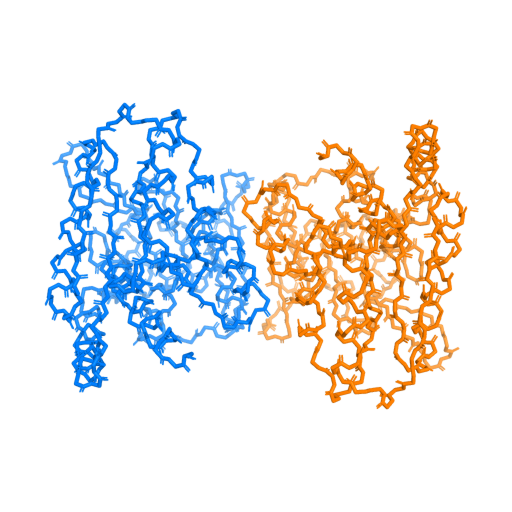67 N N . CYS B 1 140 ? -0.724 -13.438 -4.391 1 98.5 140 CYS B N 1
ATOM 3168 C CA . CYS B 1 140 ? -0.176 -14.789 -4.441 1 98.5 140 CYS B CA 1
ATOM 3169 C C . CYS B 1 140 ? 1.294 -14.766 -4.844 1 98.5 140 CYS B C 1
ATOM 3171 O O . CYS B 1 140 ? 2.127 -15.406 -4.199 1 98.5 140 CYS B O 1
ATOM 3173 N N . THR B 1 141 ? 1.641 -14.031 -5.902 1 98.25 141 THR B N 1
ATOM 3174 C CA . THR B 1 141 ? 3.016 -14.016 -6.391 1 98.25 141 THR B CA 1
ATOM 3175 C C . THR B 1 141 ? 3.949 -13.391 -5.359 1 98.25 141 THR B C 1
ATOM 3177 O O . THR B 1 141 ? 4.938 -14.008 -4.949 1 98.25 141 THR B O 1
ATOM 3180 N N . PRO B 1 142 ? 3.656 -12.211 -4.801 1 98.88 142 PRO B N 1
ATOM 3181 C CA . PRO B 1 142 ? 4.48 -11.617 -3.742 1 98.88 142 PRO B CA 1
ATOM 3182 C C . PRO B 1 142 ? 4.629 -12.539 -2.529 1 98.88 142 PRO B C 1
ATOM 3184 O O . PRO B 1 142 ? 5.734 -12.688 -2.002 1 98.88 142 PRO B O 1
ATOM 3187 N N . HIS B 1 143 ? 3.527 -13.086 -2.129 1 98.75 143 HIS B N 1
ATOM 3188 C CA . HIS B 1 143 ? 3.566 -14 -0.993 1 98.75 143 HIS B CA 1
ATOM 3189 C C . HIS B 1 143 ? 4.477 -15.195 -1.275 1 98.75 143 HIS B C 1
ATOM 3191 O O . HIS B 1 143 ? 5.266 -15.594 -0.417 1 98.75 143 HIS B O 1
ATOM 3197 N N . GLY B 1 144 ? 4.344 -15.742 -2.471 1 98.81 144 GLY B N 1
ATOM 3198 C CA . GLY B 1 144 ? 5.207 -16.844 -2.879 1 98.81 144 GLY B CA 1
ATOM 3199 C C . GLY B 1 144 ? 6.684 -16.484 -2.828 1 98.81 144 GLY B C 1
ATOM 3200 O O . GLY B 1 144 ? 7.504 -17.297 -2.373 1 98.81 144 GLY B O 1
ATOM 3201 N N . ILE B 1 145 ? 7.039 -15.328 -3.277 1 98.88 145 ILE B N 1
ATOM 3202 C CA . ILE B 1 145 ? 8.422 -14.859 -3.285 1 98.88 145 ILE B CA 1
ATOM 3203 C C . ILE B 1 145 ? 8.953 -14.797 -1.854 1 98.88 145 ILE B C 1
ATOM 3205 O O . ILE B 1 145 ? 10.055 -15.266 -1.575 1 98.88 145 ILE B O 1
ATOM 3209 N N . LEU B 1 146 ? 8.172 -14.234 -0.97 1 98.88 146 LEU B N 1
ATOM 3210 C CA . LEU B 1 146 ? 8.578 -14.117 0.428 1 98.88 146 LEU B CA 1
ATOM 3211 C C . LEU B 1 146 ? 8.828 -15.5 1.031 1 98.88 146 LEU B C 1
ATOM 3213 O O . LEU B 1 146 ? 9.859 -15.719 1.671 1 98.88 146 LEU B O 1
ATOM 3217 N N . VAL B 1 147 ? 7.895 -16.438 0.767 1 98.56 147 VAL B N 1
ATOM 3218 C CA . VAL B 1 147 ? 8.008 -17.797 1.291 1 98.56 147 VAL B CA 1
ATOM 3219 C C . VAL B 1 147 ? 9.258 -18.469 0.726 1 98.56 147 VAL B C 1
ATOM 3221 O O . VAL B 1 147 ? 9.977 -19.156 1.447 1 98.56 147 VAL B O 1
ATOM 3224 N N . MET B 1 148 ? 9.539 -18.266 -0.578 1 98.56 148 MET B N 1
ATOM 3225 C CA . MET B 1 148 ? 10.719 -18.844 -1.21 1 98.56 148 MET B CA 1
ATOM 3226 C C . MET B 1 148 ? 12 -18.375 -0.529 1 98.56 148 MET B C 1
ATOM 3228 O O . MET B 1 148 ? 12.859 -19.188 -0.19 1 98.56 148 MET B O 1
ATOM 3232 N N . VAL B 1 149 ? 12.102 -17.109 -0.289 1 98.69 149 VAL B N 1
ATOM 3233 C CA . VAL B 1 149 ? 13.297 -16.516 0.311 1 98.69 149 VAL B CA 1
ATOM 3234 C C . VAL B 1 149 ? 13.461 -17.031 1.742 1 98.69 149 VAL B C 1
ATOM 3236 O O . VAL B 1 149 ? 14.555 -17.422 2.145 1 98.69 149 VAL B O 1
ATOM 3239 N N . GLN B 1 150 ? 12.359 -17.078 2.484 1 98.19 150 GLN B N 1
ATOM 3240 C CA . GLN B 1 150 ? 12.391 -17.547 3.867 1 98.19 150 GLN B CA 1
ATOM 3241 C C . GLN B 1 150 ? 12.734 -19.031 3.938 1 98.19 150 GLN B C 1
ATOM 3243 O O . GLN B 1 150 ? 13.539 -19.453 4.766 1 98.19 150 GLN B O 1
ATOM 3248 N N . SER B 1 151 ? 12.133 -19.812 3.059 1 95.94 151 SER B N 1
ATOM 3249 C CA . SER B 1 151 ? 12.344 -21.25 3.059 1 95.94 151 SER B CA 1
ATOM 3250 C C . SER B 1 151 ? 13.773 -21.609 2.672 1 95.94 151 SER B C 1
ATOM 3252 O O . SER B 1 151 ? 14.289 -22.656 3.057 1 95.94 151 SER B O 1
ATOM 3254 N N . ALA B 1 152 ? 14.445 -20.734 1.909 1 96 152 ALA B N 1
ATOM 3255 C CA . ALA B 1 152 ? 15.836 -20.953 1.509 1 96 152 ALA B CA 1
ATOM 3256 C C . ALA B 1 152 ? 16.797 -20.578 2.639 1 96 152 ALA B C 1
ATOM 3258 O O . ALA B 1 152 ? 18.016 -20.719 2.498 1 96 152 ALA B O 1
ATOM 3259 N N . GLY B 1 153 ? 16.281 -20.078 3.76 1 96.5 153 GLY B N 1
ATOM 3260 C CA . GLY B 1 153 ? 17.094 -19.75 4.922 1 96.5 153 GLY B CA 1
ATOM 3261 C C . GLY B 1 153 ? 17.781 -18.406 4.805 1 96.5 153 GLY B C 1
ATOM 3262 O O . GLY B 1 153 ? 18.766 -18.141 5.496 1 96.5 153 GLY B O 1
ATOM 3263 N N . ILE B 1 154 ? 17.328 -17.609 3.932 1 97.06 154 ILE B N 1
ATOM 3264 C CA . ILE B 1 154 ? 17.938 -16.297 3.701 1 97.06 154 ILE B CA 1
ATOM 3265 C C . ILE B 1 154 ? 17.359 -15.281 4.688 1 97.06 154 ILE B C 1
ATOM 3267 O O . ILE B 1 154 ? 16.141 -15.109 4.77 1 97.06 154 ILE B O 1
ATOM 3271 N N . ASP B 1 155 ? 18.188 -14.625 5.418 1 97.12 155 ASP B N 1
ATOM 3272 C CA . ASP B 1 155 ? 17.781 -13.578 6.344 1 97.12 155 ASP B CA 1
ATOM 3273 C C . ASP B 1 155 ? 17.375 -12.312 5.598 1 97.12 155 ASP B C 1
ATOM 3275 O O . ASP B 1 155 ? 18.109 -11.828 4.734 1 97.12 155 ASP B O 1
ATOM 3279 N N . ILE B 1 156 ? 16.25 -11.75 5.938 1 98.69 156 ILE B N 1
ATOM 3280 C CA . ILE B 1 156 ? 15.711 -10.609 5.207 1 98.69 156 ILE B CA 1
ATOM 3281 C C . ILE B 1 156 ? 15.969 -9.32 5.992 1 98.69 156 ILE B C 1
ATOM 3283 O O . ILE B 1 156 ? 16.234 -8.273 5.402 1 98.69 156 ILE B O 1
ATOM 3287 N N . ALA B 1 157 ? 15.938 -9.391 7.336 1 98.56 157 ALA B N 1
ATOM 3288 C CA . ALA B 1 157 ? 16.016 -8.203 8.188 1 98.56 157 ALA B CA 1
ATOM 3289 C C . ALA B 1 157 ? 17.312 -7.438 7.938 1 98.56 157 ALA B C 1
ATOM 3291 O O . ALA B 1 157 ? 18.406 -8.016 7.945 1 98.56 157 ALA B O 1
ATOM 3292 N N . GLY B 1 158 ? 17.141 -6.207 7.637 1 98.06 158 GLY B N 1
ATOM 3293 C CA . GLY B 1 158 ? 18.297 -5.336 7.445 1 98.06 158 GLY B CA 1
ATOM 3294 C C . GLY B 1 158 ? 18.859 -5.387 6.035 1 98.06 158 GLY B C 1
ATOM 3295 O O . GLY B 1 158 ? 19.656 -4.531 5.648 1 98.06 158 GLY B O 1
ATOM 3296 N N . LYS B 1 159 ? 18.453 -6.379 5.207 1 98.75 159 LYS B N 1
ATOM 3297 C CA . LYS B 1 159 ? 18.953 -6.512 3.842 1 98.75 159 LYS B CA 1
ATOM 3298 C C . LYS B 1 159 ? 18.344 -5.449 2.928 1 98.75 159 LYS B C 1
ATOM 3300 O O . LYS B 1 159 ? 17.25 -4.938 3.193 1 98.75 159 LYS B O 1
ATOM 3305 N N . HIS B 1 160 ? 19.109 -5.055 1.975 1 98.88 160 HIS B N 1
ATOM 3306 C CA . HIS B 1 160 ? 18.625 -4.152 0.943 1 98.88 160 HIS B CA 1
ATOM 3307 C C . HIS B 1 160 ? 17.922 -4.922 -0.175 1 98.88 160 HIS B C 1
ATOM 3309 O O . HIS B 1 160 ? 18.578 -5.625 -0.95 1 98.88 160 HIS B O 1
ATOM 3315 N N . VAL B 1 161 ? 16.625 -4.82 -0.221 1 98.94 161 VAL B N 1
ATOM 3316 C CA . VAL B 1 161 ? 15.805 -5.43 -1.264 1 98.94 161 VAL B CA 1
ATOM 3317 C C . VAL B 1 161 ? 15.484 -4.398 -2.344 1 98.94 161 VAL B C 1
ATOM 3319 O O . VAL B 1 161 ? 14.922 -3.344 -2.055 1 98.94 161 VAL B O 1
ATOM 3322 N N . VAL B 1 162 ? 15.883 -4.691 -3.564 1 98.94 162 VAL B N 1
ATOM 3323 C CA . VAL B 1 162 ? 15.555 -3.826 -4.691 1 98.94 162 VAL B CA 1
ATOM 3324 C C . VAL B 1 162 ? 14.555 -4.527 -5.609 1 98.94 162 VAL B C 1
ATOM 3326 O O . VAL B 1 162 ? 14.773 -5.672 -6.016 1 98.94 162 VAL B O 1
ATOM 3329 N N . VAL B 1 163 ? 13.461 -3.871 -5.84 1 98.94 163 VAL B N 1
ATOM 3330 C CA . VAL B 1 163 ? 12.414 -4.375 -6.723 1 98.94 163 VAL B CA 1
ATOM 3331 C C . VAL B 1 163 ? 12.477 -3.65 -8.07 1 98.94 163 VAL B C 1
ATOM 3333 O O . VAL B 1 163 ? 12.453 -2.418 -8.117 1 98.94 163 VAL B O 1
ATOM 3336 N N . VAL B 1 164 ? 12.625 -4.387 -9.125 1 98.94 164 VAL B N 1
ATOM 3337 C CA . VAL B 1 164 ? 12.531 -3.828 -10.469 1 98.94 164 VAL B CA 1
ATOM 3338 C C . VAL B 1 164 ? 11.133 -4.07 -11.039 1 98.94 164 VAL B C 1
ATOM 3340 O O . VAL B 1 164 ? 10.781 -5.203 -11.375 1 98.94 164 VAL B O 1
ATOM 3343 N N . GLY B 1 165 ? 10.398 -3.035 -11.148 1 98.62 165 GLY B N 1
ATOM 3344 C CA . GLY B 1 165 ? 8.992 -3.098 -11.5 1 98.62 165 GLY B CA 1
ATOM 3345 C C . GLY B 1 165 ? 8.078 -2.646 -10.375 1 98.62 165 GLY B C 1
ATOM 3346 O O . GLY B 1 165 ? 8.32 -2.965 -9.203 1 98.62 165 GLY B O 1
ATOM 3347 N N . ARG B 1 166 ? 7.062 -1.902 -10.68 1 98.5 166 ARG B N 1
ATOM 3348 C CA . ARG B 1 166 ? 6.168 -1.37 -9.648 1 98.5 166 ARG B CA 1
ATOM 3349 C C . ARG B 1 166 ? 4.711 -1.661 -9.992 1 98.5 166 ARG B C 1
ATOM 3351 O O . ARG B 1 166 ? 3.842 -0.806 -9.805 1 98.5 166 ARG B O 1
ATOM 3358 N N . SER B 1 167 ? 4.422 -2.83 -10.516 1 97.19 167 SER B N 1
ATOM 3359 C CA . SER B 1 167 ? 3.049 -3.238 -10.812 1 97.19 167 SER B CA 1
ATOM 3360 C C . SER B 1 167 ? 2.217 -3.33 -9.539 1 97.19 167 SER B C 1
ATOM 3362 O O . SER B 1 167 ? 2.764 -3.473 -8.438 1 97.19 167 SER B O 1
ATOM 3364 N N . ASN B 1 168 ? 0.928 -3.318 -9.711 1 96.25 168 ASN B N 1
ATOM 3365 C CA . ASN B 1 168 ? 0.001 -3.328 -8.586 1 96.25 168 ASN B CA 1
ATOM 3366 C C . ASN B 1 168 ? -0.124 -4.723 -7.977 1 96.25 168 ASN B C 1
ATOM 3368 O O . ASN B 1 168 ? -0.479 -4.859 -6.805 1 96.25 168 ASN B O 1
ATOM 3372 N N . ILE B 1 169 ? 0.162 -5.746 -8.758 1 94.44 169 ILE B N 1
ATOM 3373 C CA . ILE B 1 169 ? -0.176 -7.082 -8.289 1 94.44 169 ILE B CA 1
ATOM 3374 C C . ILE B 1 169 ? 1.091 -7.809 -7.84 1 94.44 169 ILE B C 1
ATOM 3376 O O . ILE B 1 169 ? 1.02 -8.852 -7.18 1 94.44 169 ILE B O 1
ATOM 3380 N N . VAL B 1 170 ? 2.316 -7.254 -8.258 1 98.12 170 VAL B N 1
ATOM 3381 C CA . VAL B 1 170 ? 3.547 -7.93 -7.855 1 98.12 170 VAL B CA 1
ATOM 3382 C C . VAL B 1 170 ? 4.527 -6.914 -7.27 1 98.12 170 VAL B C 1
ATOM 3384 O O . VAL B 1 170 ? 4.84 -6.961 -6.078 1 98.12 170 VAL B O 1
ATOM 3387 N N . GLY B 1 171 ? 4.91 -5.922 -8.102 1 98.56 171 GLY B N 1
ATOM 3388 C CA . GLY B 1 171 ? 5.98 -5.004 -7.742 1 98.56 171 GLY B CA 1
ATOM 3389 C C . GLY B 1 171 ? 5.762 -4.32 -6.406 1 98.56 171 GLY B C 1
ATOM 3390 O O . GLY B 1 171 ? 6.492 -4.566 -5.445 1 98.56 171 GLY B O 1
ATOM 3391 N N . LYS B 1 172 ? 4.73 -3.57 -6.316 1 98.75 172 LYS B N 1
ATOM 3392 C CA . LYS B 1 172 ? 4.457 -2.783 -5.117 1 98.75 172 LYS B CA 1
ATOM 3393 C C . LYS B 1 172 ? 4.207 -3.684 -3.91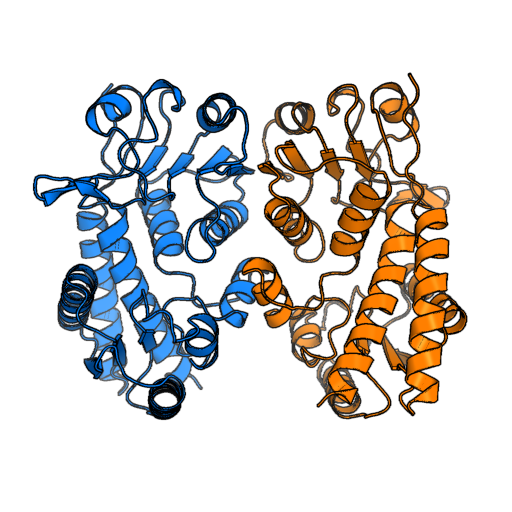 1 98.75 172 LYS B C 1
ATOM 3395 O O . LYS B 1 172 ? 4.844 -3.527 -2.867 1 98.75 172 LYS B O 1
ATOM 3400 N N . PRO B 1 173 ? 3.373 -4.723 -4.039 1 98.81 173 PRO B N 1
ATOM 3401 C CA . PRO B 1 173 ? 3.086 -5.547 -2.863 1 98.81 173 PRO B CA 1
ATOM 3402 C C . PRO B 1 173 ? 4.312 -6.301 -2.355 1 98.81 173 PRO B C 1
ATOM 3404 O O . PRO B 1 173 ? 4.48 -6.473 -1.146 1 98.81 173 PRO B O 1
ATOM 3407 N N . VAL B 1 174 ? 5.164 -6.777 -3.258 1 98.88 174 VAL B N 1
ATOM 3408 C CA . VAL B 1 174 ? 6.297 -7.57 -2.787 1 98.88 174 VAL B CA 1
ATOM 3409 C C . VAL B 1 174 ? 7.242 -6.688 -1.976 1 98.88 174 VAL B C 1
ATOM 3411 O O . VAL B 1 174 ? 7.781 -7.121 -0.954 1 98.88 174 VAL B O 1
ATOM 3414 N N . GLY B 1 175 ? 7.414 -5.449 -2.445 1 98.88 175 GLY B N 1
ATOM 3415 C CA . GLY B 1 175 ? 8.219 -4.531 -1.651 1 98.88 175 GLY B CA 1
ATOM 3416 C C . GLY B 1 175 ? 7.652 -4.297 -0.262 1 98.88 175 GLY B C 1
ATOM 3417 O O . GLY B 1 175 ? 8.398 -4.258 0.717 1 98.88 175 GLY B O 1
ATOM 3418 N N . GLN B 1 176 ? 6.379 -4.172 -0.179 1 98.81 176 GLN B N 1
ATOM 3419 C CA . GLN B 1 176 ? 5.738 -3.936 1.111 1 98.81 176 GLN B CA 1
ATOM 3420 C C . GLN B 1 176 ? 5.891 -5.145 2.029 1 98.81 176 GLN B C 1
ATOM 3422 O O . GLN B 1 176 ? 6.082 -4.992 3.238 1 98.81 176 GLN B O 1
ATOM 3427 N N . LEU B 1 177 ? 5.77 -6.336 1.484 1 98.81 177 LEU B N 1
ATOM 3428 C CA . LEU B 1 177 ? 5.922 -7.543 2.291 1 98.81 177 LEU B CA 1
ATOM 3429 C C . LEU B 1 177 ? 7.336 -7.645 2.854 1 98.81 177 LEU B C 1
ATOM 3431 O O . LEU B 1 177 ? 7.52 -8 4.02 1 98.81 177 LEU B O 1
ATOM 3435 N N . PHE B 1 178 ? 8.336 -7.34 2.027 1 98.94 178 PHE B N 1
ATOM 3436 C CA . PHE B 1 178 ? 9.711 -7.41 2.502 1 98.94 178 PHE B CA 1
ATOM 3437 C C . PHE B 1 178 ? 10 -6.285 3.486 1 98.94 178 PHE B C 1
ATOM 3439 O O . PHE B 1 178 ? 10.789 -6.457 4.422 1 98.94 178 PHE B O 1
ATOM 3446 N N . LEU B 1 179 ? 9.383 -5.125 3.25 1 98.81 179 LEU B N 1
ATOM 3447 C CA . LEU B 1 179 ? 9.492 -4.035 4.215 1 98.81 179 LEU B CA 1
ATOM 3448 C C . LEU B 1 179 ? 8.992 -4.477 5.586 1 98.81 179 LEU B C 1
ATOM 3450 O O . LEU B 1 179 ? 9.609 -4.164 6.609 1 98.81 179 LEU B O 1
ATOM 3454 N N . ARG B 1 180 ? 7.902 -5.23 5.625 1 98.06 180 ARG B N 1
ATOM 3455 C CA . ARG B 1 180 ? 7.332 -5.777 6.855 1 98.06 180 ARG B CA 1
ATOM 3456 C C . ARG B 1 180 ? 8.312 -6.719 7.543 1 98.06 180 ARG B C 1
ATOM 3458 O O . ARG B 1 180 ? 8.305 -6.848 8.766 1 98.06 180 ARG B O 1
ATOM 3465 N N . GLU B 1 181 ? 9.156 -7.363 6.75 1 98.5 181 GLU B N 1
ATOM 3466 C CA . GLU B 1 181 ? 10.188 -8.258 7.273 1 98.5 181 GLU B CA 1
ATOM 3467 C C . GLU B 1 181 ? 11.461 -7.496 7.613 1 98.5 181 GLU B C 1
ATOM 3469 O O . GLU B 1 181 ? 12.539 -8.086 7.691 1 98.5 181 GLU B O 1
ATOM 3474 N N . HIS B 1 182 ? 11.43 -6.203 7.711 1 98.62 182 HIS B N 1
ATOM 3475 C CA . HIS B 1 182 ? 12.469 -5.301 8.195 1 98.62 182 HIS B CA 1
ATOM 3476 C C . HIS B 1 182 ? 13.594 -5.152 7.168 1 98.62 182 HIS B C 1
ATOM 3478 O O . HIS B 1 182 ? 14.75 -4.949 7.535 1 98.62 182 HIS B O 1
ATOM 3484 N N . ALA B 1 183 ? 13.273 -5.352 5.891 1 98.88 183 ALA B N 1
ATOM 3485 C CA . ALA B 1 183 ? 14.219 -5.016 4.832 1 98.88 183 ALA B CA 1
ATOM 3486 C C . ALA B 1 183 ? 14.234 -3.512 4.566 1 98.88 183 ALA B C 1
ATOM 3488 O O . ALA B 1 183 ? 13.266 -2.814 4.859 1 98.88 183 ALA B O 1
ATOM 3489 N N . THR B 1 184 ? 15.367 -2.994 4.141 1 98.88 184 THR B N 1
ATOM 3490 C CA . THR B 1 184 ? 15.391 -1.745 3.389 1 98.88 184 THR B CA 1
ATOM 3491 C C . THR B 1 184 ? 14.945 -1.973 1.947 1 98.88 184 THR B C 1
ATOM 3493 O O . THR B 1 184 ? 15.484 -2.838 1.254 1 98.88 184 THR B O 1
ATOM 3496 N N . VAL B 1 185 ? 13.93 -1.253 1.499 1 98.94 185 VAL B N 1
ATOM 3497 C CA . VAL B 1 185 ? 13.336 -1.604 0.215 1 98.94 185 VAL B CA 1
ATOM 3498 C C . VAL B 1 185 ? 13.469 -0.433 -0.755 1 98.94 185 VAL B C 1
ATOM 3500 O O . VAL B 1 185 ? 13.172 0.711 -0.404 1 98.94 185 VAL B O 1
ATOM 3503 N N . THR B 1 186 ? 13.93 -0.67 -1.957 1 98.94 186 THR B N 1
ATOM 3504 C CA . THR B 1 186 ? 13.961 0.31 -3.037 1 98.94 186 THR B CA 1
ATOM 3505 C C . THR B 1 186 ? 13.109 -0.154 -4.215 1 98.94 186 THR B C 1
ATOM 3507 O O . THR B 1 186 ? 13.242 -1.29 -4.676 1 98.94 186 THR B O 1
ATOM 3510 N N . TYR B 1 187 ? 12.234 0.701 -4.613 1 98.94 187 TYR B N 1
ATOM 3511 C CA . TYR B 1 187 ? 11.461 0.474 -5.832 1 98.94 187 TYR B CA 1
ATOM 3512 C C . TYR B 1 187 ? 12.117 1.144 -7.031 1 98.94 187 TYR B C 1
ATOM 3514 O O . TYR B 1 187 ? 12.406 2.342 -6.996 1 98.94 187 TYR B O 1
ATOM 3522 N N . THR B 1 188 ? 12.352 0.368 -8.094 1 98.94 188 THR B N 1
ATOM 3523 C CA . THR B 1 188 ? 12.852 0.912 -9.352 1 98.94 188 THR B CA 1
ATOM 3524 C C . THR B 1 188 ? 11.891 0.591 -10.492 1 98.94 188 THR B C 1
ATOM 3526 O O . THR B 1 188 ? 10.977 -0.216 -10.336 1 98.94 188 THR B O 1
ATOM 3529 N N . HIS B 1 189 ? 12.055 1.271 -11.57 1 98.62 189 HIS B N 1
ATOM 3530 C CA . HIS B 1 189 ? 11.211 1.127 -12.75 1 98.62 189 HIS B CA 1
ATOM 3531 C C . HIS B 1 189 ? 11.844 1.791 -13.969 1 98.62 189 HIS B C 1
ATOM 3533 O O . HIS B 1 189 ? 13.023 2.162 -13.938 1 98.62 189 HIS B O 1
ATOM 3539 N N . SER B 1 190 ? 11.109 1.865 -15.047 1 97.62 190 SER B N 1
ATOM 3540 C CA . SER B 1 190 ? 11.641 2.301 -16.344 1 97.62 190 SER B CA 1
ATOM 3541 C C . SER B 1 190 ? 12.109 3.748 -16.281 1 97.62 190 SER B C 1
ATOM 3543 O O . SER B 1 190 ? 12.953 4.164 -17.078 1 97.62 190 SER B O 1
ATOM 3545 N N . LYS B 1 191 ? 11.633 4.586 -15.359 1 97.69 191 LYS B N 1
ATOM 3546 C CA . LYS B 1 191 ? 12.008 5.992 -15.258 1 97.69 191 LYS B CA 1
ATOM 3547 C C . LYS B 1 191 ? 13.156 6.18 -14.273 1 97.69 191 LYS B C 1
ATOM 3549 O O . LYS B 1 191 ? 13.656 7.297 -14.094 1 97.69 191 LYS B O 1
ATOM 3554 N N . THR B 1 192 ? 13.602 5.074 -13.688 1 98.19 192 THR B N 1
ATOM 3555 C CA . THR B 1 192 ? 14.812 5.145 -12.883 1 98.19 192 THR B CA 1
ATOM 3556 C C . THR B 1 192 ? 16.047 5.363 -13.766 1 98.19 192 THR B C 1
ATOM 3558 O O . THR B 1 192 ? 16.344 4.539 -14.625 1 98.19 192 THR B O 1
ATOM 3561 N N . PRO B 1 193 ? 16.781 6.434 -13.695 1 96.06 193 PRO B N 1
ATOM 3562 C CA . PRO B 1 193 ? 17.828 6.809 -14.656 1 96.06 193 PRO B CA 1
ATOM 3563 C C . PRO B 1 193 ? 18.969 5.805 -14.703 1 96.06 193 PRO B C 1
ATOM 3565 O O . PRO B 1 193 ? 19.453 5.461 -15.781 1 96.06 193 PRO B O 1
ATOM 3568 N N . ASP B 1 194 ? 19.609 5.371 -13.703 1 96.62 194 ASP B N 1
ATOM 3569 C CA . ASP B 1 194 ? 20.719 4.422 -13.633 1 96.62 194 ASP B CA 1
ATOM 3570 C C . ASP B 1 194 ? 20.328 3.186 -12.828 1 96.62 194 ASP B C 1
ATOM 3572 O O . ASP B 1 194 ? 20.781 3.01 -11.688 1 96.62 194 ASP B O 1
ATOM 3576 N N . LEU B 1 195 ? 19.594 2.342 -13.578 1 98.31 195 LEU B N 1
ATOM 3577 C CA . LEU B 1 195 ? 19.031 1.166 -12.922 1 98.31 195 LEU B CA 1
ATOM 3578 C C . LEU B 1 195 ? 20.141 0.302 -12.32 1 98.31 195 LEU B C 1
ATOM 3580 O O . LEU B 1 195 ? 20.031 -0.132 -11.172 1 98.31 195 LEU B O 1
ATOM 3584 N N . ALA B 1 196 ? 21.219 0.101 -13.07 1 98.56 196 ALA B N 1
ATOM 3585 C CA . ALA B 1 196 ? 22.297 -0.778 -12.641 1 98.56 196 ALA B CA 1
ATOM 3586 C C . ALA B 1 196 ? 22.953 -0.257 -11.359 1 98.56 196 ALA B C 1
ATOM 3588 O O . ALA B 1 196 ? 23.344 -1.039 -10.492 1 98.56 196 ALA B O 1
ATOM 3589 N N . ALA B 1 197 ? 23.078 1.077 -11.25 1 98.19 197 ALA B N 1
ATOM 3590 C CA . ALA B 1 197 ? 23.688 1.685 -10.07 1 98.19 197 ALA B CA 1
ATOM 3591 C C . ALA B 1 197 ? 22.906 1.339 -8.805 1 98.19 197 ALA B C 1
ATOM 3593 O O . ALA B 1 197 ? 23.5 1.178 -7.734 1 98.19 197 ALA B O 1
ATOM 3594 N N . ILE B 1 198 ? 21.625 1.187 -8.945 1 98.5 198 ILE B N 1
ATOM 3595 C CA . ILE B 1 198 ? 20.781 0.893 -7.789 1 98.5 198 ILE B CA 1
ATOM 3596 C C . ILE B 1 198 ? 20.719 -0.616 -7.562 1 98.5 198 ILE B C 1
ATOM 3598 O O . ILE B 1 198 ? 20.906 -1.087 -6.438 1 98.5 198 ILE B O 1
ATOM 3602 N N . THR B 1 199 ? 20.547 -1.407 -8.641 1 98.81 199 THR B N 1
ATOM 3603 C CA . THR B 1 199 ? 20.375 -2.848 -8.484 1 98.81 199 THR B CA 1
ATOM 3604 C C . THR B 1 199 ? 21.656 -3.496 -7.965 1 98.81 199 THR B C 1
ATOM 3606 O O . THR B 1 199 ? 21.609 -4.5 -7.254 1 98.81 199 THR B O 1
ATOM 3609 N N . ARG B 1 200 ? 22.781 -2.902 -8.172 1 98.56 200 ARG B N 1
ATOM 3610 C CA . ARG B 1 200 ? 24.062 -3.438 -7.707 1 98.56 200 ARG B CA 1
ATOM 3611 C C . ARG B 1 200 ? 24.188 -3.295 -6.195 1 98.56 200 ARG B C 1
ATOM 3613 O O . ARG B 1 200 ? 25.094 -3.873 -5.586 1 98.56 200 ARG B O 1
ATOM 3620 N N . GLN B 1 201 ? 23.281 -2.645 -5.617 1 98.31 201 GLN B N 1
ATOM 3621 C CA . GLN B 1 201 ? 23.312 -2.482 -4.168 1 98.31 201 GLN B CA 1
ATOM 3622 C C . GLN B 1 201 ? 22.438 -3.533 -3.486 1 98.31 201 GLN B C 1
ATOM 3624 O O . GLN B 1 201 ? 22.438 -3.65 -2.258 1 98.31 201 GLN B O 1
ATOM 3629 N N . ALA B 1 202 ? 21.734 -4.328 -4.188 1 98.81 202 ALA B N 1
ATOM 3630 C CA . ALA B 1 202 ? 20.703 -5.227 -3.654 1 98.81 202 ALA B CA 1
ATOM 3631 C C . ALA B 1 202 ? 21.328 -6.473 -3.043 1 98.81 202 ALA B C 1
ATOM 3633 O O . ALA B 1 202 ? 22.125 -7.156 -3.691 1 98.81 202 ALA B O 1
ATOM 3634 N N . ASP B 1 203 ? 21.016 -6.742 -1.771 1 98.81 203 ASP B N 1
ATOM 3635 C CA . ASP B 1 203 ? 21.25 -8.078 -1.228 1 98.81 203 ASP B CA 1
ATOM 3636 C C . ASP B 1 203 ? 20.266 -9.094 -1.822 1 98.81 203 ASP B C 1
ATOM 3638 O O . ASP B 1 203 ? 20.641 -10.25 -2.051 1 98.81 203 ASP B O 1
ATOM 3642 N N . ILE B 1 204 ? 19.094 -8.672 -2.029 1 98.94 204 ILE B N 1
ATOM 3643 C CA . ILE B 1 204 ? 18.031 -9.422 -2.682 1 98.94 204 ILE B CA 1
ATOM 3644 C C . ILE B 1 204 ? 17.422 -8.594 -3.816 1 98.94 204 ILE B C 1
ATOM 3646 O O . ILE B 1 204 ? 16.922 -7.492 -3.588 1 98.94 204 ILE B O 1
ATOM 3650 N N . LEU B 1 205 ? 17.578 -9.07 -5.039 1 98.94 205 LEU B N 1
ATOM 3651 C CA . LEU B 1 205 ? 17.047 -8.414 -6.223 1 98.94 205 LEU B CA 1
ATOM 3652 C C . LEU B 1 205 ? 15.812 -9.148 -6.746 1 98.94 205 LEU B C 1
ATOM 3654 O O . LEU B 1 205 ? 15.891 -10.336 -7.074 1 98.94 205 LEU B O 1
ATOM 3658 N N . ILE B 1 206 ? 14.656 -8.484 -6.758 1 98.94 206 ILE B N 1
ATOM 3659 C CA . ILE B 1 206 ? 13.414 -9.047 -7.277 1 98.94 206 ILE B CA 1
ATOM 3660 C C . ILE B 1 206 ? 13.047 -8.359 -8.594 1 98.94 206 ILE B C 1
ATOM 3662 O O . ILE B 1 206 ? 12.852 -7.141 -8.633 1 98.94 206 ILE B O 1
ATOM 3666 N N . VAL B 1 207 ? 12.945 -9.125 -9.656 1 98.94 207 VAL B N 1
ATOM 3667 C CA . VAL B 1 207 ? 12.758 -8.555 -10.984 1 98.94 207 VAL B CA 1
ATOM 3668 C C . VAL B 1 207 ? 11.398 -8.969 -11.539 1 98.94 207 VAL B C 1
ATOM 3670 O O . VAL B 1 207 ? 11.148 -10.148 -11.781 1 98.94 207 VAL B O 1
ATOM 3673 N N . ALA B 1 208 ? 10.5 -7.984 -11.727 1 98.31 208 ALA B N 1
ATOM 3674 C CA . ALA B 1 208 ? 9.117 -8.227 -12.141 1 98.31 208 ALA B CA 1
ATOM 3675 C C . ALA B 1 208 ? 8.68 -7.227 -13.203 1 98.31 208 ALA B C 1
ATOM 3677 O O . ALA B 1 208 ? 7.715 -6.484 -13 1 98.31 208 ALA B O 1
ATOM 3678 N N . VAL B 1 209 ? 9.234 -7.262 -14.375 1 97.44 209 VAL B N 1
ATOM 3679 C CA . VAL B 1 209 ? 8.969 -6.238 -15.383 1 97.44 209 VAL B CA 1
ATOM 3680 C C . VAL B 1 209 ? 8.344 -6.879 -16.625 1 97.44 209 VAL B C 1
ATOM 3682 O O . VAL B 1 209 ? 7.676 -6.203 -17.406 1 97.44 209 VAL B O 1
ATOM 3685 N N . GLY B 1 210 ? 8.617 -8.156 -16.922 1 95.5 210 GLY B N 1
ATOM 3686 C CA . GLY B 1 210 ? 8.078 -8.828 -18.094 1 95.5 210 GLY B CA 1
ATOM 3687 C C . GLY B 1 210 ? 8.828 -8.484 -19.375 1 95.5 210 GLY B C 1
ATOM 3688 O O . GLY B 1 210 ? 8.219 -8.297 -20.422 1 95.5 210 GLY B O 1
ATOM 3689 N N . LYS B 1 211 ? 10.125 -8.305 -19.266 1 96.81 211 LYS B N 1
ATOM 3690 C CA . LYS B 1 211 ? 11.023 -8.078 -20.406 1 96.81 211 LYS B CA 1
ATOM 3691 C C . LYS B 1 211 ? 12.195 -9.055 -20.391 1 96.81 211 LYS B C 1
ATOM 3693 O O . LYS B 1 211 ? 13.016 -9.039 -19.469 1 96.81 211 LYS B O 1
ATOM 3698 N N . ALA B 1 212 ? 12.312 -9.836 -21.453 1 96.75 212 ALA B N 1
ATOM 3699 C CA . ALA B 1 212 ? 13.266 -10.945 -21.516 1 96.75 212 ALA B CA 1
ATOM 3700 C C . ALA B 1 212 ? 14.695 -10.445 -21.359 1 96.75 212 ALA B C 1
ATOM 3702 O O . ALA B 1 212 ? 15.133 -9.555 -22.109 1 96.75 212 ALA B O 1
ATOM 3703 N N . ARG B 1 213 ? 15.414 -10.914 -20.344 1 96.38 213 ARG B N 1
ATOM 3704 C CA . ARG B 1 213 ? 16.859 -10.773 -20.156 1 96.38 213 ARG B CA 1
ATOM 3705 C C . ARG B 1 213 ? 17.25 -9.312 -19.984 1 96.38 213 ARG B C 1
ATOM 3707 O O . ARG B 1 213 ? 18.312 -8.883 -20.438 1 96.38 213 ARG B O 1
ATOM 3714 N N . LEU B 1 214 ? 16.328 -8.578 -19.422 1 97.56 214 LEU B N 1
ATOM 3715 C CA . LEU B 1 214 ? 16.594 -7.176 -19.125 1 97.56 214 LEU B CA 1
ATOM 3716 C C . LEU B 1 214 ? 17.75 -7.039 -18.141 1 97.56 214 LEU B C 1
ATOM 3718 O O . LEU B 1 214 ? 18.562 -6.121 -18.266 1 97.56 214 LEU B O 1
ATOM 3722 N N . ILE B 1 215 ? 17.875 -7.918 -17.156 1 98.75 215 ILE B N 1
ATOM 3723 C CA . ILE B 1 215 ? 18.859 -7.848 -16.094 1 98.75 215 ILE B CA 1
ATOM 3724 C C . ILE B 1 215 ? 20.047 -8.758 -16.422 1 98.75 215 ILE B C 1
ATOM 3726 O O . ILE B 1 215 ? 19.875 -9.961 -16.625 1 98.75 215 ILE B O 1
ATOM 3730 N N . GLY B 1 216 ? 21.188 -8.18 -16.516 1 98.62 216 GLY B N 1
ATOM 3731 C CA . GLY B 1 216 ? 22.438 -8.914 -16.734 1 98.62 216 GLY B CA 1
ATOM 3732 C C . GLY B 1 216 ? 23.391 -8.836 -15.555 1 98.62 216 GLY B C 1
ATOM 3733 O O . GLY B 1 216 ? 23.016 -8.336 -14.492 1 98.62 216 GLY B O 1
ATOM 3734 N N . PRO B 1 217 ? 24.594 -9.414 -15.734 1 98.44 217 PRO B N 1
ATOM 3735 C CA . PRO B 1 217 ? 25.562 -9.461 -14.625 1 98.44 217 PRO B CA 1
ATOM 3736 C C . PRO B 1 217 ? 25.922 -8.07 -14.117 1 98.44 217 PRO B C 1
ATOM 3738 O O . PRO B 1 217 ? 26.266 -7.914 -12.938 1 98.44 217 PRO B O 1
ATOM 3741 N N . GLU B 1 218 ? 25.844 -7.059 -14.977 1 98.31 218 GLU B N 1
ATOM 3742 C CA . GLU B 1 218 ? 26.219 -5.699 -14.609 1 98.31 218 GLU B CA 1
ATOM 3743 C C . GLU B 1 218 ? 25.234 -5.109 -13.602 1 98.31 218 GLU B C 1
ATOM 3745 O O . GLU B 1 218 ? 25.5 -4.078 -12.984 1 98.31 218 GLU B O 1
ATOM 3750 N N . HIS B 1 219 ? 24.109 -5.777 -13.391 1 98.75 219 HIS B N 1
ATOM 3751 C CA . HIS B 1 219 ? 23.094 -5.305 -12.469 1 98.75 219 HIS B CA 1
ATOM 3752 C C . HIS B 1 219 ? 23.203 -6 -11.117 1 98.75 219 HIS B C 1
ATOM 3754 O O . HIS B 1 219 ? 22.438 -5.707 -10.195 1 98.75 219 HIS B O 1
ATOM 3760 N N . ILE B 1 220 ? 24.141 -6.941 -10.914 1 98.81 220 ILE B N 1
ATOM 3761 C CA . ILE B 1 220 ? 24.078 -7.859 -9.781 1 98.81 220 ILE B CA 1
ATOM 3762 C C . ILE B 1 220 ? 25.219 -7.578 -8.812 1 98.81 220 ILE B C 1
ATOM 3764 O O . ILE B 1 220 ? 26.375 -7.512 -9.219 1 98.81 220 ILE B O 1
ATOM 3768 N N . LYS B 1 221 ? 24.828 -7.395 -7.539 1 98.62 221 LYS B N 1
ATOM 3769 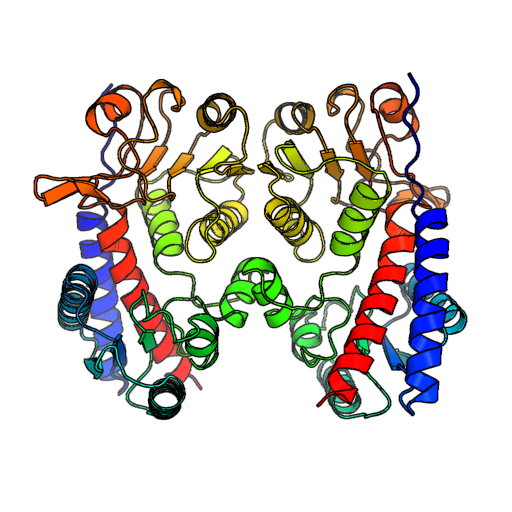C CA . LYS B 1 221 ? 25.812 -7.48 -6.465 1 98.62 221 LYS B CA 1
ATOM 3770 C C . LYS B 1 221 ? 26.359 -8.906 -6.324 1 98.62 221 LYS B C 1
ATOM 3772 O O . LYS B 1 221 ? 25.578 -9.859 -6.234 1 98.62 221 LYS B O 1
ATOM 3777 N N . PRO B 1 222 ? 27.688 -9.094 -6.391 1 98.56 222 PRO B N 1
ATOM 3778 C CA . PRO B 1 222 ? 28.188 -10.461 -6.199 1 98.56 222 PRO B CA 1
ATOM 3779 C C . PRO B 1 222 ? 27.641 -11.117 -4.938 1 98.56 222 PRO B C 1
ATOM 3781 O O . PRO B 1 222 ? 27.672 -10.516 -3.857 1 98.56 222 PRO B O 1
ATOM 3784 N N . GLY B 1 223 ? 27.078 -12.312 -5.086 1 98.38 223 GLY B N 1
ATOM 3785 C CA . GLY B 1 223 ? 26.562 -13.062 -3.949 1 98.38 223 GLY B CA 1
ATOM 3786 C C . GLY B 1 223 ? 25.109 -12.758 -3.652 1 98.38 223 GLY B C 1
ATOM 3787 O O . GLY B 1 223 ? 24.516 -13.336 -2.734 1 98.38 223 GLY B O 1
ATOM 3788 N N . ALA B 1 224 ? 24.438 -11.953 -4.445 1 98.75 224 ALA B N 1
ATOM 3789 C CA . ALA B 1 224 ? 23.078 -11.516 -4.191 1 98.75 224 ALA B CA 1
ATOM 3790 C C . ALA B 1 224 ? 22.078 -12.641 -4.457 1 98.75 224 ALA B C 1
ATOM 3792 O O . ALA B 1 224 ? 22.391 -13.602 -5.168 1 98.75 224 ALA B O 1
ATOM 3793 N N . VAL B 1 225 ? 20.953 -12.516 -3.791 1 98.88 225 VAL B N 1
ATOM 3794 C CA . VAL B 1 225 ? 19.797 -13.344 -4.117 1 98.88 225 VAL B CA 1
ATOM 3795 C C . VAL B 1 225 ? 19.016 -12.711 -5.266 1 98.88 225 VAL B C 1
ATOM 3797 O O . VAL B 1 225 ? 18.641 -11.531 -5.199 1 98.88 225 VAL B O 1
ATOM 3800 N N . VAL B 1 226 ? 18.828 -13.453 -6.352 1 98.94 226 VAL B N 1
ATOM 3801 C CA . VAL B 1 226 ? 18.109 -12.922 -7.508 1 98.94 226 VAL B CA 1
ATOM 3802 C C . VAL B 1 226 ? 16.828 -13.711 -7.73 1 98.94 226 VAL B C 1
ATOM 3804 O O . VAL B 1 226 ? 16.859 -14.914 -7.992 1 98.94 226 VAL B O 1
ATOM 3807 N N . ILE B 1 227 ? 15.688 -13.047 -7.582 1 98.94 227 ILE B N 1
ATOM 3808 C CA . ILE B 1 227 ? 14.375 -13.633 -7.812 1 98.94 227 ILE B CA 1
ATOM 3809 C C . ILE B 1 227 ? 13.812 -13.148 -9.148 1 98.94 227 ILE B C 1
ATOM 3811 O O . ILE B 1 227 ? 13.469 -11.969 -9.289 1 98.94 227 ILE B O 1
ATOM 3815 N N . ASP B 1 228 ? 13.734 -14.023 -10.07 1 98.88 228 ASP B N 1
ATOM 3816 C CA . ASP B 1 228 ? 13.227 -13.711 -11.406 1 98.88 228 ASP B CA 1
ATOM 3817 C C . ASP B 1 228 ? 11.734 -14.023 -11.508 1 98.88 228 ASP B C 1
ATOM 3819 O O . ASP B 1 228 ? 11.344 -15.18 -11.68 1 98.88 228 ASP B O 1
ATOM 3823 N N . VAL B 1 229 ? 10.898 -12.984 -11.5 1 98.62 229 VAL B N 1
ATOM 3824 C CA . VAL B 1 229 ? 9.445 -13.125 -11.461 1 98.62 229 VAL B CA 1
ATOM 3825 C C . VAL B 1 229 ? 8.891 -13.141 -12.891 1 98.62 229 VAL B C 1
ATOM 3827 O O . VAL B 1 229 ? 7.879 -13.797 -13.156 1 98.62 229 VAL B O 1
ATOM 3830 N N . GLY B 1 230 ? 9.586 -12.438 -13.742 1 96.75 230 GLY B N 1
ATOM 3831 C CA . GLY B 1 230 ? 9.094 -12.281 -15.102 1 96.75 230 GLY B CA 1
ATOM 3832 C C . GLY B 1 230 ? 9.016 -13.594 -15.859 1 96.75 230 GLY B C 1
ATOM 3833 O O . GLY B 1 230 ? 9.867 -14.469 -15.688 1 96.75 230 GLY B O 1
ATOM 3834 N N . VAL B 1 231 ? 8.008 -13.742 -16.734 1 93.25 231 VAL B N 1
ATOM 3835 C CA . VAL B 1 231 ? 7.844 -14.859 -17.641 1 93.25 231 VAL B CA 1
ATOM 3836 C C . VAL B 1 231 ? 7.625 -14.344 -19.062 1 93.25 231 VAL B C 1
ATOM 3838 O O . VAL B 1 231 ? 6.672 -13.602 -19.328 1 93.25 231 VAL B O 1
ATOM 3841 N N . ASN B 1 232 ? 8.539 -14.703 -19.859 1 94.25 232 ASN B N 1
ATOM 3842 C CA . ASN B 1 232 ? 8.492 -14.305 -21.266 1 94.25 232 ASN B CA 1
ATOM 3843 C C . ASN B 1 232 ? 8.57 -15.516 -22.188 1 94.25 232 ASN B C 1
ATOM 3845 O O . ASN B 1 232 ? 9.25 -16.5 -21.891 1 94.25 232 ASN B O 1
ATOM 3849 N N . ARG B 1 233 ? 7.801 -15.422 -23.219 1 91.12 233 ARG B N 1
ATOM 3850 C CA . ARG B 1 233 ? 7.883 -16.453 -24.25 1 91.12 233 ARG B CA 1
ATOM 3851 C C . ARG B 1 233 ? 8.75 -16 -25.406 1 91.12 233 ARG B C 1
ATOM 3853 O O . ARG B 1 233 ? 8.453 -14.984 -26.047 1 91.12 233 ARG B O 1
ATOM 3860 N N . LEU B 1 234 ? 9.781 -16.797 -25.656 1 92.12 234 LEU B N 1
ATOM 3861 C CA . LEU B 1 234 ? 10.695 -16.469 -26.75 1 92.12 234 LEU B CA 1
ATOM 3862 C C . LEU B 1 234 ? 10.109 -16.906 -28.094 1 92.12 234 LEU B C 1
ATOM 3864 O O . LEU B 1 234 ? 9.07 -17.578 -28.125 1 92.12 234 LEU B O 1
ATOM 3868 N N . GLU B 1 235 ? 10.789 -16.484 -29.156 1 91.06 235 GLU B N 1
ATOM 3869 C CA . GLU B 1 235 ? 10.328 -16.812 -30.5 1 91.06 235 GLU B CA 1
ATOM 3870 C C . GLU B 1 235 ? 10.273 -18.328 -30.719 1 91.06 235 GLU B C 1
ATOM 3872 O O . GLU B 1 235 ? 9.398 -18.828 -31.438 1 91.06 235 GLU B O 1
ATOM 3877 N N . ASN B 1 236 ? 11.125 -19.062 -30.062 1 92.19 236 ASN B N 1
ATOM 3878 C CA . ASN B 1 236 ? 11.195 -20.5 -30.234 1 92.19 236 ASN B CA 1
ATOM 3879 C C . ASN B 1 236 ? 10.211 -21.219 -29.328 1 92.19 236 ASN B C 1
ATOM 3881 O O . ASN B 1 236 ? 10.195 -22.453 -29.266 1 92.19 236 ASN B O 1
ATOM 3885 N N . GLY B 1 237 ? 9.484 -20.422 -28.562 1 89.25 237 GLY B N 1
ATOM 3886 C CA . GLY B 1 237 ? 8.453 -21 -27.719 1 89.25 237 GLY B CA 1
ATOM 3887 C C . GLY B 1 237 ? 8.922 -21.266 -26.297 1 89.25 237 GLY B C 1
ATOM 3888 O O . GLY B 1 237 ? 8.109 -21.516 -25.406 1 89.25 237 GLY B O 1
ATOM 3889 N N . LYS B 1 238 ? 10.172 -21.109 -26.172 1 92.5 238 LYS B N 1
ATOM 3890 C CA . LYS B 1 238 ? 10.719 -21.375 -24.844 1 92.5 238 LYS B CA 1
ATOM 3891 C C . LYS B 1 238 ? 10.43 -20.219 -23.891 1 92.5 238 LYS B C 1
ATOM 3893 O O . LYS B 1 238 ? 10.414 -19.062 -24.297 1 92.5 238 LYS B O 1
ATOM 3898 N N . LEU B 1 239 ? 10.195 -20.609 -22.625 1 93.56 239 LEU B N 1
ATOM 3899 C CA . LEU B 1 239 ? 9.961 -19.594 -21.594 1 93.56 239 LEU B CA 1
ATOM 3900 C C . LEU B 1 239 ? 11.281 -19.078 -21.031 1 93.56 239 LEU B C 1
ATOM 3902 O O . LEU B 1 239 ? 12.242 -19.844 -20.891 1 93.56 239 LEU B O 1
ATOM 3906 N N . CYS B 1 240 ? 11.359 -17.828 -20.781 1 96.25 240 CYS B N 1
ATOM 3907 C CA . CYS B 1 240 ? 12.5 -17.234 -20.109 1 96.25 240 CYS B CA 1
ATOM 3908 C C . CYS B 1 240 ? 12.062 -16.109 -19.188 1 96.25 240 CYS B C 1
ATOM 3910 O O . CYS B 1 240 ? 10.961 -15.57 -19.328 1 96.25 240 CYS B O 1
ATOM 3912 N N . GLY B 1 241 ? 12.898 -15.781 -18.266 1 97.81 241 GLY B N 1
ATOM 3913 C CA . GLY B 1 241 ? 12.57 -14.727 -17.312 1 97.81 241 GLY B CA 1
ATOM 3914 C C . GLY B 1 241 ? 13.055 -13.359 -17.766 1 97.81 241 GLY B C 1
ATOM 3915 O O . GLY B 1 241 ? 13.297 -13.133 -18.953 1 97.81 241 GLY B O 1
ATOM 3916 N N . ASP B 1 242 ? 13.07 -12.445 -16.828 1 98.69 242 ASP B N 1
ATOM 3917 C CA . ASP B 1 242 ? 13.57 -11.086 -17.031 1 98.69 242 ASP B CA 1
ATOM 3918 C C . ASP B 1 242 ? 15.086 -11.031 -16.906 1 98.69 242 ASP B C 1
ATOM 3920 O O . ASP B 1 242 ? 15.711 -10.047 -17.297 1 98.69 242 ASP B O 1
ATOM 3924 N N . VAL B 1 243 ? 15.703 -12.117 -16.328 1 98.81 243 VAL B N 1
ATOM 3925 C CA . VAL B 1 243 ? 17.109 -12.172 -15.977 1 98.81 243 VAL B CA 1
ATOM 3926 C C . VAL B 1 243 ? 17.859 -13.07 -16.953 1 98.81 243 VAL B C 1
ATOM 3928 O O . VAL B 1 243 ? 17.375 -14.141 -17.312 1 98.81 243 VAL B O 1
ATOM 3931 N N . ASP B 1 244 ? 19.031 -12.609 -17.391 1 98.38 244 ASP B N 1
ATOM 3932 C CA . ASP B 1 244 ? 19.938 -13.492 -18.125 1 98.38 244 ASP B CA 1
ATOM 3933 C C . ASP B 1 244 ? 20.484 -14.586 -17.219 1 98.38 244 ASP B C 1
ATOM 3935 O O . ASP B 1 244 ? 21.594 -14.453 -16.672 1 98.38 244 ASP B O 1
ATOM 3939 N N . PHE B 1 245 ? 19.766 -15.688 -17.172 1 98.19 245 PHE B N 1
ATOM 3940 C CA . PHE B 1 245 ? 19.984 -16.734 -16.188 1 98.19 245 PHE B CA 1
ATOM 3941 C C . PHE B 1 245 ? 21.422 -17.25 -16.234 1 98.19 245 PHE B C 1
ATOM 3943 O O . PHE B 1 245 ? 22.109 -17.312 -15.219 1 98.19 245 PHE B O 1
ATOM 3950 N N . ASP B 1 246 ? 21.859 -17.562 -17.359 1 97.69 246 ASP B N 1
ATOM 3951 C CA . ASP B 1 246 ? 23.172 -18.203 -17.547 1 97.69 246 ASP B CA 1
ATOM 3952 C C . ASP B 1 246 ? 24.297 -17.266 -17.141 1 97.69 246 ASP B C 1
ATOM 3954 O O . ASP B 1 246 ? 25.266 -17.688 -16.5 1 97.69 246 ASP B O 1
ATOM 3958 N N . ALA B 1 247 ? 24.219 -16.016 -17.469 1 98.25 247 ALA B N 1
ATOM 3959 C CA . ALA B 1 247 ? 25.266 -15.055 -17.141 1 98.25 247 ALA B CA 1
ATOM 3960 C C . ALA B 1 247 ? 25.203 -14.656 -15.672 1 98.25 247 ALA B C 1
ATOM 3962 O O . ALA B 1 247 ? 26.234 -14.555 -15.008 1 98.25 247 ALA B O 1
ATOM 3963 N N . VAL B 1 248 ? 24.031 -14.539 -15.125 1 98.62 248 VAL B N 1
ATOM 3964 C CA . VAL B 1 248 ? 23.844 -14 -13.781 1 98.62 248 VAL B CA 1
ATOM 3965 C C . VAL B 1 248 ? 24.172 -15.078 -12.742 1 98.62 248 VAL B C 1
ATOM 3967 O O . VAL B 1 248 ? 24.672 -14.766 -11.664 1 98.62 248 VAL B O 1
ATOM 3970 N N . LYS B 1 249 ? 23.906 -16.328 -13.094 1 98.25 249 LYS B N 1
ATOM 3971 C CA . LYS B 1 249 ? 24.172 -17.406 -12.148 1 98.25 249 LYS B CA 1
ATOM 3972 C C . LYS B 1 249 ? 25.641 -17.453 -11.766 1 98.25 249 LYS B C 1
ATOM 3974 O O . LYS B 1 249 ? 26 -18.031 -10.734 1 98.25 249 LYS B O 1
ATOM 3979 N N . GLU B 1 250 ? 26.484 -16.844 -12.586 1 98.19 250 GLU B N 1
ATOM 3980 C CA . GLU B 1 250 ? 27.938 -16.859 -12.344 1 98.19 250 GLU B CA 1
ATOM 3981 C C . GLU B 1 250 ? 28.328 -15.773 -11.344 1 98.19 250 GLU B C 1
ATOM 3983 O O . GLU B 1 250 ? 29.469 -15.773 -10.844 1 98.19 250 GLU B O 1
ATOM 3988 N N . VAL B 1 251 ? 27.453 -14.883 -11.055 1 98.44 251 VAL B N 1
ATOM 3989 C CA . VAL B 1 251 ? 27.781 -13.766 -10.18 1 98.44 251 VAL B CA 1
ATOM 3990 C C . VAL B 1 251 ? 26.906 -13.82 -8.922 1 98.44 251 VAL B C 1
ATOM 3992 O O . VAL B 1 251 ? 27.375 -13.516 -7.82 1 98.44 251 VAL B O 1
ATOM 3995 N N . ALA B 1 252 ? 25.719 -14.297 -8.992 1 98.69 252 ALA B N 1
ATOM 3996 C CA . ALA B 1 252 ? 24.734 -14.32 -7.902 1 98.69 252 ALA B CA 1
ATOM 3997 C C . ALA B 1 252 ? 25.062 -15.438 -6.914 1 98.69 252 ALA B C 1
ATOM 3999 O O . ALA B 1 252 ? 25.766 -16.391 -7.246 1 98.69 252 ALA B O 1
ATOM 4000 N N . GLY B 1 253 ? 24.547 -15.25 -5.68 1 98.56 253 GLY B N 1
ATOM 4001 C CA . GLY B 1 253 ? 24.625 -16.312 -4.699 1 98.56 253 GLY B CA 1
ATOM 4002 C C . GLY B 1 253 ? 23.469 -17.297 -4.797 1 98.56 253 GLY B C 1
ATOM 4003 O O . GLY B 1 253 ? 23.656 -18.5 -4.562 1 98.56 253 GLY B O 1
ATOM 4004 N N . TYR B 1 254 ? 22.312 -16.812 -5.074 1 98.75 254 TYR B N 1
ATOM 4005 C CA . TYR B 1 254 ? 21.078 -17.562 -5.289 1 98.75 254 TYR B CA 1
ATOM 4006 C C . TYR B 1 254 ? 20.328 -17.031 -6.504 1 98.75 254 TYR B C 1
ATOM 4008 O O . TYR B 1 254 ? 20.391 -15.852 -6.816 1 98.75 254 TYR B O 1
ATOM 4016 N N . ILE B 1 255 ? 19.594 -17.938 -7.188 1 98.69 255 ILE B N 1
ATOM 4017 C CA . ILE B 1 255 ? 18.828 -17.469 -8.336 1 98.69 255 ILE B CA 1
ATOM 4018 C C . ILE B 1 255 ? 17.641 -18.406 -8.578 1 98.69 255 ILE B C 1
ATOM 4020 O O . ILE B 1 255 ? 17.75 -19.609 -8.398 1 98.69 255 ILE B O 1
ATOM 4024 N N . THR B 1 256 ? 16.469 -17.844 -8.875 1 98.75 256 THR B N 1
ATOM 4025 C CA . THR B 1 256 ? 15.32 -18.656 -9.258 1 98.75 256 THR B CA 1
ATOM 4026 C C . THR B 1 256 ? 15.312 -18.922 -10.758 1 98.75 256 THR B C 1
ATOM 4028 O O . THR B 1 256 ? 15.594 -18.016 -11.555 1 98.75 256 THR B O 1
ATOM 4031 N N . PRO B 1 257 ? 14.969 -20.109 -11.117 1 98.19 257 PRO B N 1
ATOM 4032 C CA . PRO B 1 257 ? 14.867 -20.406 -12.547 1 98.19 257 PRO B CA 1
ATOM 4033 C C . PRO B 1 257 ? 13.516 -20.016 -13.141 1 98.19 257 PRO B C 1
ATOM 4035 O O . PRO B 1 257 ? 12.547 -19.812 -12.398 1 98.19 257 PRO B O 1
ATOM 4038 N N . VAL B 1 258 ? 13.43 -19.875 -14.438 1 97.25 258 VAL B N 1
ATOM 4039 C CA . VAL B 1 258 ? 12.195 -19.703 -15.195 1 97.25 258 VAL B CA 1
ATOM 4040 C C . VAL B 1 258 ? 12.18 -20.672 -16.391 1 97.25 258 VAL B C 1
ATOM 4042 O O . VAL B 1 258 ? 12.992 -20.531 -17.312 1 97.25 258 VAL B O 1
ATOM 4045 N N . PRO B 1 259 ? 11.43 -21.594 -16.406 1 95.5 259 PRO B N 1
ATOM 4046 C CA . PRO B 1 259 ? 10.359 -21.922 -15.461 1 95.5 259 PRO B CA 1
ATOM 4047 C C . PRO B 1 259 ? 10.875 -22.641 -14.219 1 95.5 259 PRO B C 1
ATOM 4049 O O . PRO B 1 259 ? 12.055 -23 -14.148 1 95.5 259 PRO B O 1
ATOM 4052 N N . GLY B 1 260 ? 9.992 -22.75 -13.18 1 96.94 260 GLY B N 1
ATOM 4053 C CA . GLY B 1 260 ? 10.273 -23.625 -12.047 1 96.94 260 GLY B CA 1
ATOM 4054 C C . GLY B 1 260 ? 10.625 -22.859 -10.781 1 96.94 260 GLY B C 1
ATOM 4055 O O . GLY B 1 260 ? 10.859 -23.453 -9.734 1 96.94 260 GLY B O 1
ATOM 4056 N N . GLY B 1 261 ? 10.656 -21.531 -10.938 1 97.69 261 GLY B N 1
ATOM 4057 C CA . GLY B 1 261 ? 10.93 -20.688 -9.789 1 97.69 261 GLY B CA 1
ATOM 4058 C C . GLY B 1 261 ? 9.664 -20.141 -9.141 1 97.69 261 GLY B C 1
ATOM 4059 O O . GLY B 1 261 ? 9 -20.859 -8.383 1 97.69 261 GLY B O 1
ATOM 4060 N N . VAL B 1 262 ? 9.258 -18.906 -9.5 1 98.19 262 VAL B N 1
ATOM 4061 C CA . VAL B 1 262 ? 8.203 -18.172 -8.812 1 98.19 262 VAL B CA 1
ATOM 4062 C C . VAL B 1 262 ? 6.84 -18.734 -9.211 1 98.19 262 VAL B C 1
ATOM 4064 O O . VAL B 1 262 ? 5.918 -18.781 -8.391 1 98.19 262 VAL B O 1
ATOM 4067 N N . GLY B 1 263 ? 6.676 -19.219 -10.391 1 96.06 263 GLY B N 1
ATOM 4068 C CA . GLY B 1 263 ? 5.406 -19.672 -10.945 1 96.06 263 GLY B CA 1
ATOM 4069 C C . GLY B 1 263 ? 4.715 -20.703 -10.086 1 96.06 263 GLY B C 1
ATOM 4070 O O . GLY B 1 263 ? 3.586 -20.5 -9.633 1 96.06 263 GLY B O 1
ATOM 4071 N N . PRO B 1 264 ? 5.328 -21.812 -9.852 1 96.81 264 PRO B N 1
ATOM 4072 C CA . PRO B 1 264 ? 4.73 -22.859 -9.008 1 96.81 264 PRO B CA 1
ATOM 4073 C C . PRO B 1 264 ? 4.285 -22.328 -7.648 1 96.81 264 PRO B C 1
ATOM 4075 O O . PRO B 1 264 ? 3.262 -22.766 -7.117 1 96.81 264 PRO B O 1
ATOM 4078 N N . MET B 1 265 ? 5.008 -21.359 -7.133 1 98.19 265 MET B N 1
ATOM 4079 C CA . MET B 1 265 ? 4.688 -20.812 -5.824 1 98.19 265 MET B CA 1
ATOM 4080 C C . MET B 1 265 ? 3.447 -19.922 -5.898 1 98.19 265 MET B C 1
ATOM 4082 O O . MET B 1 265 ? 2.686 -19.828 -4.934 1 98.19 265 MET B O 1
ATOM 4086 N N . THR B 1 266 ? 3.246 -19.25 -7.051 1 97.38 266 THR B N 1
ATOM 4087 C CA . THR B 1 266 ? 2.057 -18.422 -7.242 1 97.38 266 THR B CA 1
ATOM 4088 C C . THR B 1 266 ? 0.791 -19.266 -7.105 1 97.38 266 THR B C 1
ATOM 4090 O O . THR B 1 266 ? -0.113 -18.922 -6.344 1 97.38 266 THR B O 1
ATOM 4093 N N . ILE B 1 267 ? 0.749 -20.391 -7.766 1 97.19 267 ILE B N 1
ATOM 4094 C CA . ILE B 1 267 ? -0.404 -21.281 -7.719 1 97.19 267 ILE B CA 1
ATOM 4095 C C . ILE B 1 267 ? -0.569 -21.844 -6.309 1 97.19 267 ILE B C 1
ATOM 4097 O O . ILE B 1 267 ? -1.687 -21.922 -5.793 1 97.19 267 ILE B O 1
ATOM 4101 N N . THR B 1 268 ? 0.521 -22.188 -5.73 1 98.44 268 THR B N 1
ATOM 4102 C CA . THR B 1 268 ? 0.517 -22.766 -4.391 1 98.44 268 THR B CA 1
ATOM 4103 C C . THR B 1 268 ? -0.075 -21.781 -3.385 1 98.44 268 THR B C 1
ATOM 4105 O O . THR B 1 268 ? -0.879 -22.172 -2.533 1 98.44 268 THR B O 1
ATOM 4108 N N . MET B 1 269 ? 0.282 -20.484 -3.51 1 98.69 269 MET B N 1
ATOM 4109 C CA . MET B 1 269 ? -0.239 -19.484 -2.578 1 98.69 269 MET B CA 1
ATOM 4110 C C . MET B 1 269 ? -1.717 -19.219 -2.84 1 98.69 269 MET B C 1
ATOM 4112 O O . MET B 1 269 ? -2.459 -18.859 -1.923 1 98.69 269 MET B O 1
ATOM 4116 N N . LEU B 1 270 ? -2.115 -19.422 -4.094 1 98.62 270 LEU B N 1
ATOM 4117 C CA . LEU B 1 270 ? -3.541 -19.344 -4.398 1 98.62 270 LEU B CA 1
ATOM 4118 C C . LEU B 1 270 ? -4.312 -20.406 -3.629 1 98.62 270 LEU B C 1
ATOM 4120 O O . LEU B 1 270 ? -5.359 -20.125 -3.043 1 98.62 270 LEU B O 1
ATOM 4124 N N . LEU B 1 271 ? -3.816 -21.625 -3.598 1 98.75 271 LEU B N 1
ATOM 4125 C CA . LEU B 1 271 ? -4.434 -22.703 -2.852 1 98.75 271 LEU B CA 1
ATOM 4126 C C . LEU B 1 271 ? -4.422 -22.422 -1.354 1 98.75 271 LEU B C 1
ATOM 4128 O O . LEU B 1 271 ? -5.422 -22.641 -0.667 1 98.75 271 LEU B O 1
ATOM 4132 N N . HIS B 1 272 ? -3.295 -21.906 -0.915 1 98.81 272 HIS B N 1
ATOM 4133 C CA . HIS B 1 272 ? -3.162 -21.531 0.486 1 98.81 272 HIS B CA 1
ATOM 4134 C C . HIS B 1 272 ? -4.25 -20.531 0.891 1 98.81 272 HIS B C 1
ATOM 4136 O O . HIS B 1 272 ? -4.945 -20.75 1.889 1 98.81 272 HIS B O 1
ATOM 4142 N N . ASN B 1 273 ? -4.41 -19.469 0.102 1 98.81 273 ASN B N 1
ATOM 4143 C CA . ASN B 1 273 ? -5.422 -18.469 0.392 1 98.81 273 ASN B CA 1
ATOM 4144 C C . ASN B 1 273 ? -6.832 -19.047 0.345 1 98.81 273 ASN B C 1
ATOM 4146 O O . ASN B 1 273 ? -7.703 -18.641 1.114 1 98.81 273 ASN B O 1
ATOM 4150 N N . THR B 1 274 ? -7.059 -19.969 -0.553 1 98.81 274 THR B N 1
ATOM 4151 C CA . THR B 1 274 ? -8.367 -20.609 -0.682 1 98.81 274 THR B CA 1
ATOM 4152 C C . THR B 1 274 ? -8.703 -21.422 0.564 1 98.81 274 THR B C 1
ATOM 4154 O O . THR B 1 274 ? -9.82 -21.328 1.088 1 98.81 274 THR B O 1
ATOM 4157 N N . ILE B 1 275 ? -7.781 -22.156 1.033 1 98.69 275 ILE B N 1
ATOM 4158 C CA . ILE B 1 275 ? -7.973 -22.953 2.238 1 98.69 275 ILE B CA 1
ATOM 4159 C C . ILE B 1 275 ? -8.195 -22.047 3.436 1 98.69 275 ILE B C 1
ATOM 4161 O O . ILE B 1 275 ? -9.086 -22.281 4.258 1 98.69 275 ILE B O 1
ATOM 4165 N N . GLU B 1 276 ? -7.414 -20.969 3.486 1 98.25 276 GLU B N 1
ATOM 4166 C CA . GLU B 1 276 ? -7.602 -19.984 4.551 1 98.25 276 GLU B CA 1
ATOM 4167 C C . GLU B 1 276 ? -8.992 -19.359 4.492 1 98.25 276 GLU B C 1
ATOM 4169 O O . GLU B 1 276 ? -9.633 -19.156 5.523 1 98.25 276 GLU B O 1
ATOM 4174 N N . ALA B 1 277 ? -9.398 -19.047 3.281 1 98.5 277 ALA B N 1
ATOM 4175 C CA . ALA B 1 277 ? -10.734 -18.484 3.102 1 98.5 277 ALA B CA 1
ATOM 4176 C C . ALA B 1 277 ? -11.805 -19.438 3.617 1 98.5 277 ALA B C 1
ATOM 4178 O O . ALA B 1 277 ? -12.734 -19.016 4.309 1 98.5 277 ALA B O 1
ATOM 4179 N N . ALA B 1 278 ? -11.68 -20.688 3.312 1 98.31 278 ALA B N 1
ATOM 4180 C CA . ALA B 1 278 ? -12.625 -21.703 3.766 1 98.31 278 ALA B CA 1
ATOM 4181 C C . ALA B 1 278 ? -12.648 -21.797 5.289 1 98.31 278 ALA B C 1
ATOM 4183 O O . ALA B 1 278 ? -13.711 -21.859 5.902 1 98.31 278 ALA B O 1
ATOM 4184 N N . ARG B 1 279 ? -11.484 -21.781 5.84 1 97.12 279 ARG B N 1
ATOM 4185 C CA . ARG B 1 279 ? -11.359 -21.844 7.289 1 97.12 279 ARG B CA 1
ATOM 4186 C C . ARG B 1 279 ? -12.031 -20.656 7.961 1 97.12 279 ARG B C 1
ATOM 4188 O O . ARG B 1 279 ? -12.75 -20.828 8.953 1 97.12 279 ARG B O 1
ATOM 4195 N N . GLN B 1 280 ? -11.789 -19.484 7.426 1 95.5 280 GLN B N 1
ATOM 4196 C CA . GLN B 1 280 ? -12.336 -18.266 8.008 1 95.5 280 GLN B CA 1
ATOM 4197 C C . GLN B 1 280 ? -13.859 -18.234 7.898 1 95.5 280 GLN B C 1
ATOM 4199 O O . GLN B 1 280 ? -14.539 -17.797 8.828 1 95.5 280 GLN B O 1
ATOM 4204 N N . LEU B 1 281 ? -14.344 -18.609 6.73 1 91.19 281 LEU B N 1
ATOM 4205 C CA . LEU B 1 281 ? -15.789 -18.562 6.52 1 91.19 281 LEU B CA 1
ATOM 4206 C C . LEU B 1 281 ? -16.484 -19.625 7.371 1 91.19 281 LEU B C 1
ATOM 4208 O O . LEU B 1 281 ? -17.625 -19.422 7.809 1 91.19 281 LEU B O 1
ATOM 4212 N N . ALA B 1 282 ? -15.812 -20.703 7.664 1 87.56 282 ALA B N 1
ATOM 4213 C CA . ALA B 1 282 ? -16.359 -21.75 8.516 1 87.56 282 ALA B CA 1
ATOM 4214 C C . ALA B 1 282 ? -16.406 -21.312 9.977 1 87.56 282 ALA B C 1
ATOM 4216 O O . ALA B 1 282 ? -17.25 -21.766 10.75 1 87.56 282 ALA B O 1
ATOM 4217 N N . ALA B 1 283 ? -15.508 -20.484 10.43 1 85.5 283 ALA B N 1
ATOM 4218 C CA . ALA B 1 283 ? -15.406 -20.031 11.812 1 85.5 283 ALA B CA 1
ATOM 4219 C C . ALA B 1 283 ? -16.438 -18.953 12.109 1 85.5 283 ALA B C 1
ATOM 4221 O O . ALA B 1 283 ? -16.703 -18.641 13.273 1 85.5 283 ALA B O 1
ATOM 4222 N N . LYS B 1 284 ? -16.984 -18.375 11.133 1 78.25 284 LYS B N 1
ATOM 4223 C CA . LYS B 1 284 ? -18.031 -17.375 11.336 1 78.25 284 LYS B CA 1
ATOM 4224 C C . LYS B 1 284 ? -19.375 -18.031 11.578 1 78.25 284 LYS B C 1
ATOM 4226 O O . LYS B 1 284 ? -20.203 -17.516 12.328 1 78.25 284 LYS B O 1
#